Protein AF-A0A7X9KYT3-F1 (afdb_monomer_lite)

pLDDT: mean 94.96, std 4.2, range [60.97, 98.88]

Sequence (435 aa):
MRINNRLNNIERNCIFEIGFTKNAYSSCLVRLGETVVLVTCSIENKVPSFLKDSGSGWLTAEYSMLPGSTNTRKPREFLKKDGRSSEIQRLIGRSLRQAIDLNILGEYTITIDCDVIQADGGTRTASINGAYVALVVAVDRMIKENKIKVNPLKEQISALSVGILNEKIILDLCYEEDSQASADVNIVMNNNLEFIEIQGTGEKSPIKESTLFEMIKIAKIGLLRIQYKQREALKSYGISLLPKPFLIVSSRNQHKVIELAKIFGKSYKLFSLNDINFEDDIIENGKTFEENSTIKADFVRNNLGLPVIADDSGLSVEALNGEPGIYSARYGGDGLSDKEKNLLLLKKLKNNINRNAKFICVITVAFPNRETYSFDGVCNGEILDSEVGDMGFGYDPIFKYEDGRPFGTLNNIEKNEISHRGKATRKLLEFLRSY

Radius of gyration: 26.18 Å; chains: 1; bounding box: 60×47×80 Å

Foldseek 3Di:
DDVVPDDQLAWADWAWDWCPDVPALIWIFIDGDQWTKIKGKHKDQAAPPVCPPVQFAAEFEFEEEQQPQDPHGDPHDDPDDDPVRVVLRVVLRLLVPVFFGRNQVTRMYMYMYIYTPHAFAPSSQRSSLRSLLRVLQSQQSCCVVVVGPDQGTDWAKGKWKWFAAPNDIGTHHTNVRVVRTQKIWMFMATPLLDGSDIDMDRNNDDDDPVNVVVNSLSVSLNGLLSSVNSLVNCVVGNNVSHPAAEAEELDPDPLLVVLLCVLCVVRYHYDYCVNSVPDDDQDQPDPAQQSSQCSSQVVCCVVRVAKYKYKQKAKFAVVVVGPPHSCLVAQPHPPDALVRNLVVVLVVCVPPPRFKMKMKMKMWIDHRPDDIDIFMFMFIFGFANDFCAQDDGRRQRGTAGPVGRRSNPDDSVRCLVRDGSNRRSVVVVVVVVVD

Structure (mmCIF, N/CA/C/O backbone):
data_AF-A0A7X9KYT3-F1
#
_entry.id   AF-A0A7X9KYT3-F1
#
loop_
_atom_site.group_PDB
_atom_site.id
_atom_site.type_symbol
_atom_site.label_atom_id
_atom_site.label_alt_id
_atom_site.label_comp_id
_atom_site.label_asym_id
_atom_site.label_entity_id
_atom_site.label_seq_id
_atom_site.pdbx_PDB_ins_code
_atom_site.Cartn_x
_atom_site.Cartn_y
_atom_site.Cartn_z
_atom_site.occupancy
_atom_site.B_iso_or_equiv
_atom_site.auth_seq_id
_atom_site.auth_comp_id
_atom_site.auth_asym_id
_atom_site.auth_atom_id
_atom_site.pdbx_PDB_model_num
ATOM 1 N N . MET A 1 1 ? 13.177 -18.512 17.132 1.00 60.97 1 MET A N 1
ATOM 2 C CA . MET A 1 1 ? 12.164 -18.764 16.085 1.00 60.97 1 MET A CA 1
ATOM 3 C C . MET A 1 1 ? 10.896 -18.068 16.544 1.00 60.97 1 MET A C 1
ATOM 5 O O . MET A 1 1 ? 10.663 -18.101 17.746 1.00 60.97 1 MET A O 1
ATOM 9 N N . ARG A 1 2 ? 10.156 -17.366 15.676 1.00 83.00 2 ARG A N 1
ATOM 10 C CA . ARG A 1 2 ? 8.887 -16.744 16.095 1.00 83.00 2 ARG A CA 1
ATOM 11 C C . ARG A 1 2 ? 7.832 -17.813 16.351 1.00 83.00 2 ARG A C 1
ATOM 13 O O . ARG A 1 2 ? 7.932 -18.915 15.806 1.00 83.00 2 ARG A O 1
ATOM 20 N N . ILE A 1 3 ? 6.808 -17.454 17.117 1.00 79.19 3 ILE A N 1
ATOM 21 C CA . ILE A 1 3 ? 5.610 -18.281 17.268 1.00 79.19 3 ILE A CA 1
ATOM 22 C C . ILE A 1 3 ? 5.052 -18.579 15.867 1.00 79.19 3 ILE A C 1
ATOM 24 O O . ILE A 1 3 ? 5.011 -17.705 14.994 1.00 79.19 3 ILE A O 1
ATOM 28 N N . ASN A 1 4 ? 4.693 -19.842 15.631 1.00 74.00 4 ASN A N 1
ATOM 29 C CA . ASN A 1 4 ? 4.203 -20.360 14.348 1.00 74.00 4 ASN A CA 1
ATOM 30 C C . ASN A 1 4 ? 5.183 -20.226 13.162 1.00 74.00 4 ASN A C 1
ATOM 32 O O . ASN A 1 4 ? 4.746 -20.205 12.014 1.00 74.00 4 ASN A O 1
ATOM 36 N N . ASN A 1 5 ? 6.498 -20.131 13.406 1.00 80.81 5 ASN A N 1
ATOM 37 C CA . ASN A 1 5 ? 7.539 -20.023 12.366 1.00 80.81 5 ASN A CA 1
ATOM 38 C C . ASN A 1 5 ? 7.358 -18.840 11.393 1.00 80.81 5 ASN A C 1
ATOM 40 O O . ASN A 1 5 ? 7.899 -18.853 10.286 1.00 80.81 5 ASN A O 1
ATOM 44 N N . ARG A 1 6 ? 6.619 -17.800 11.799 1.00 89.56 6 ARG A N 1
ATOM 45 C CA . ARG A 1 6 ? 6.406 -16.596 10.987 1.00 89.56 6 ARG A CA 1
ATOM 46 C C . ARG A 1 6 ? 7.727 -15.854 10.761 1.00 89.56 6 ARG A C 1
ATOM 48 O O . ARG A 1 6 ? 8.567 -15.773 11.656 1.00 89.56 6 ARG A O 1
ATOM 55 N N . LEU A 1 7 ? 7.905 -15.282 9.572 1.00 91.81 7 LEU A N 1
ATOM 56 C CA . LEU A 1 7 ? 9.059 -14.431 9.278 1.00 91.81 7 LEU A CA 1
ATOM 57 C C . LEU A 1 7 ? 8.980 -13.108 10.061 1.00 91.81 7 LEU A C 1
ATOM 59 O O . LEU A 1 7 ? 7.906 -12.627 10.430 1.00 91.81 7 LEU A O 1
ATOM 63 N N . ASN A 1 8 ? 10.135 -12.502 10.326 1.00 92.94 8 ASN A N 1
ATOM 64 C CA . ASN A 1 8 ? 10.226 -11.274 11.121 1.00 92.94 8 ASN A CA 1
ATOM 65 C C . ASN A 1 8 ? 9.564 -10.069 10.439 1.00 92.94 8 ASN A C 1
ATOM 67 O O . ASN A 1 8 ? 8.987 -9.220 11.106 1.00 92.94 8 ASN A O 1
ATOM 71 N N . ASN A 1 9 ? 9.608 -10.016 9.112 1.00 92.12 9 ASN A N 1
ATOM 72 C CA . ASN A 1 9 ? 9.088 -8.936 8.274 1.00 92.12 9 ASN A CA 1
ATOM 73 C C . ASN A 1 9 ? 7.675 -9.222 7.728 1.00 92.12 9 ASN A C 1
ATOM 75 O O . ASN A 1 9 ? 7.285 -8.662 6.702 1.00 92.12 9 ASN A O 1
ATOM 79 N N . ILE A 1 10 ? 6.916 -10.109 8.378 1.00 93.62 10 ILE A N 1
ATOM 80 C CA . ILE A 1 10 ? 5.564 -10.502 7.965 1.00 93.62 10 ILE A CA 1
ATOM 81 C C . ILE A 1 10 ? 4.599 -10.311 9.137 1.00 93.62 10 ILE A C 1
ATOM 83 O O . ILE A 1 10 ? 4.811 -10.840 10.233 1.00 93.62 10 ILE A O 1
ATOM 87 N N . GLU A 1 11 ? 3.529 -9.556 8.902 1.00 95.56 11 GLU A N 1
ATOM 88 C CA . GLU A 1 11 ? 2.408 -9.400 9.824 1.00 95.56 11 GLU A CA 1
ATOM 89 C C . GLU A 1 11 ? 1.551 -10.676 9.916 1.00 95.56 11 GLU A C 1
ATOM 91 O O . GLU A 1 11 ? 1.620 -11.551 9.049 1.00 95.56 11 GLU A O 1
ATOM 96 N N . ARG A 1 12 ? 0.751 -10.835 10.976 1.00 96.31 12 ARG A N 1
ATOM 97 C CA . ARG A 1 12 ? -0.195 -11.958 11.073 1.00 96.31 12 ARG A CA 1
ATOM 98 C C . ARG A 1 12 ? -1.263 -11.833 9.995 1.00 96.31 12 ARG A C 1
ATOM 100 O O . ARG A 1 12 ? -1.461 -10.781 9.386 1.00 96.31 12 ARG A O 1
ATOM 107 N N . ASN A 1 13 ? -1.980 -12.928 9.751 1.00 95.00 13 ASN A N 1
ATOM 108 C CA . ASN A 1 13 ? -3.047 -12.910 8.763 1.00 95.00 13 ASN A CA 1
ATOM 109 C C . ASN A 1 13 ? -4.081 -11.829 9.116 1.00 95.00 13 ASN A C 1
ATOM 111 O O . ASN A 1 13 ? -4.564 -11.789 10.245 1.00 95.00 13 ASN A O 1
ATOM 115 N N . CYS A 1 14 ? -4.397 -10.962 8.156 1.00 97.06 14 CYS A N 1
ATOM 116 C CA . CYS A 1 14 ? -5.276 -9.819 8.364 1.00 97.06 14 CYS A CA 1
ATOM 117 C C . CYS A 1 14 ? -6.517 -9.991 7.493 1.00 97.06 14 CYS A C 1
ATOM 119 O O . CYS A 1 14 ? -6.394 -10.124 6.276 1.00 97.06 14 CYS A O 1
ATOM 121 N N . ILE A 1 15 ? -7.690 -10.030 8.116 1.00 98.25 15 ILE A N 1
ATOM 122 C CA . ILE A 1 15 ? -8.972 -10.264 7.449 1.00 98.25 15 ILE A CA 1
ATOM 123 C C . ILE A 1 15 ? -9.938 -9.165 7.876 1.00 98.25 15 ILE A C 1
ATOM 125 O O . ILE A 1 15 ? -10.007 -8.821 9.056 1.00 98.25 15 ILE A O 1
ATOM 129 N N . PHE A 1 16 ? -10.702 -8.650 6.917 1.00 98.56 16 PHE A N 1
ATOM 130 C CA . PHE A 1 16 ? -11.782 -7.699 7.147 1.00 98.56 16 PHE A CA 1
ATOM 131 C C . PHE A 1 16 ? -13.098 -8.320 6.685 1.00 98.56 16 PHE A C 1
ATOM 133 O O . PHE A 1 16 ? -13.262 -8.618 5.504 1.00 98.56 16 PHE A O 1
ATOM 140 N N . GLU A 1 17 ? -14.032 -8.509 7.609 1.00 98.06 17 GLU A N 1
ATOM 141 C CA . GLU A 1 17 ? -15.388 -8.972 7.320 1.00 98.06 17 GLU A CA 1
ATOM 142 C C . GLU A 1 17 ? -16.359 -7.796 7.480 1.00 98.06 17 GLU A C 1
ATOM 144 O O . GLU A 1 17 ? -16.639 -7.339 8.590 1.00 98.06 17 GLU A O 1
ATOM 149 N N . ILE A 1 18 ? -16.840 -7.265 6.356 1.00 98.25 18 ILE A N 1
ATOM 150 C CA . ILE A 1 18 ? -17.738 -6.104 6.314 1.00 98.25 18 ILE A CA 1
ATOM 151 C C . ILE A 1 18 ? -19.179 -6.548 6.582 1.00 98.25 18 ILE A C 1
ATOM 153 O O . ILE A 1 18 ? -19.631 -7.565 6.065 1.00 98.25 18 ILE A O 1
ATOM 157 N N . GLY A 1 19 ? -19.928 -5.750 7.346 1.00 96.00 19 GLY A N 1
ATOM 158 C CA . GLY A 1 19 ? -21.353 -5.991 7.584 1.00 96.00 19 GLY A CA 1
ATOM 159 C C . GLY A 1 19 ? -21.640 -7.074 8.625 1.00 96.00 19 GLY A C 1
ATOM 160 O O . GLY A 1 19 ? -22.730 -7.643 8.617 1.00 96.00 19 GLY A O 1
ATOM 161 N N . PHE A 1 20 ? -20.687 -7.347 9.525 1.00 97.00 20 PHE A N 1
ATOM 162 C CA . PHE A 1 20 ? -20.828 -8.343 10.591 1.00 97.00 20 PHE A CA 1
ATOM 163 C C . PHE A 1 20 ? -22.077 -8.107 11.458 1.00 97.00 20 PHE A C 1
ATOM 165 O O . PHE A 1 20 ? -22.824 -9.037 11.761 1.00 97.00 20 PHE A O 1
ATOM 172 N N . THR A 1 21 ? -22.348 -6.849 11.828 1.00 95.75 21 THR A N 1
ATOM 173 C CA . THR A 1 21 ? -23.600 -6.465 12.497 1.00 95.75 21 THR A CA 1
ATOM 174 C C . THR A 1 21 ? -24.548 -5.769 11.526 1.00 95.75 21 THR A C 1
ATOM 176 O O . THR A 1 21 ? -24.154 -4.872 10.780 1.00 95.75 21 THR A O 1
ATOM 179 N N . LYS A 1 22 ? -25.828 -6.163 11.569 1.00 93.12 22 LYS A N 1
ATOM 180 C CA . LYS A 1 22 ? -26.885 -5.640 10.681 1.00 93.12 22 LYS A CA 1
ATOM 181 C C . LYS A 1 22 ? -27.465 -4.296 11.128 1.00 93.12 22 LYS A C 1
ATOM 183 O O . LYS A 1 22 ? -28.012 -3.570 10.307 1.00 93.12 22 LYS A O 1
ATOM 188 N N . ASN A 1 23 ? -27.383 -3.997 12.425 1.00 95.25 23 ASN A N 1
ATOM 189 C CA . ASN A 1 23 ? -28.043 -2.833 13.025 1.00 95.25 23 ASN A CA 1
ATOM 190 C C . ASN A 1 23 ? -27.184 -1.564 12.978 1.00 95.25 23 ASN A C 1
ATOM 192 O O . ASN A 1 23 ? -27.731 -0.465 12.977 1.00 95.25 23 ASN A O 1
ATOM 196 N N . ALA A 1 24 ? -25.854 -1.706 12.970 1.00 97.06 24 ALA A N 1
ATOM 197 C CA . ALA A 1 24 ? -24.956 -0.564 12.856 1.00 97.06 24 ALA A CA 1
ATOM 198 C C . ALA A 1 24 ? -25.086 0.090 11.473 1.00 97.06 24 ALA A C 1
ATOM 200 O O . ALA A 1 24 ? -25.472 -0.557 10.495 1.00 97.06 24 ALA A O 1
ATOM 201 N N . TYR A 1 25 ? -24.736 1.375 11.373 1.00 97.94 25 TYR A N 1
ATOM 202 C CA . TYR A 1 25 ? -24.792 2.074 10.090 1.00 97.94 25 TYR A CA 1
ATOM 203 C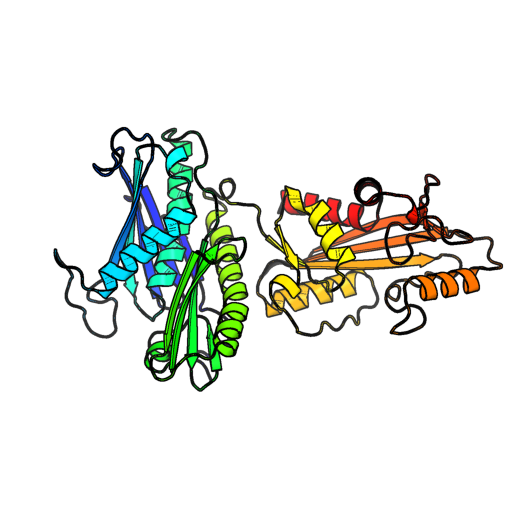 C . TYR A 1 25 ? -23.796 1.472 9.086 1.00 97.94 25 TYR A C 1
ATOM 205 O O . TYR A 1 25 ? -24.133 1.240 7.922 1.00 97.94 25 TYR A O 1
ATOM 213 N N . SER A 1 26 ? -22.603 1.133 9.571 1.00 98.44 26 SER A N 1
ATOM 214 C CA . SER A 1 26 ? -21.688 0.179 8.947 1.00 98.44 26 SER A CA 1
ATOM 215 C C . SER A 1 26 ? -20.944 -0.609 10.029 1.00 98.44 26 SER A C 1
ATOM 217 O O . SER A 1 26 ? -20.919 -0.217 11.200 1.00 98.44 26 SER A O 1
ATOM 219 N N . SER A 1 27 ? -20.347 -1.736 9.649 1.00 98.44 27 SER A N 1
ATOM 220 C CA . SER A 1 27 ? -19.541 -2.544 10.561 1.00 98.44 27 SER A CA 1
ATOM 221 C C . SER A 1 27 ? -18.433 -3.299 9.837 1.00 98.44 27 SER A C 1
ATOM 223 O O . SER A 1 27 ? -18.547 -3.611 8.650 1.00 98.44 27 SER A O 1
ATOM 225 N N . CYS A 1 28 ? -17.358 -3.585 10.565 1.00 98.56 28 CYS A N 1
ATOM 226 C CA . CYS A 1 28 ? -16.246 -4.418 10.132 1.00 98.56 28 CYS A CA 1
ATOM 227 C C . CYS A 1 28 ? -15.763 -5.263 11.314 1.00 98.56 28 CYS A C 1
ATOM 229 O O . CYS A 1 28 ? -15.360 -4.717 12.339 1.00 98.56 28 CYS A O 1
ATOM 231 N N . LEU A 1 29 ? -15.750 -6.586 11.168 1.00 98.75 29 LEU A N 1
ATOM 232 C CA . LEU A 1 29 ? -15.008 -7.466 12.062 1.00 98.75 29 LEU A CA 1
ATOM 233 C C . LEU A 1 29 ? -13.596 -7.628 11.495 1.00 98.75 29 LEU A C 1
ATOM 235 O O . LEU A 1 29 ? -13.404 -8.240 10.444 1.00 98.75 29 LEU A O 1
ATOM 239 N N . VAL A 1 30 ? -12.607 -7.040 12.165 1.00 98.75 30 VAL A N 1
ATOM 240 C CA . VAL A 1 30 ? -11.199 -7.152 11.772 1.00 98.75 30 VAL A CA 1
ATOM 241 C C . VAL A 1 30 ? -10.515 -8.236 12.593 1.00 98.75 30 VAL A C 1
ATOM 243 O O . VAL A 1 30 ? -10.663 -8.299 13.815 1.00 98.75 30 VAL A O 1
ATOM 246 N N . ARG A 1 31 ? -9.749 -9.086 11.908 1.00 98.69 31 ARG A N 1
ATOM 247 C CA . ARG A 1 31 ? -8.879 -10.098 12.511 1.00 98.69 31 ARG A CA 1
ATOM 248 C C . ARG A 1 31 ? -7.441 -9.806 12.120 1.00 98.69 31 ARG A C 1
ATOM 250 O O . ARG A 1 31 ? -7.178 -9.598 10.939 1.00 98.69 31 ARG A O 1
ATOM 257 N N . LEU A 1 32 ? -6.532 -9.794 13.086 1.00 97.38 32 LEU A N 1
ATOM 258 C CA . LEU A 1 32 ? -5.087 -9.705 12.879 1.00 97.38 32 LEU A CA 1
ATOM 259 C C . LEU A 1 32 ? -4.428 -10.824 13.689 1.00 97.38 32 LEU A C 1
ATOM 261 O O . LEU A 1 32 ? -4.168 -10.683 14.883 1.00 97.38 32 LEU A O 1
ATOM 265 N N . GLY A 1 33 ? -4.257 -11.980 13.049 1.00 96.00 33 GLY A N 1
ATOM 266 C CA . GLY A 1 33 ? -4.050 -13.244 13.752 1.00 96.00 33 GLY A CA 1
ATOM 267 C C . GLY A 1 33 ? -5.224 -13.543 14.683 1.00 96.00 33 GLY A C 1
ATOM 268 O O . GLY A 1 33 ? -6.377 -13.499 14.255 1.00 96.00 33 GLY A O 1
ATOM 269 N N . GLU A 1 34 ? -4.919 -13.791 15.955 1.00 96.25 34 GLU A N 1
ATOM 270 C CA . GLU A 1 34 ? -5.907 -14.074 17.001 1.00 96.25 34 GLU A CA 1
ATOM 271 C C . GLU A 1 34 ? -6.524 -12.809 17.620 1.00 96.25 34 GLU A C 1
ATOM 273 O O . GLU A 1 34 ? -7.478 -12.902 18.391 1.00 96.25 34 GLU A O 1
ATOM 278 N N . THR A 1 35 ? -6.026 -11.614 17.286 1.00 98.31 35 THR A N 1
ATOM 279 C CA . THR A 1 35 ? -6.669 -10.365 17.706 1.00 98.31 35 THR A CA 1
ATOM 280 C C . THR A 1 35 ? -7.913 -10.121 16.862 1.00 98.31 35 THR A C 1
ATOM 282 O O . THR A 1 35 ? -7.826 -10.006 15.640 1.00 98.31 35 THR A O 1
ATOM 285 N N . VAL A 1 36 ? -9.067 -9.994 17.517 1.00 98.69 36 VAL A N 1
ATOM 286 C CA . VAL A 1 36 ? -10.375 -9.790 16.889 1.00 98.69 36 VAL A CA 1
ATOM 287 C C . VAL A 1 36 ? -11.038 -8.549 17.473 1.00 98.69 36 VAL A C 1
ATOM 289 O O . VAL A 1 36 ? -11.287 -8.475 18.680 1.00 98.69 36 VAL A O 1
ATOM 292 N N . VAL A 1 37 ? -11.365 -7.592 16.607 1.00 98.81 37 VAL A N 1
ATOM 293 C CA . VAL A 1 37 ? -12.045 -6.349 16.986 1.00 98.81 37 VAL A CA 1
ATOM 294 C C . VAL A 1 37 ? -13.303 -6.191 16.145 1.00 98.81 37 VAL A C 1
ATOM 296 O O . VAL A 1 37 ? -13.246 -6.223 14.914 1.00 98.81 37 VAL A O 1
ATOM 299 N N . LEU A 1 38 ? -14.444 -6.018 16.808 1.00 98.81 38 LEU A N 1
ATOM 300 C CA . LEU A 1 38 ? -15.660 -5.558 16.158 1.00 98.81 38 LEU A CA 1
ATOM 301 C C . LEU A 1 38 ? -15.616 -4.040 16.088 1.00 98.81 38 LEU A C 1
ATOM 303 O O . LEU A 1 38 ? -15.526 -3.370 17.113 1.00 98.81 38 LEU A O 1
ATOM 307 N N . VAL A 1 39 ? -15.699 -3.511 14.875 1.00 98.88 39 VAL A N 1
ATOM 308 C CA . VAL A 1 39 ? -15.805 -2.081 14.642 1.00 98.88 39 VAL A CA 1
ATOM 309 C C . VAL A 1 39 ? -17.185 -1.754 14.098 1.00 98.88 39 VAL A C 1
ATOM 311 O O . VAL A 1 39 ? -17.610 -2.328 13.094 1.00 98.88 39 VAL A O 1
ATOM 314 N N . THR A 1 40 ? -17.883 -0.827 14.743 1.00 98.81 40 THR A N 1
ATOM 315 C CA . THR A 1 40 ? -19.165 -0.297 14.272 1.00 98.81 40 THR A CA 1
ATOM 316 C C . THR A 1 40 ? -19.080 1.199 14.050 1.00 98.81 40 THR A C 1
ATOM 318 O O . THR A 1 40 ? -18.322 1.904 14.709 1.00 98.81 40 THR A O 1
ATOM 321 N N . CYS A 1 41 ? -19.862 1.684 13.095 1.00 98.50 41 CYS A N 1
ATOM 322 C CA . CYS A 1 41 ? -19.983 3.099 12.797 1.00 98.50 41 CYS A CA 1
ATOM 323 C C . CYS A 1 41 ? -21.423 3.557 13.022 1.00 98.50 41 CYS A C 1
ATOM 325 O O . CYS A 1 41 ? -22.371 2.889 12.591 1.00 98.50 41 CYS A O 1
ATOM 327 N N . SER A 1 42 ? -21.559 4.722 13.648 1.00 98.19 42 SER A N 1
ATOM 328 C CA . SER A 1 42 ? -22.815 5.435 13.858 1.00 98.19 42 SER A CA 1
ATOM 329 C C . SER A 1 42 ? -22.713 6.848 13.287 1.00 98.19 42 SER A C 1
ATOM 331 O O . SER A 1 42 ? -21.662 7.481 13.379 1.00 98.19 42 SER A O 1
ATOM 333 N N . ILE A 1 43 ? -23.809 7.340 12.704 1.00 98.06 43 ILE A N 1
ATOM 334 C CA . ILE A 1 43 ? -23.888 8.666 12.080 1.00 98.06 43 ILE A CA 1
ATOM 335 C C . ILE A 1 43 ? -25.012 9.462 12.733 1.00 98.06 43 ILE A C 1
ATOM 337 O O . ILE A 1 43 ? -26.164 9.026 12.728 1.00 98.06 43 ILE A O 1
ATOM 341 N N . GLU A 1 44 ? -24.694 10.651 13.233 1.00 97.62 44 GLU A N 1
ATOM 342 C CA . GLU A 1 44 ? -25.659 11.570 13.834 1.00 97.62 44 GLU A CA 1
ATOM 343 C C . GLU A 1 44 ? -25.658 12.907 13.084 1.00 97.62 44 GLU A C 1
ATOM 345 O O . GLU A 1 44 ? -24.598 13.446 12.777 1.00 97.62 44 GLU A O 1
ATOM 350 N N . ASN A 1 45 ? -26.841 13.471 12.812 1.00 96.12 45 ASN A N 1
ATOM 351 C CA . ASN A 1 45 ? -26.985 14.816 12.233 1.00 96.12 45 ASN A CA 1
ATOM 352 C C . ASN A 1 45 ? -26.916 15.889 13.333 1.00 96.12 45 ASN A C 1
ATOM 354 O O . ASN A 1 45 ? -27.906 16.542 13.663 1.00 96.12 45 ASN A O 1
ATOM 358 N N . LYS A 1 46 ? -25.767 15.945 14.001 1.00 95.88 46 LYS A N 1
ATOM 359 C CA . LYS A 1 46 ? -25.392 16.955 14.990 1.00 95.88 46 LYS A CA 1
ATOM 360 C C . LYS A 1 46 ? -23.875 16.955 15.110 1.00 95.88 46 LYS A C 1
ATOM 362 O O . LYS A 1 46 ? -23.219 15.963 14.790 1.00 95.88 46 LYS A O 1
ATOM 367 N N . VAL A 1 47 ? -23.337 18.026 15.668 1.00 96.75 47 VAL A N 1
ATOM 368 C CA . VAL A 1 47 ? -21.911 18.179 15.967 1.00 96.75 47 VAL A CA 1
ATOM 369 C C . VAL A 1 47 ? -21.710 18.555 17.434 1.00 96.75 47 VAL A C 1
ATOM 371 O O . VAL A 1 47 ? -22.660 18.996 18.092 1.00 96.75 47 VAL A O 1
ATOM 374 N N . PRO A 1 48 ? -20.498 18.375 17.989 1.00 95.06 48 PRO A N 1
ATOM 375 C CA . PRO A 1 48 ? -20.158 18.924 19.294 1.00 95.06 48 PRO A CA 1
ATOM 376 C C . PRO A 1 48 ? -20.459 20.424 19.383 1.00 95.06 48 PRO A C 1
ATOM 378 O O . PRO A 1 48 ? -20.360 21.147 18.394 1.00 95.06 48 PRO A O 1
ATOM 381 N N . SER A 1 49 ? -20.764 20.918 20.584 1.00 95.75 49 SER A N 1
ATOM 382 C CA . SER A 1 49 ? -21.165 22.318 20.797 1.00 95.75 49 SER A CA 1
ATOM 383 C C . SER A 1 49 ? -20.153 23.345 20.279 1.00 95.75 49 SER A C 1
ATOM 385 O O . SER A 1 49 ? -20.559 24.405 19.817 1.00 95.75 49 SER A O 1
ATOM 387 N N . PHE A 1 50 ? -18.856 23.027 20.310 1.00 95.81 50 PHE A N 1
ATOM 388 C CA . PHE A 1 50 ? -17.786 23.895 19.807 1.00 95.81 50 PHE A CA 1
ATOM 389 C C . PHE A 1 50 ? -17.690 23.958 18.269 1.00 95.81 50 PHE A C 1
ATOM 391 O O . PHE A 1 50 ? -16.927 24.769 17.756 1.00 95.81 50 PHE A O 1
ATOM 398 N N . LEU A 1 51 ? -18.435 23.115 17.542 1.00 94.44 51 LEU A N 1
ATOM 399 C CA . LEU A 1 51 ? -18.522 23.096 16.072 1.00 94.44 51 LEU A CA 1
ATOM 400 C C . LEU A 1 51 ? -19.907 23.479 15.550 1.00 94.44 51 LEU A C 1
ATOM 402 O O . LEU A 1 51 ? -20.126 23.466 14.340 1.00 94.44 51 LEU A O 1
ATOM 406 N N . LYS A 1 52 ? -20.850 23.794 16.438 1.00 93.94 52 LYS A N 1
ATOM 407 C CA . LYS A 1 52 ? -22.208 24.150 16.040 1.00 93.94 52 LYS A CA 1
ATOM 408 C C . LYS A 1 52 ? -22.189 25.382 15.124 1.00 93.94 52 LYS A C 1
ATOM 410 O O . LYS A 1 52 ? -21.507 26.354 15.438 1.00 93.94 52 LYS A O 1
ATOM 415 N N . ASP A 1 53 ? -22.936 25.319 14.023 1.00 93.88 53 ASP A N 1
ATOM 416 C CA . ASP A 1 53 ? -23.067 26.375 13.012 1.00 93.88 53 ASP A CA 1
ATOM 417 C C . ASP A 1 53 ? -21.749 26.696 12.265 1.00 93.88 53 ASP A C 1
ATOM 419 O O . ASP A 1 53 ? -21.638 27.716 11.584 1.00 93.88 53 ASP A O 1
ATOM 423 N N . SER A 1 54 ? -20.734 25.827 12.373 1.00 94.94 54 SER A N 1
ATOM 424 C CA . SER A 1 54 ? -19.454 25.981 11.662 1.00 94.94 54 SER A CA 1
ATOM 425 C C . SER A 1 54 ? -19.494 25.443 10.231 1.00 94.94 54 SER A C 1
ATOM 427 O O . SER A 1 54 ? -18.602 25.748 9.438 1.00 94.94 54 SER A O 1
ATOM 429 N N . GLY A 1 55 ? -20.488 24.607 9.905 1.00 94.38 55 GLY A N 1
ATOM 430 C CA . GLY A 1 55 ? -20.536 23.859 8.649 1.00 94.38 55 GLY A CA 1
ATOM 431 C C . GLY A 1 55 ? -19.545 22.688 8.572 1.00 94.38 55 GLY A C 1
ATOM 432 O O . GLY A 1 55 ? -19.491 22.018 7.543 1.00 94.38 55 GLY A O 1
ATOM 433 N N . SER A 1 56 ? -18.775 22.423 9.634 1.00 97.00 56 SER A N 1
ATOM 434 C CA . SER A 1 56 ? -17.791 21.340 9.704 1.00 97.00 56 SER A CA 1
ATOM 435 C C . SER A 1 56 ? -18.297 20.177 10.553 1.00 97.00 56 SER A C 1
ATOM 437 O O . SER A 1 56 ? -18.931 20.369 11.590 1.00 97.00 56 SER A O 1
ATOM 439 N N . GLY A 1 57 ? -17.996 18.960 10.118 1.00 97.88 57 GLY A N 1
ATOM 440 C CA . GLY A 1 57 ? -18.353 17.727 10.801 1.00 97.88 57 GLY A CA 1
ATOM 441 C C . GLY A 1 57 ? -17.378 17.324 11.890 1.00 97.88 57 GLY A C 1
ATOM 442 O O . GLY A 1 57 ? -16.389 17.995 12.191 1.00 97.88 57 GLY A O 1
ATOM 443 N N . TRP A 1 58 ? -17.634 16.157 12.471 1.00 98.38 58 TRP A N 1
ATOM 444 C CA . TRP A 1 58 ? -16.752 15.582 13.474 1.00 98.38 58 TRP A CA 1
ATOM 445 C C . TRP A 1 58 ? -16.597 14.080 13.295 1.00 98.38 58 TRP A C 1
ATOM 447 O O . TRP A 1 58 ? -17.532 13.374 12.929 1.00 98.38 58 TRP A O 1
ATOM 457 N N . LEU A 1 59 ? -15.402 13.579 13.598 1.00 98.56 59 LEU A N 1
ATOM 458 C CA . LEU A 1 59 ? -15.152 12.151 13.726 1.00 98.56 59 LEU A CA 1
ATOM 459 C C . LEU A 1 59 ? -14.550 11.887 15.097 1.00 98.56 59 LEU A C 1
ATOM 461 O O . LEU A 1 59 ? -13.503 12.440 15.452 1.00 98.56 59 LEU A O 1
ATOM 465 N N . THR A 1 60 ? -15.207 11.016 15.851 1.00 98.38 60 THR A N 1
ATOM 466 C CA . THR A 1 60 ? -14.736 10.518 17.138 1.00 98.38 60 THR A CA 1
ATOM 467 C C . THR A 1 60 ? -14.703 8.997 17.141 1.00 98.38 60 THR A C 1
ATOM 469 O O . THR A 1 60 ? -15.287 8.339 16.283 1.00 98.38 60 THR A O 1
ATOM 472 N N . ALA A 1 61 ? -13.994 8.442 18.114 1.00 98.44 61 ALA A N 1
ATOM 473 C CA . ALA A 1 61 ? -13.976 7.015 18.351 1.00 98.44 61 ALA A CA 1
ATOM 474 C C . ALA A 1 61 ? -14.288 6.722 19.814 1.00 98.44 61 ALA A C 1
ATOM 476 O O . ALA A 1 61 ? -14.109 7.590 20.673 1.00 98.44 61 ALA A O 1
ATOM 477 N N . GLU A 1 62 ? -14.691 5.488 20.071 1.00 97.62 62 GLU A N 1
ATOM 478 C CA . GLU A 1 62 ? -14.743 4.830 21.363 1.00 97.62 62 GLU A CA 1
ATOM 479 C C . GLU A 1 62 ? -13.989 3.506 21.269 1.00 97.62 62 GLU A C 1
ATOM 481 O O . GLU A 1 62 ? -14.018 2.822 20.249 1.00 97.62 62 GLU A O 1
ATOM 486 N N . TYR A 1 63 ? -13.270 3.153 22.329 1.00 97.69 63 TYR A N 1
ATOM 487 C CA . TYR A 1 63 ? -12.547 1.891 22.407 1.00 97.69 63 TYR A CA 1
ATOM 488 C C . TYR A 1 63 ? -12.893 1.192 23.712 1.00 97.69 63 TYR A C 1
ATOM 490 O O . TYR A 1 63 ? -12.902 1.827 24.773 1.00 97.69 63 TYR A O 1
ATOM 498 N N . SER A 1 64 ? -13.160 -0.107 23.627 1.00 96.56 64 SER A N 1
ATOM 499 C CA . SER A 1 64 ? -13.425 -0.952 24.781 1.00 96.56 64 SER A CA 1
ATOM 500 C C . SER A 1 64 ? -12.858 -2.357 24.568 1.00 96.56 64 SER A C 1
ATOM 502 O O . SER A 1 64 ? -12.625 -2.807 23.446 1.00 96.56 64 SER A O 1
ATOM 504 N N . MET A 1 65 ? -12.602 -3.061 25.669 1.00 95.56 65 MET A N 1
ATOM 505 C CA . MET A 1 65 ? -12.212 -4.468 25.645 1.00 95.56 65 MET A CA 1
ATOM 506 C C . MET A 1 65 ? -13.223 -5.272 26.448 1.00 95.56 65 MET A C 1
ATOM 508 O O . MET A 1 65 ? -13.498 -4.945 27.607 1.00 95.56 65 MET A O 1
ATOM 512 N N . LEU A 1 66 ? -13.764 -6.344 25.863 1.00 95.69 66 LEU A N 1
ATOM 513 C CA . LEU A 1 66 ? -14.683 -7.210 26.594 1.00 95.69 66 LEU A CA 1
ATOM 514 C C . LEU A 1 66 ? -13.969 -7.851 27.797 1.00 95.69 66 LEU A C 1
ATOM 516 O O . LEU A 1 66 ? -12.794 -8.206 27.687 1.00 95.69 66 LEU A O 1
ATOM 520 N N . PRO A 1 67 ? -14.661 -8.081 28.931 1.00 95.38 67 PRO A N 1
ATOM 521 C CA . PRO A 1 67 ? -14.054 -8.691 30.116 1.00 95.38 67 PRO A CA 1
ATOM 522 C C . PRO A 1 67 ? -13.321 -10.011 29.856 1.00 95.38 67 PRO A C 1
ATOM 524 O O . PRO A 1 67 ? -12.338 -10.294 30.526 1.00 95.38 67 PRO A O 1
ATOM 527 N N . GLY A 1 68 ? -13.803 -10.816 28.905 1.00 95.62 68 GLY A N 1
ATOM 528 C CA . GLY A 1 68 ? -13.203 -12.099 28.524 1.00 95.62 68 GLY A CA 1
ATOM 529 C C . GLY A 1 68 ? -12.278 -12.039 27.307 1.00 95.62 68 GLY A C 1
ATOM 530 O O . GLY A 1 68 ? -11.934 -13.088 26.786 1.00 95.62 68 GLY A O 1
ATOM 531 N N . SER A 1 69 ? -11.915 -10.847 26.824 1.00 95.75 69 SER A N 1
ATOM 532 C CA . SER A 1 69 ? -11.073 -10.702 25.626 1.00 95.75 69 SER A CA 1
ATOM 533 C C . SER A 1 69 ? -9.592 -11.003 25.873 1.00 95.75 69 SER A C 1
ATOM 535 O O . SER A 1 69 ? -8.850 -11.209 24.921 1.00 95.75 69 SER A O 1
ATOM 537 N N . THR A 1 70 ? -9.154 -11.021 27.132 1.00 93.94 70 THR A N 1
ATOM 538 C CA . THR A 1 70 ? -7.763 -11.230 27.558 1.00 93.94 70 THR A CA 1
ATOM 539 C C . THR A 1 70 ? -7.590 -12.555 28.305 1.00 93.94 70 THR A C 1
ATOM 541 O O . THR A 1 70 ? -8.559 -13.104 28.824 1.00 93.94 70 THR A O 1
ATOM 544 N N . ASN A 1 71 ? -6.342 -13.028 28.439 1.00 89.81 71 ASN A N 1
ATOM 545 C CA . ASN A 1 71 ? -5.998 -14.270 29.159 1.00 89.81 71 ASN A CA 1
ATOM 546 C C . ASN A 1 71 ? -6.533 -14.321 30.600 1.00 89.81 71 ASN A C 1
ATOM 548 O O . ASN A 1 71 ? -6.886 -15.383 31.108 1.00 89.81 71 ASN A O 1
ATOM 552 N N . THR A 1 72 ? -6.605 -13.170 31.268 1.00 91.88 72 THR A N 1
ATOM 553 C CA . THR A 1 72 ? -7.272 -13.007 32.562 1.00 91.88 72 THR A CA 1
ATOM 554 C C . THR A 1 72 ? -8.461 -12.073 32.410 1.00 91.88 72 THR A C 1
ATOM 556 O O . THR A 1 72 ? -8.431 -11.140 31.608 1.00 91.88 72 THR A O 1
ATOM 559 N N . ARG A 1 73 ? -9.531 -12.306 33.178 1.00 94.31 73 ARG A N 1
ATOM 560 C CA . ARG A 1 73 ? -10.746 -11.494 33.070 1.00 94.31 73 ARG A CA 1
ATOM 561 C C . ARG A 1 73 ? -10.463 -10.032 33.438 1.00 94.31 73 ARG A C 1
ATOM 563 O O . ARG A 1 73 ? -10.188 -9.737 34.602 1.00 94.31 73 ARG A O 1
ATOM 570 N N . LYS A 1 74 ? -10.646 -9.108 32.493 1.00 91.62 74 LYS A N 1
ATOM 571 C CA . LYS A 1 74 ? -10.597 -7.661 32.748 1.00 91.62 74 LYS A CA 1
ATOM 572 C C . LYS A 1 74 ? -11.892 -7.196 33.439 1.00 91.62 74 LYS A C 1
ATOM 574 O O . LYS A 1 74 ? -12.981 -7.642 33.064 1.00 91.62 74 LYS A O 1
ATOM 579 N N . PRO A 1 75 ? -11.840 -6.314 34.453 1.00 91.38 75 PRO A N 1
ATOM 580 C CA . PRO A 1 75 ? -13.039 -5.661 34.971 1.00 91.38 75 PRO A CA 1
ATOM 581 C C . PRO A 1 75 ? -13.778 -4.913 33.858 1.00 91.38 75 PRO A C 1
ATOM 583 O O . PRO A 1 75 ? -13.154 -4.291 33.002 1.00 91.38 75 PRO A O 1
ATOM 586 N N . ARG A 1 76 ? -15.113 -4.966 33.863 1.00 92.81 76 ARG A N 1
ATOM 587 C CA . ARG A 1 76 ? -15.913 -4.219 32.889 1.00 92.81 76 ARG A CA 1
ATOM 588 C C . ARG A 1 76 ? -15.746 -2.722 33.149 1.00 92.81 76 ARG A C 1
ATOM 590 O O . ARG A 1 76 ? -15.983 -2.266 34.266 1.00 92.81 76 ARG A O 1
ATOM 597 N N . GLU A 1 77 ? -15.358 -1.983 32.118 1.00 86.00 77 GLU A N 1
ATOM 598 C CA . GLU A 1 77 ? -15.307 -0.524 32.162 1.00 86.00 77 GLU A CA 1
ATOM 599 C C . GLU A 1 77 ? -16.743 0.027 32.111 1.00 86.00 77 GLU A C 1
ATOM 601 O O . GLU A 1 77 ? -17.548 -0.393 31.280 1.00 86.00 77 GLU A O 1
ATOM 606 N N . PHE A 1 78 ? -17.078 0.917 33.049 1.00 83.56 78 PHE A N 1
ATOM 607 C CA . PHE A 1 78 ? -18.361 1.629 33.094 1.00 83.56 78 PHE A CA 1
ATOM 608 C C . PHE A 1 78 ? -18.128 3.096 32.696 1.00 83.56 78 PHE A C 1
ATOM 610 O O . PHE A 1 78 ? -17.556 3.372 31.649 1.00 83.56 78 PHE A O 1
ATOM 617 N N . LEU A 1 79 ? -18.512 4.052 33.549 1.00 75.75 79 LEU A N 1
ATOM 618 C CA . LEU A 1 79 ? -18.336 5.487 33.300 1.00 75.75 79 LEU A CA 1
ATOM 619 C C . LEU A 1 79 ? -16.862 5.920 33.267 1.00 75.75 79 LEU A C 1
ATOM 621 O O . LEU A 1 79 ? -16.508 6.856 32.557 1.00 75.75 79 LEU A O 1
ATOM 625 N N . LYS A 1 80 ? -15.994 5.256 34.039 1.00 78.38 80 LYS A N 1
ATOM 626 C CA . LYS A 1 80 ? -14.561 5.558 34.083 1.00 78.38 80 LYS A CA 1
ATOM 627 C C . LYS A 1 80 ? -13.799 4.546 33.232 1.00 78.38 80 LYS A C 1
ATOM 629 O O . LYS A 1 80 ? -13.622 3.404 33.657 1.00 78.38 80 LYS A O 1
ATOM 634 N N . LYS A 1 81 ? -13.350 4.985 32.054 1.00 83.56 81 LYS A N 1
ATOM 635 C CA . LYS A 1 81 ? -12.391 4.243 31.224 1.00 83.56 81 LYS A CA 1
ATOM 636 C C . LYS A 1 81 ? -11.018 4.262 31.893 1.00 83.56 81 LYS A C 1
ATOM 638 O O . LYS A 1 81 ? -10.684 5.209 32.615 1.00 83.56 81 LYS A O 1
ATOM 643 N N . ASP A 1 82 ? -10.226 3.220 31.670 1.00 87.00 82 ASP A N 1
ATOM 644 C CA . ASP A 1 82 ? -8.834 3.245 32.111 1.00 87.00 82 ASP A CA 1
ATOM 645 C C . ASP A 1 82 ? -7.999 4.217 31.244 1.00 87.00 82 ASP A C 1
ATOM 647 O O . ASP A 1 82 ? -8.460 4.755 30.224 1.00 87.00 82 ASP A O 1
ATOM 651 N N . GLY A 1 83 ? -6.772 4.507 31.686 1.00 90.75 83 GLY A N 1
ATOM 652 C CA . GLY A 1 83 ? -5.887 5.433 30.972 1.00 90.75 83 GLY A CA 1
ATOM 653 C C . GLY A 1 83 ? -5.565 4.958 29.552 1.00 90.75 83 GLY A C 1
ATOM 654 O O . GLY A 1 83 ? -5.563 5.764 28.624 1.00 90.75 83 GLY A O 1
ATOM 655 N N . ARG A 1 84 ? -5.382 3.643 29.371 1.00 90.00 84 ARG A N 1
ATOM 656 C CA . ARG A 1 84 ? -5.011 3.024 28.092 1.00 90.00 84 ARG A CA 1
ATOM 657 C C . ARG A 1 84 ? -6.162 3.062 27.085 1.00 90.00 84 ARG A C 1
ATOM 659 O O . ARG A 1 84 ? -5.954 3.458 25.945 1.00 90.00 84 ARG A O 1
ATOM 666 N N . SER A 1 85 ? -7.377 2.710 27.490 1.00 92.94 85 SER A N 1
ATOM 667 C CA . SER A 1 85 ? -8.591 2.801 26.677 1.00 92.94 85 SER A CA 1
ATOM 668 C C . SER A 1 85 ? -8.841 4.248 26.247 1.00 92.94 85 SER A C 1
ATOM 670 O O . SER A 1 85 ? -9.139 4.504 25.081 1.00 92.94 85 SER A O 1
ATOM 672 N N . SER A 1 86 ? -8.629 5.213 27.150 1.00 93.88 86 SER A N 1
ATOM 673 C CA . SER A 1 86 ? -8.755 6.646 26.842 1.00 93.88 86 SER A CA 1
ATOM 674 C C . SER A 1 86 ? -7.699 7.138 25.842 1.00 93.88 86 SER A C 1
ATOM 676 O O . SER A 1 86 ? -8.003 7.942 24.960 1.00 93.88 86 SER A O 1
ATOM 678 N N . GLU A 1 87 ? -6.457 6.669 25.963 1.00 95.50 87 GLU A N 1
ATOM 679 C CA . GLU A 1 87 ? -5.367 6.956 25.025 1.00 95.50 87 GLU A CA 1
ATOM 680 C C . GLU A 1 87 ? -5.666 6.389 23.630 1.00 95.50 87 GLU A C 1
ATOM 682 O O . GLU A 1 87 ? -5.644 7.135 22.648 1.00 95.50 87 GLU A O 1
ATOM 687 N N . ILE A 1 88 ? -6.014 5.098 23.549 1.00 96.69 88 ILE A N 1
ATOM 688 C CA . ILE A 1 88 ? -6.305 4.397 22.290 1.00 96.69 88 ILE A CA 1
ATOM 689 C C . ILE A 1 88 ? -7.506 5.029 21.583 1.00 96.69 88 ILE A C 1
ATOM 691 O O . ILE A 1 88 ? -7.467 5.247 20.374 1.00 96.69 88 ILE A O 1
ATOM 695 N N . GLN A 1 89 ? -8.544 5.403 22.332 1.00 96.75 89 GLN A N 1
ATOM 696 C CA . GLN A 1 89 ? -9.690 6.123 21.789 1.00 96.75 89 GLN A CA 1
ATOM 697 C C . GLN A 1 89 ? -9.264 7.404 21.051 1.00 96.75 89 GLN A C 1
ATOM 699 O O . GLN A 1 89 ? -9.704 7.675 19.930 1.00 96.75 89 GLN A O 1
ATOM 704 N N . ARG A 1 90 ? -8.381 8.201 21.668 1.00 96.94 90 ARG A N 1
ATOM 705 C CA . ARG A 1 90 ? -7.885 9.442 21.061 1.00 96.94 90 ARG A CA 1
ATOM 706 C C . ARG A 1 90 ? -7.006 9.161 19.844 1.00 96.94 90 ARG A C 1
ATOM 708 O O . ARG A 1 90 ? -7.142 9.880 18.857 1.00 96.94 90 ARG A O 1
ATOM 715 N N . LEU A 1 91 ? -6.155 8.136 19.907 1.00 98.00 91 LEU A N 1
ATOM 716 C CA . LEU A 1 91 ? -5.313 7.676 18.797 1.00 98.00 91 LEU A CA 1
ATOM 717 C C . LEU A 1 91 ? -6.159 7.298 17.570 1.00 98.00 91 LEU A C 1
ATOM 719 O O . LEU A 1 91 ? -5.904 7.805 16.477 1.00 98.00 91 LEU A O 1
ATOM 723 N N . ILE A 1 92 ? -7.202 6.478 17.746 1.00 98.62 92 ILE A N 1
ATOM 724 C CA . ILE A 1 92 ? -8.097 6.064 16.652 1.00 98.62 92 ILE A CA 1
ATOM 725 C C . ILE A 1 92 ? -8.770 7.293 16.027 1.00 98.62 92 ILE A C 1
ATOM 727 O O . ILE A 1 92 ? -8.703 7.490 14.814 1.00 98.62 92 ILE A O 1
ATOM 731 N N . GLY A 1 93 ? -9.356 8.167 16.854 1.00 98.12 93 GLY A N 1
ATOM 732 C CA . GLY A 1 93 ? -10.020 9.377 16.371 1.00 98.12 93 GLY A CA 1
ATOM 733 C C . GLY A 1 93 ? -9.074 10.342 15.643 1.00 98.12 93 GLY A C 1
ATOM 734 O O . GLY A 1 93 ? -9.431 10.864 14.590 1.00 98.12 93 GLY A O 1
ATOM 735 N N . ARG A 1 94 ? -7.860 10.579 16.169 1.00 98.00 94 ARG A N 1
ATOM 736 C CA . ARG A 1 94 ? -6.844 11.417 15.500 1.00 98.00 94 ARG A CA 1
ATOM 737 C C . ARG A 1 94 ? -6.433 10.836 14.154 1.00 98.00 94 ARG A C 1
ATOM 739 O O . ARG A 1 94 ? -6.388 11.581 13.180 1.00 98.00 94 ARG A O 1
ATOM 746 N N . SER A 1 95 ? -6.190 9.528 14.114 1.00 98.25 95 SER A N 1
ATOM 747 C CA . SER A 1 95 ? -5.764 8.827 12.904 1.00 98.25 95 SER A CA 1
ATOM 748 C C . SER A 1 95 ? -6.814 8.942 11.800 1.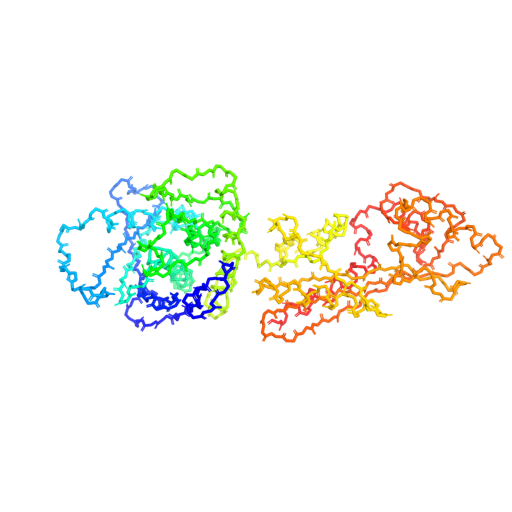00 98.25 95 SER A C 1
ATOM 750 O O . SER A 1 95 ? -6.515 9.378 10.692 1.00 98.25 95 SER A O 1
ATOM 752 N N . LEU A 1 96 ? -8.075 8.634 12.112 1.00 98.62 96 LEU A N 1
ATOM 753 C CA . LEU A 1 96 ? -9.165 8.653 11.132 1.00 98.62 96 LEU A CA 1
ATOM 754 C C . LEU A 1 96 ? -9.529 10.063 10.659 1.00 98.62 96 LEU A C 1
ATOM 756 O O . LEU A 1 96 ? -9.923 10.224 9.509 1.00 98.62 96 LEU A O 1
ATOM 760 N N . ARG A 1 97 ? -9.351 11.098 11.492 1.00 98.31 97 ARG A N 1
ATOM 761 C CA . ARG A 1 97 ? -9.540 12.494 11.058 1.00 98.31 97 ARG A CA 1
ATOM 762 C C . ARG A 1 97 ? -8.540 12.941 9.985 1.00 98.31 97 ARG A C 1
ATOM 764 O O . ARG A 1 97 ? -8.842 13.885 9.266 1.00 98.31 97 ARG A O 1
ATOM 771 N N . GLN A 1 98 ? -7.395 12.271 9.827 1.00 98.00 98 GLN A N 1
ATOM 772 C CA . GLN A 1 98 ? -6.509 12.522 8.680 1.00 98.00 98 GLN A CA 1
ATOM 773 C C . GLN A 1 98 ? -7.084 11.949 7.375 1.00 98.00 98 GLN A C 1
ATOM 775 O O . GLN A 1 98 ? -6.930 12.547 6.314 1.00 98.00 98 GLN A O 1
ATOM 780 N N . ALA A 1 99 ? -7.837 10.849 7.458 1.00 98.00 99 ALA A N 1
ATOM 781 C CA . ALA A 1 99 ? -8.408 10.167 6.300 1.00 98.00 99 ALA A CA 1
ATOM 782 C C . ALA A 1 99 ? -9.633 10.871 5.685 1.00 98.00 99 ALA A C 1
ATOM 784 O O . ALA A 1 99 ? -10.008 10.550 4.556 1.00 98.00 99 ALA A O 1
ATOM 785 N N . ILE A 1 100 ? -10.264 11.811 6.397 1.00 98.31 100 ILE A N 1
ATOM 786 C CA . ILE A 1 100 ? -11.529 12.450 6.003 1.00 98.31 100 ILE A CA 1
ATOM 787 C C . ILE A 1 100 ? -11.453 13.981 6.081 1.00 98.31 100 ILE A C 1
ATOM 789 O O . ILE A 1 100 ? -10.781 14.554 6.938 1.00 98.31 100 ILE A O 1
ATOM 793 N N . ASP A 1 101 ? -12.106 14.663 5.148 1.00 98.25 101 ASP A N 1
ATOM 794 C CA . ASP A 1 101 ? -12.338 16.101 5.164 1.00 98.25 101 ASP A CA 1
ATOM 795 C C . ASP A 1 101 ? -13.630 16.406 5.929 1.00 98.25 101 ASP A C 1
ATOM 797 O O . ASP A 1 101 ? -14.735 16.091 5.483 1.00 98.25 101 ASP A O 1
ATOM 801 N N . LEU A 1 102 ? -13.481 17.020 7.102 1.00 98.19 102 LEU A N 1
ATOM 802 C CA . LEU A 1 102 ? -14.607 17.341 7.974 1.00 98.19 102 LEU A CA 1
ATOM 803 C C . LEU A 1 102 ? -15.485 18.468 7.414 1.00 98.19 102 LEU A C 1
ATOM 805 O O . LEU A 1 102 ? -16.671 18.502 7.715 1.00 98.19 102 LEU A O 1
ATOM 809 N N . ASN A 1 103 ? -14.961 19.347 6.560 1.00 97.38 103 ASN A N 1
ATOM 810 C CA . ASN A 1 103 ? -15.775 20.395 5.943 1.00 97.38 103 ASN A CA 1
ATOM 811 C C . ASN A 1 103 ? -16.675 19.807 4.852 1.00 97.38 103 ASN A C 1
ATOM 813 O O . ASN A 1 103 ? -17.845 20.164 4.756 1.00 97.38 103 ASN A O 1
ATOM 817 N N . ILE A 1 104 ? -16.155 18.862 4.061 1.00 97.50 104 ILE A N 1
ATOM 818 C CA . ILE A 1 104 ? -16.956 18.152 3.047 1.00 97.50 104 ILE A CA 1
ATOM 819 C C . ILE A 1 104 ? -17.998 17.243 3.706 1.00 97.50 104 ILE A C 1
ATOM 821 O O . ILE A 1 104 ? -19.099 17.091 3.176 1.00 97.50 104 ILE A O 1
ATOM 825 N N . LEU A 1 105 ? -17.670 16.655 4.862 1.00 97.75 105 LEU A N 1
ATOM 826 C CA . LEU A 1 105 ? -18.609 15.845 5.636 1.00 97.75 105 LEU A CA 1
ATOM 827 C C . LEU A 1 105 ? -19.876 16.636 6.015 1.00 97.75 105 LEU A C 1
ATOM 829 O O . LEU A 1 105 ? -20.952 16.043 6.063 1.00 97.75 105 LEU A O 1
ATOM 833 N N . GLY A 1 106 ? -19.767 17.950 6.241 1.00 96.00 106 GLY A N 1
ATOM 834 C CA . GLY A 1 106 ? -20.855 18.779 6.765 1.00 96.00 106 GLY A CA 1
ATOM 835 C C . GLY A 1 106 ? -21.151 18.466 8.232 1.00 96.00 106 GLY A C 1
ATOM 836 O O . GLY A 1 106 ? -20.422 17.701 8.853 1.00 96.00 106 GLY A O 1
ATOM 837 N N . GLU A 1 107 ? -22.225 19.021 8.799 1.00 97.00 107 GLU A N 1
ATOM 838 C CA . GLU A 1 107 ? -22.538 18.937 10.241 1.00 97.00 107 GLU A CA 1
ATOM 839 C C . GLU A 1 107 ? -23.064 17.562 10.715 1.00 97.00 107 GLU A C 1
ATOM 841 O O . GLU A 1 107 ? -24.047 17.448 11.450 1.00 97.00 107 GLU A O 1
ATOM 846 N N . TYR A 1 108 ? -22.368 16.497 10.327 1.00 98.19 108 TYR A N 1
ATOM 847 C CA . TYR A 1 108 ? -22.539 15.149 10.841 1.00 98.19 108 TYR A CA 1
ATOM 848 C C . TYR A 1 108 ? -21.416 14.792 11.814 1.00 98.19 108 TYR A C 1
ATOM 850 O O . TYR A 1 108 ? -20.247 15.125 11.604 1.00 98.19 108 TYR A O 1
ATOM 858 N N . THR A 1 109 ? -21.767 14.030 12.847 1.00 98.56 109 THR A N 1
ATOM 859 C CA . THR A 1 109 ? -20.796 13.324 13.682 1.00 98.56 109 THR A CA 1
ATOM 860 C C . THR A 1 109 ? -20.759 11.858 13.286 1.00 98.56 109 THR A C 1
ATOM 862 O O . THR A 1 109 ? -21.783 11.173 13.302 1.00 98.56 109 THR A O 1
ATOM 865 N N . ILE A 1 110 ? -19.560 11.381 12.961 1.00 98.69 110 ILE A N 1
ATOM 866 C CA . ILE A 1 110 ? -19.248 9.964 12.810 1.00 98.69 110 ILE A CA 1
ATOM 867 C C . ILE A 1 110 ? -18.637 9.469 14.119 1.00 98.69 110 ILE A C 1
ATOM 869 O O . ILE A 1 110 ? -17.577 9.946 14.534 1.00 98.69 110 ILE A O 1
ATOM 873 N N . THR A 1 111 ? -19.278 8.485 14.741 1.00 98.69 111 THR A N 1
ATOM 874 C CA . THR A 1 111 ? -18.738 7.778 15.906 1.00 98.69 111 THR A CA 1
ATOM 875 C C . THR A 1 111 ? -18.320 6.379 15.486 1.00 98.69 111 THR A C 1
ATOM 877 O O . THR A 1 111 ? -19.101 5.650 14.873 1.00 98.69 111 THR A O 1
ATOM 880 N N . ILE A 1 112 ? -17.071 6.029 15.781 1.00 98.81 112 ILE A N 1
ATOM 881 C CA . ILE A 1 112 ? -16.502 4.707 15.532 1.00 98.81 112 ILE A CA 1
ATOM 882 C C . ILE A 1 112 ? -16.314 3.985 16.860 1.00 98.81 112 ILE A C 1
ATOM 884 O O . ILE A 1 112 ? -15.462 4.375 17.653 1.00 98.81 112 ILE A O 1
ATOM 888 N N . ASP A 1 113 ? -17.038 2.900 17.073 1.00 98.62 113 ASP A N 1
ATOM 889 C CA . ASP A 1 113 ? -16.905 2.072 18.267 1.00 98.62 113 ASP A CA 1
ATOM 890 C C . ASP A 1 113 ? -16.036 0.858 17.939 1.00 98.62 113 ASP A C 1
ATOM 892 O O . ASP A 1 113 ? -16.311 0.131 16.987 1.00 98.62 113 ASP A O 1
ATOM 896 N N . CYS A 1 114 ? -14.955 0.664 18.690 1.00 98.62 114 CYS A N 1
ATOM 897 C CA . CYS A 1 114 ? -14.033 -0.458 18.546 1.00 98.62 114 CYS A CA 1
ATOM 898 C C . CYS A 1 114 ? -14.085 -1.334 19.801 1.00 98.62 114 CYS A C 1
ATOM 900 O O . CYS A 1 114 ? -13.477 -0.998 20.821 1.00 98.62 114 CYS A O 1
ATOM 902 N N . ASP A 1 115 ? -14.758 -2.475 19.700 1.00 98.25 115 ASP A N 1
ATOM 903 C CA . ASP A 1 115 ? -14.904 -3.447 20.777 1.00 98.25 115 ASP A CA 1
ATOM 904 C C . ASP A 1 115 ? -13.997 -4.653 20.540 1.00 98.25 115 ASP A C 1
ATOM 906 O O . ASP A 1 115 ? -14.197 -5.456 19.623 1.00 98.25 115 ASP A O 1
ATOM 910 N N . VAL A 1 116 ? -12.977 -4.802 21.383 1.00 98.44 116 VAL A N 1
ATOM 911 C CA . VAL A 1 116 ? -12.075 -5.954 21.315 1.00 98.44 116 VAL A CA 1
ATOM 912 C C . VAL A 1 116 ? -12.778 -7.183 21.876 1.00 98.44 116 VAL A C 1
ATOM 914 O O . VAL A 1 116 ? -13.096 -7.250 23.068 1.00 98.44 116 VAL A O 1
ATOM 917 N N . ILE A 1 117 ? -12.985 -8.167 21.003 1.00 98.12 117 ILE A N 1
ATOM 918 C CA . ILE A 1 117 ? -13.605 -9.453 21.329 1.00 98.12 117 ILE A CA 1
ATOM 919 C C . ILE A 1 117 ? -12.543 -10.439 21.813 1.00 98.12 117 ILE A C 1
ATOM 921 O O . ILE A 1 117 ? -12.767 -11.132 22.802 1.00 98.12 117 ILE A O 1
ATOM 925 N N . GLN A 1 118 ? -11.381 -10.458 21.158 1.00 98.19 118 GLN A N 1
ATOM 926 C CA . GLN A 1 118 ? -10.235 -11.291 21.518 1.00 98.19 118 GLN A CA 1
ATOM 927 C C . GLN A 1 118 ? -8.949 -10.481 21.347 1.00 98.19 118 GLN A C 1
ATOM 929 O O . GLN A 1 118 ? -8.766 -9.811 20.331 1.00 98.19 118 GLN A O 1
ATOM 934 N N . ALA A 1 119 ? -8.076 -10.502 22.349 1.00 97.25 119 ALA A N 1
ATOM 935 C CA . ALA A 1 119 ? -6.855 -9.714 22.396 1.00 97.25 119 ALA A CA 1
ATOM 936 C C . ALA A 1 119 ? -5.629 -10.627 22.439 1.00 97.25 119 ALA A C 1
ATOM 938 O O . ALA A 1 119 ? -5.369 -11.283 23.443 1.00 97.25 119 ALA A O 1
ATOM 939 N N . ASP A 1 120 ? -4.836 -10.581 21.375 1.00 96.38 120 ASP A N 1
ATOM 940 C CA . ASP A 1 120 ? -3.543 -11.250 21.263 1.00 96.38 120 ASP A CA 1
ATOM 941 C C . ASP A 1 120 ? -2.474 -10.235 20.814 1.00 96.38 120 ASP A C 1
ATOM 943 O O . ASP A 1 120 ? -1.670 -10.492 19.938 1.00 96.38 120 ASP A O 1
ATOM 947 N N . GLY A 1 121 ? -2.482 -9.008 21.339 1.00 94.62 121 GLY A N 1
ATOM 948 C CA . GLY A 1 121 ? -1.537 -7.955 20.925 1.00 94.62 121 GLY A CA 1
ATOM 949 C C . GLY A 1 121 ? -1.921 -7.236 19.621 1.00 94.62 121 GLY A C 1
ATOM 950 O O . GLY A 1 121 ? -2.642 -7.761 18.770 1.00 94.62 121 GLY A O 1
ATOM 951 N N . GLY A 1 122 ? -1.486 -5.982 19.474 1.00 95.62 122 GLY A N 1
ATOM 952 C CA . GLY A 1 122 ? -1.831 -5.149 18.311 1.00 95.62 122 GLY A CA 1
ATOM 953 C C . GLY A 1 122 ? -3.304 -4.708 18.243 1.00 95.62 122 GLY A C 1
ATOM 954 O O . GLY A 1 122 ? -3.789 -4.337 17.179 1.00 95.62 122 GLY A O 1
ATOM 955 N N . THR A 1 123 ? -4.049 -4.718 19.356 1.00 97.75 123 THR A N 1
ATOM 956 C CA . THR A 1 123 ? -5.481 -4.349 19.347 1.00 97.75 123 THR A CA 1
ATOM 957 C C . THR A 1 123 ? -5.716 -2.924 18.851 1.00 97.75 123 THR A C 1
ATOM 959 O O . THR A 1 123 ? -6.637 -2.692 18.079 1.00 97.75 123 THR A O 1
ATOM 962 N N . ARG A 1 124 ? -4.853 -1.969 19.228 1.00 97.56 124 ARG A N 1
ATOM 963 C CA . ARG A 1 124 ? -4.976 -0.563 18.809 1.00 97.56 124 ARG A CA 1
ATOM 964 C C . ARG A 1 124 ? -4.817 -0.384 17.295 1.00 97.56 124 ARG A C 1
ATOM 966 O O . ARG A 1 124 ? -5.567 0.374 16.687 1.00 97.56 124 ARG A O 1
ATOM 973 N N . THR A 1 125 ? -3.869 -1.092 16.682 1.00 98.31 125 THR A N 1
ATOM 974 C CA . THR A 1 125 ? -3.596 -1.007 15.242 1.00 98.31 125 THR A CA 1
ATOM 975 C C . THR A 1 125 ? -4.659 -1.762 14.451 1.00 98.31 125 THR A C 1
ATOM 977 O O . THR A 1 125 ? -5.169 -1.230 13.466 1.00 98.31 125 THR A O 1
ATOM 980 N N . ALA A 1 126 ? -5.096 -2.931 14.939 1.00 98.62 126 ALA A N 1
ATOM 981 C CA . ALA A 1 126 ? -6.253 -3.643 14.403 1.00 98.62 126 ALA A CA 1
ATOM 982 C C . ALA A 1 126 ? -7.511 -2.755 14.394 1.00 98.62 126 ALA A C 1
ATOM 984 O O . ALA A 1 126 ? -8.150 -2.636 13.349 1.00 98.62 126 ALA A O 1
ATOM 985 N N . SER A 1 127 ? -7.808 -2.053 15.496 1.00 98.81 127 SER A N 1
ATOM 986 C CA . SER A 1 127 ? -8.931 -1.110 15.576 1.00 98.81 127 SER A CA 1
ATOM 987 C C . SER A 1 127 ? -8.855 -0.011 14.518 1.00 98.81 127 SER A C 1
ATOM 989 O O . SER A 1 127 ? -9.843 0.221 13.834 1.00 98.81 127 SER A O 1
ATOM 991 N N . ILE A 1 128 ? -7.695 0.633 14.322 1.00 98.88 128 ILE A N 1
ATOM 992 C CA . ILE A 1 128 ? -7.526 1.669 13.281 1.00 98.88 128 ILE A CA 1
ATOM 993 C C . ILE A 1 128 ? -7.789 1.087 11.886 1.00 98.88 128 ILE A C 1
ATOM 995 O O . ILE A 1 128 ? -8.499 1.694 11.084 1.00 98.88 128 ILE A O 1
ATOM 999 N N . ASN A 1 129 ? -7.256 -0.104 11.605 1.00 98.88 129 ASN A N 1
ATOM 1000 C CA . ASN A 1 129 ? -7.414 -0.753 10.307 1.00 98.88 129 ASN A CA 1
ATOM 1001 C C . ASN A 1 129 ? -8.877 -1.112 10.010 1.00 98.88 129 ASN A C 1
ATOM 1003 O O . ASN A 1 129 ? -9.358 -0.828 8.913 1.00 98.88 129 ASN A O 1
ATOM 1007 N N . GLY A 1 130 ? -9.583 -1.715 10.974 1.00 98.75 130 GLY A N 1
ATOM 1008 C CA . GLY A 1 130 ? -11.004 -2.051 10.841 1.00 98.75 130 GLY A CA 1
ATOM 1009 C C . GLY A 1 130 ? -11.901 -0.813 10.805 1.00 98.75 130 GLY A C 1
ATOM 1010 O O . GLY A 1 130 ? -12.857 -0.760 10.033 1.00 98.75 130 GLY A O 1
ATOM 1011 N N . ALA A 1 131 ? -11.553 0.219 11.573 1.00 98.88 131 ALA A N 1
ATOM 1012 C CA . ALA A 1 131 ? -12.249 1.497 11.577 1.00 98.88 131 ALA A CA 1
ATOM 1013 C C . ALA A 1 131 ? -12.167 2.230 10.249 1.00 98.88 131 ALA A C 1
ATOM 1015 O O . ALA A 1 131 ? -13.171 2.785 9.812 1.00 98.88 131 ALA A O 1
ATOM 1016 N N . TYR A 1 132 ? -11.012 2.205 9.583 1.00 98.88 132 TYR A N 1
ATOM 1017 C CA . TYR A 1 132 ? -10.898 2.779 8.250 1.00 98.88 132 TYR A CA 1
ATOM 1018 C C . TYR A 1 132 ? -11.847 2.082 7.263 1.00 98.88 132 TYR A C 1
ATOM 1020 O O . TYR A 1 132 ? -12.589 2.749 6.546 1.00 98.88 132 TYR A O 1
ATOM 1028 N N . VAL A 1 133 ? -11.896 0.745 7.279 1.00 98.81 133 VAL A N 1
ATOM 1029 C CA . VAL A 1 133 ? -12.816 -0.029 6.429 1.00 98.81 133 VAL A CA 1
ATOM 1030 C C . VAL A 1 133 ? -14.276 0.315 6.741 1.00 98.81 133 VAL A C 1
ATOM 1032 O O . VAL A 1 133 ? -15.035 0.635 5.827 1.00 98.81 133 VAL A O 1
ATOM 1035 N N . ALA A 1 134 ? -14.671 0.323 8.017 1.00 98.69 134 ALA A N 1
ATOM 1036 C CA . ALA A 1 134 ? -16.030 0.689 8.421 1.00 98.69 134 ALA A CA 1
ATOM 1037 C C . ALA A 1 134 ? -16.391 2.132 8.016 1.00 98.69 134 ALA A C 1
ATOM 1039 O O . ALA A 1 134 ? -17.506 2.374 7.548 1.00 98.69 134 ALA A O 1
ATOM 1040 N N . LEU A 1 135 ? -15.450 3.074 8.133 1.00 98.81 135 LEU A N 1
ATOM 1041 C CA . LEU A 1 135 ? -15.619 4.465 7.715 1.00 98.81 135 LEU A CA 1
ATOM 1042 C C . LEU A 1 135 ? -15.880 4.575 6.208 1.00 98.81 135 LEU A C 1
ATOM 1044 O O . LEU A 1 135 ? -16.809 5.272 5.810 1.00 98.81 135 LEU A O 1
ATOM 1048 N N . VAL A 1 136 ? -15.115 3.864 5.372 1.00 98.75 136 VAL A N 1
ATOM 1049 C CA . VAL A 1 136 ? -15.324 3.866 3.912 1.00 98.75 136 VAL A CA 1
ATOM 1050 C C . VAL A 1 136 ? -16.724 3.363 3.563 1.00 98.75 136 VAL A C 1
ATOM 1052 O O . VAL A 1 136 ? -17.437 4.001 2.788 1.00 98.75 136 VAL A O 1
ATOM 1055 N N . VAL A 1 137 ? -17.153 2.262 4.186 1.00 98.56 137 VAL A N 1
ATOM 1056 C CA . VAL A 1 137 ? -18.495 1.691 3.984 1.00 98.56 137 VAL A CA 1
ATOM 1057 C C . VAL A 1 137 ? -19.586 2.666 4.443 1.00 98.56 137 VAL A C 1
ATOM 1059 O O . VAL A 1 137 ? -20.610 2.804 3.774 1.00 98.56 137 VAL A O 1
ATOM 1062 N N . ALA A 1 138 ? -19.378 3.365 5.564 1.00 98.44 138 ALA A N 1
ATOM 1063 C CA . ALA A 1 138 ? -20.320 4.366 6.056 1.00 98.44 138 ALA A CA 1
ATOM 1064 C C . ALA A 1 138 ? -20.448 5.541 5.081 1.00 98.44 138 ALA A C 1
ATOM 1066 O O . ALA A 1 138 ? -21.562 5.922 4.736 1.00 98.44 138 ALA A O 1
ATOM 1067 N N . VAL A 1 139 ? -19.332 6.082 4.589 1.00 98.50 139 VAL A N 1
ATOM 1068 C CA . VAL A 1 139 ? -19.339 7.190 3.625 1.00 98.50 139 VAL A CA 1
ATOM 1069 C C . VAL A 1 139 ? -20.021 6.784 2.315 1.00 98.50 139 VAL A C 1
ATOM 1071 O O . VAL A 1 139 ? -20.873 7.523 1.822 1.00 98.50 139 VAL A O 1
ATOM 1074 N N . ASP A 1 140 ? -19.716 5.599 1.778 1.00 97.94 140 ASP A N 1
ATOM 1075 C CA . ASP A 1 140 ? -20.384 5.056 0.585 1.00 97.94 140 ASP A CA 1
ATOM 1076 C C . ASP A 1 140 ? -21.902 4.969 0.777 1.00 97.94 140 ASP A C 1
ATOM 1078 O O . ASP A 1 140 ? -22.682 5.400 -0.076 1.00 97.94 140 ASP A O 1
ATOM 1082 N N . ARG A 1 141 ? -22.336 4.492 1.947 1.00 97.62 141 ARG A N 1
ATOM 1083 C CA . ARG A 1 141 ? -23.751 4.447 2.311 1.00 97.62 141 ARG A CA 1
ATOM 1084 C C . ARG A 1 141 ? -24.366 5.844 2.448 1.00 97.62 141 ARG A C 1
ATOM 1086 O O . ARG A 1 141 ? -25.460 6.054 1.933 1.00 97.62 141 ARG A O 1
ATOM 1093 N N . MET A 1 142 ? -23.679 6.804 3.070 1.00 98.00 142 MET A N 1
ATOM 1094 C CA . MET A 1 142 ? -24.166 8.186 3.203 1.00 98.00 142 MET A CA 1
ATOM 1095 C C . MET A 1 142 ? -24.380 8.851 1.841 1.00 98.00 142 MET A C 1
ATOM 1097 O O . MET A 1 142 ? -25.370 9.563 1.667 1.00 98.00 142 MET A O 1
ATOM 1101 N N . ILE A 1 143 ? -23.489 8.600 0.878 1.00 97.25 143 ILE A N 1
ATOM 1102 C CA . ILE A 1 143 ? -23.623 9.096 -0.498 1.00 97.25 143 ILE A CA 1
ATOM 1103 C C . ILE A 1 143 ? -24.826 8.442 -1.185 1.00 97.25 143 ILE A C 1
ATOM 1105 O O . ILE A 1 143 ? -25.667 9.142 -1.745 1.00 97.25 143 ILE A O 1
ATOM 1109 N N . LYS A 1 144 ? -24.966 7.112 -1.096 1.00 96.75 144 LYS A N 1
ATOM 1110 C CA . LYS A 1 144 ? -26.111 6.374 -1.667 1.00 96.75 144 LYS A CA 1
ATOM 1111 C C . LYS A 1 144 ? -27.454 6.801 -1.067 1.00 96.75 144 LYS A C 1
ATOM 1113 O O . LYS A 1 144 ? -28.459 6.841 -1.770 1.00 96.75 144 LYS A O 1
ATOM 1118 N N . GLU A 1 145 ? -27.469 7.149 0.218 1.00 97.31 145 GLU A N 1
ATOM 1119 C CA . GLU A 1 145 ? -28.634 7.689 0.929 1.00 97.31 145 GLU A CA 1
ATOM 1120 C C . GLU A 1 145 ? -28.835 9.203 0.705 1.00 97.31 145 GLU A C 1
ATOM 1122 O O . GLU A 1 145 ? -29.746 9.786 1.288 1.00 97.31 145 GLU A O 1
ATOM 1127 N N . ASN A 1 146 ? -28.014 9.856 -0.129 1.00 97.12 146 ASN A N 1
ATOM 1128 C CA . ASN A 1 146 ? -28.035 11.299 -0.399 1.00 97.12 146 ASN A CA 1
ATOM 1129 C C . ASN A 1 146 ? -27.875 12.199 0.846 1.00 97.12 146 ASN A C 1
ATOM 1131 O O . ASN A 1 146 ? -28.271 13.365 0.821 1.00 97.12 146 ASN A O 1
ATOM 1135 N N . LYS A 1 147 ? -27.272 11.697 1.933 1.00 97.12 147 LYS A N 1
ATOM 1136 C CA . LYS A 1 147 ? -26.957 12.502 3.131 1.00 97.12 147 LYS A CA 1
ATOM 1137 C C . LYS A 1 147 ? -25.830 13.497 2.875 1.00 97.12 147 LYS A C 1
ATOM 1139 O O . LYS A 1 147 ? -25.839 14.593 3.429 1.00 97.12 147 LYS A O 1
ATOM 1144 N N . ILE A 1 148 ? -24.882 13.100 2.028 1.00 96.56 148 ILE A N 1
ATOM 1145 C CA . ILE A 1 148 ? -23.783 13.920 1.514 1.00 96.56 148 ILE A CA 1
ATOM 1146 C C . ILE A 1 148 ? -23.666 13.691 0.007 1.00 96.56 148 ILE A C 1
ATOM 1148 O O . ILE A 1 148 ? -23.994 12.616 -0.490 1.00 96.56 148 ILE A O 1
ATOM 1152 N N . LYS A 1 149 ? -23.214 14.708 -0.731 1.00 94.00 149 LYS A N 1
ATOM 1153 C CA . LYS A 1 149 ? -23.132 14.659 -2.205 1.00 94.00 149 LYS A CA 1
ATOM 1154 C C . LYS A 1 149 ? -21.729 14.381 -2.732 1.00 94.00 149 LYS A C 1
ATOM 1156 O O . LYS A 1 149 ? -21.576 13.884 -3.841 1.00 94.00 149 LYS A O 1
ATOM 1161 N N . VAL A 1 150 ? -20.714 14.756 -1.961 1.00 96.25 150 VAL A N 1
ATOM 1162 C CA . VAL A 1 150 ? -19.305 14.711 -2.358 1.00 96.25 150 VAL A CA 1
ATOM 1163 C C . VAL A 1 150 ? -18.582 13.748 -1.432 1.00 96.25 150 VAL A C 1
ATOM 1165 O O . VAL A 1 150 ? -18.888 13.701 -0.244 1.00 96.25 150 VAL A O 1
ATOM 1168 N N . ASN A 1 151 ? -17.636 12.983 -1.978 1.00 97.69 151 ASN A N 1
ATOM 1169 C CA . ASN A 1 151 ? -16.779 12.099 -1.198 1.00 97.69 151 ASN A CA 1
ATOM 1170 C C . ASN A 1 151 ? -15.875 12.920 -0.255 1.00 97.69 151 ASN A C 1
ATOM 1172 O O . ASN A 1 151 ? -15.026 13.659 -0.756 1.00 97.69 151 ASN A O 1
ATOM 1176 N N . PRO A 1 152 ? -16.014 12.791 1.077 1.00 98.06 152 PRO A N 1
ATOM 1177 C CA . PRO A 1 152 ? -15.151 13.466 2.034 1.00 98.06 152 PRO A CA 1
ATOM 1178 C C . PRO A 1 152 ? -13.837 12.710 2.287 1.00 98.06 152 PRO A C 1
ATOM 1180 O O . PRO A 1 152 ? -12.969 13.235 2.974 1.00 98.06 152 PRO A O 1
ATOM 1183 N N . LEU A 1 153 ? -13.660 11.475 1.805 1.00 98.25 153 LEU A N 1
ATOM 1184 C CA . LEU A 1 153 ? -12.435 10.707 2.047 1.00 98.25 153 LEU A CA 1
ATOM 1185 C C . LEU A 1 153 ? -11.272 11.267 1.223 1.00 98.25 153 LEU A C 1
ATOM 1187 O O . LEU A 1 153 ? -11.387 11.451 0.013 1.00 98.25 153 LEU A O 1
ATOM 1191 N N . LYS A 1 154 ? -10.140 11.502 1.889 1.00 96.62 154 LYS A N 1
ATOM 1192 C CA . LYS A 1 154 ? -8.920 12.065 1.290 1.00 96.62 154 LYS A CA 1
ATOM 1193 C C . LYS A 1 154 ? -7.841 11.015 1.090 1.00 96.62 154 LYS A C 1
ATOM 1195 O O . LYS A 1 154 ? -7.205 10.963 0.042 1.00 96.62 154 LYS A O 1
ATOM 1200 N N . GLU A 1 155 ? -7.630 10.190 2.109 1.00 96.75 155 GLU A N 1
ATOM 1201 C CA . GLU A 1 155 ? -6.479 9.299 2.190 1.00 96.75 155 GLU A CA 1
ATOM 1202 C C . GLU A 1 155 ? -6.892 7.910 2.658 1.00 96.75 155 GLU A C 1
ATOM 1204 O O . GLU A 1 155 ? -7.877 7.728 3.379 1.00 96.75 155 GLU A O 1
ATOM 1209 N N . GLN A 1 156 ? -6.114 6.916 2.243 1.00 98.38 156 GLN A N 1
ATOM 1210 C CA . GLN A 1 156 ? -6.177 5.581 2.810 1.00 98.38 156 GLN A CA 1
ATOM 1211 C C . GLN A 1 156 ? -5.144 5.450 3.913 1.00 98.38 156 GLN A C 1
ATOM 1213 O O . GLN A 1 156 ? -3.983 5.774 3.694 1.00 98.38 156 GLN A O 1
ATOM 1218 N N . ILE A 1 157 ? -5.566 4.969 5.083 1.00 98.62 157 ILE A N 1
ATOM 1219 C CA . ILE A 1 157 ? -4.699 4.845 6.255 1.00 98.62 157 ILE A CA 1
ATOM 1220 C C . ILE A 1 157 ? -4.622 3.399 6.734 1.00 98.62 157 ILE A C 1
ATOM 1222 O O . ILE A 1 157 ? -5.570 2.618 6.620 1.00 98.62 157 ILE A O 1
ATOM 1226 N N . SER A 1 158 ? -3.481 3.059 7.316 1.00 98.75 158 SER A N 1
ATOM 1227 C CA . SER A 1 158 ? -3.225 1.759 7.927 1.00 98.75 158 SER A CA 1
ATOM 1228 C C . SER A 1 158 ? -2.317 1.920 9.136 1.00 98.75 158 SER A C 1
ATOM 1230 O O . SER A 1 158 ? -1.532 2.867 9.202 1.00 98.75 158 SER A O 1
ATOM 1232 N N . ALA A 1 159 ? -2.394 0.972 10.062 1.00 98.62 159 ALA A N 1
ATOM 1233 C CA . ALA A 1 159 ? -1.594 0.943 11.272 1.00 98.62 159 ALA A CA 1
ATOM 1234 C C . ALA A 1 159 ? -0.985 -0.442 11.517 1.00 98.62 159 ALA A C 1
ATOM 1236 O O . ALA A 1 159 ? -1.623 -1.463 11.252 1.00 98.62 159 ALA A O 1
ATOM 1237 N N . LEU A 1 160 ? 0.231 -0.484 12.056 1.00 97.75 160 LEU A N 1
ATOM 1238 C CA . LEU A 1 160 ? 0.936 -1.723 12.383 1.00 97.75 160 LEU A CA 1
ATOM 1239 C C . LEU A 1 160 ? 1.879 -1.510 13.571 1.00 97.75 160 LEU A C 1
ATOM 1241 O O . LEU A 1 160 ? 2.421 -0.418 13.738 1.00 97.75 160 LEU A O 1
ATOM 1245 N N . SER A 1 161 ? 2.049 -2.538 14.404 1.00 96.88 161 SER A N 1
ATOM 1246 C CA . SER A 1 161 ? 3.050 -2.542 15.474 1.00 96.88 161 SER A CA 1
ATOM 1247 C C . SER A 1 161 ? 4.348 -3.185 14.995 1.00 96.88 161 SER A C 1
ATOM 1249 O O . SER A 1 161 ? 4.344 -4.097 14.163 1.00 96.88 161 SER A O 1
ATOM 1251 N N . VAL A 1 162 ? 5.468 -2.703 15.518 1.00 97.00 162 VAL A N 1
ATOM 1252 C CA . VAL A 1 162 ? 6.815 -3.214 15.274 1.00 97.00 162 VAL A CA 1
ATOM 1253 C C . VAL A 1 162 ? 7.567 -3.197 16.589 1.00 97.00 162 VAL A C 1
ATOM 1255 O O . VAL A 1 162 ? 7.462 -2.245 17.349 1.00 97.00 162 VAL A O 1
ATOM 1258 N N . GLY A 1 163 ? 8.371 -4.216 16.843 1.00 95.25 163 GLY A N 1
ATOM 1259 C CA . GLY A 1 163 ? 9.058 -4.358 18.115 1.00 95.25 163 GLY A CA 1
ATOM 1260 C C . GLY A 1 163 ? 10.397 -5.045 17.968 1.00 95.25 163 GLY A C 1
ATOM 1261 O O . GLY A 1 163 ? 10.763 -5.518 16.888 1.00 95.25 163 GLY A O 1
ATOM 1262 N N . ILE A 1 164 ? 11.138 -5.075 19.068 1.00 94.75 164 ILE A N 1
ATOM 1263 C CA . ILE A 1 164 ? 12.437 -5.741 19.148 1.00 94.75 164 ILE A CA 1
ATOM 1264 C C . ILE A 1 164 ? 12.302 -6.928 20.092 1.00 94.75 164 ILE A C 1
ATOM 1266 O O . ILE A 1 164 ? 12.047 -6.753 21.281 1.00 94.75 164 ILE A O 1
ATOM 1270 N N . LEU A 1 165 ? 12.509 -8.135 19.573 1.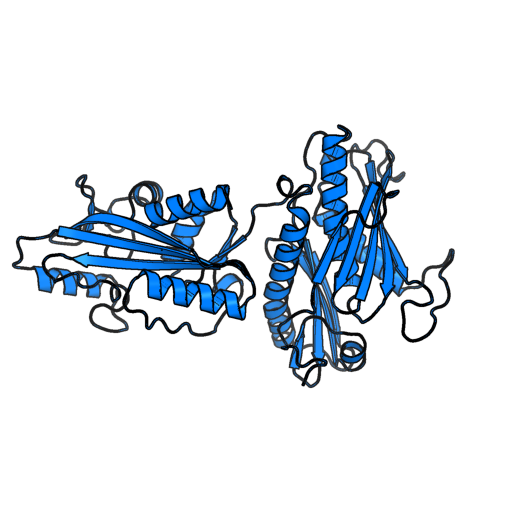00 91.38 165 LEU A N 1
ATOM 1271 C CA . LEU A 1 165 ? 12.477 -9.376 20.339 1.00 91.38 165 LEU A CA 1
ATOM 1272 C C . LEU A 1 165 ? 13.771 -10.146 20.087 1.00 91.38 165 LEU A C 1
ATOM 1274 O O . LEU A 1 165 ? 14.085 -10.474 18.942 1.00 91.38 165 LEU A O 1
ATOM 1278 N N . ASN A 1 166 ? 14.515 -10.455 21.152 1.00 89.06 166 ASN A N 1
ATOM 1279 C CA . ASN A 1 166 ? 15.812 -11.140 21.069 1.00 89.06 166 ASN A CA 1
ATOM 1280 C C . ASN A 1 166 ? 16.756 -10.476 20.046 1.00 89.06 166 ASN A C 1
ATOM 1282 O O . ASN A 1 166 ? 17.265 -11.143 19.146 1.00 89.06 166 ASN A O 1
ATOM 1286 N N . GLU A 1 167 ? 16.898 -9.147 20.147 1.00 89.50 167 GLU A N 1
ATOM 1287 C CA . GLU A 1 167 ? 17.705 -8.286 19.258 1.00 89.50 167 GLU A CA 1
ATOM 1288 C C . GLU A 1 167 ? 17.263 -8.254 17.785 1.00 89.50 167 GLU A C 1
ATOM 1290 O O . GLU A 1 167 ? 17.914 -7.633 16.946 1.00 89.50 167 GLU A O 1
ATOM 1295 N N . LYS A 1 168 ? 16.132 -8.881 17.449 1.00 93.31 168 LYS A N 1
ATOM 1296 C CA . LYS A 1 168 ? 15.579 -8.893 16.095 1.00 93.31 168 LYS A CA 1
ATOM 1297 C C . LYS A 1 168 ? 14.394 -7.953 16.004 1.00 93.31 168 LYS A C 1
ATOM 1299 O O . LYS A 1 168 ? 13.523 -7.962 16.871 1.00 93.31 168 LYS A O 1
ATOM 1304 N N . ILE A 1 169 ? 14.347 -7.182 14.924 1.00 95.19 169 ILE A N 1
ATOM 1305 C CA . ILE A 1 169 ? 13.195 -6.346 14.599 1.00 95.19 169 ILE A CA 1
ATOM 1306 C C . ILE A 1 169 ? 12.103 -7.227 14.001 1.00 95.19 169 ILE A C 1
ATOM 1308 O O . ILE A 1 169 ? 12.374 -8.046 13.121 1.00 95.19 169 ILE A O 1
ATOM 1312 N N . ILE A 1 170 ? 10.880 -7.069 14.495 1.00 95.06 170 ILE A N 1
ATOM 1313 C CA . ILE A 1 170 ? 9.759 -7.942 14.186 1.00 95.06 170 ILE A CA 1
ATOM 1314 C C . ILE A 1 170 ? 8.477 -7.130 13.964 1.00 95.06 170 ILE A C 1
ATOM 1316 O O . ILE A 1 170 ? 8.133 -6.274 14.775 1.00 95.06 170 ILE A O 1
ATOM 1320 N N . LEU A 1 171 ? 7.743 -7.440 12.891 1.00 96.00 171 LEU A N 1
ATOM 1321 C CA . LEU A 1 171 ? 6.406 -6.912 12.615 1.00 96.00 171 LEU A CA 1
ATOM 1322 C C . LEU A 1 171 ? 5.317 -7.655 13.389 1.00 96.00 171 LEU A C 1
ATOM 1324 O O . LEU A 1 171 ? 5.310 -8.893 13.448 1.00 96.00 171 LEU A O 1
ATOM 1328 N N . ASP A 1 172 ? 4.335 -6.882 13.847 1.00 95.94 172 ASP A N 1
ATOM 1329 C CA . ASP A 1 172 ? 3.062 -7.327 14.406 1.00 95.94 172 ASP A CA 1
ATOM 1330 C C . ASP A 1 172 ? 3.243 -8.369 15.513 1.00 95.94 172 ASP A C 1
ATOM 1332 O O . ASP A 1 172 ? 3.129 -9.585 15.285 1.00 95.94 172 ASP A O 1
ATOM 1336 N N . LEU A 1 173 ? 3.607 -7.865 16.693 1.00 92.81 173 LEU A N 1
ATOM 1337 C CA . LEU A 1 173 ? 3.807 -8.660 17.897 1.00 92.81 173 LEU A CA 1
ATOM 1338 C C . LEU A 1 173 ? 2.467 -9.194 18.395 1.00 92.81 173 LEU A C 1
ATOM 1340 O O . LEU A 1 173 ? 1.508 -8.437 18.580 1.00 92.81 173 LEU A O 1
ATOM 1344 N N . CYS A 1 174 ? 2.422 -10.503 18.634 1.00 93.69 174 CYS A N 1
ATOM 1345 C CA . CYS A 1 174 ? 1.362 -11.082 19.453 1.00 93.69 174 CYS A CA 1
ATOM 1346 C C . CYS A 1 174 ? 1.587 -10.783 20.945 1.00 93.69 174 CYS A C 1
ATOM 1348 O O . CYS A 1 174 ? 2.642 -10.268 21.315 1.00 93.69 174 CYS A O 1
ATOM 1350 N N . TYR A 1 175 ? 0.624 -11.106 21.815 1.00 92.69 175 TYR A N 1
ATOM 1351 C CA . TYR A 1 175 ? 0.723 -10.776 23.244 1.00 92.69 175 TYR A CA 1
ATOM 1352 C C . TYR A 1 175 ? 1.978 -11.371 23.901 1.00 92.69 175 TYR A C 1
ATOM 1354 O O . TYR A 1 175 ? 2.664 -10.699 24.670 1.00 92.69 175 TYR A O 1
ATOM 1362 N N . GLU A 1 176 ? 2.304 -12.622 23.572 1.00 91.88 176 GLU A N 1
ATOM 1363 C CA . GLU A 1 176 ? 3.483 -13.297 24.115 1.00 91.88 176 GLU A CA 1
ATOM 1364 C C . GLU A 1 176 ? 4.786 -12.625 23.657 1.00 91.88 176 GLU A C 1
ATOM 1366 O O . GLU A 1 176 ? 5.670 -12.374 24.477 1.00 91.88 176 GLU A O 1
ATOM 1371 N N . GLU A 1 177 ? 4.885 -12.266 22.374 1.00 92.12 177 GLU A N 1
ATOM 1372 C CA . GLU A 1 177 ? 6.039 -11.549 21.819 1.00 92.12 177 GLU A CA 1
ATOM 1373 C C . GLU A 1 177 ? 6.184 -10.148 22.438 1.00 92.12 177 GLU A C 1
ATOM 1375 O O . GLU A 1 177 ? 7.284 -9.770 22.838 1.00 92.12 177 GLU A O 1
ATOM 1380 N N . ASP A 1 178 ? 5.080 -9.405 22.558 1.00 89.44 178 ASP A N 1
ATOM 1381 C CA . ASP A 1 178 ? 5.020 -8.050 23.127 1.00 89.44 178 ASP A CA 1
ATOM 1382 C C . ASP A 1 178 ? 5.489 -8.033 24.587 1.00 89.44 178 ASP A C 1
ATOM 1384 O O . ASP A 1 178 ? 6.337 -7.231 24.969 1.00 89.44 178 ASP A O 1
ATOM 1388 N N . SER A 1 179 ? 5.044 -9.012 25.382 1.00 90.06 179 SER A N 1
ATOM 1389 C CA . SER A 1 179 ? 5.429 -9.144 26.794 1.00 90.06 179 SER A CA 1
ATOM 1390 C C . SER A 1 179 ? 6.936 -9.349 27.018 1.00 90.06 179 SER A C 1
ATOM 1392 O O . SER A 1 179 ? 7.460 -9.076 28.101 1.00 90.06 179 SER A O 1
ATOM 1394 N N . GLN A 1 180 ? 7.648 -9.833 25.998 1.00 90.62 180 GLN A N 1
ATOM 1395 C CA . GLN A 1 180 ? 9.080 -10.118 26.055 1.00 90.62 180 GLN A CA 1
ATOM 1396 C C . GLN A 1 180 ? 9.919 -9.063 25.327 1.00 90.62 180 GLN A C 1
ATOM 1398 O O . GLN A 1 180 ? 11.136 -9.003 25.555 1.00 90.62 180 GLN A O 1
ATOM 1403 N N . ALA A 1 181 ? 9.292 -8.226 24.497 1.00 91.12 181 ALA A N 1
ATOM 1404 C CA . ALA A 1 181 ? 9.963 -7.248 23.662 1.00 91.12 181 ALA A CA 1
ATOM 1405 C C . ALA A 1 181 ? 10.757 -6.224 24.491 1.00 91.12 181 ALA A C 1
ATOM 1407 O O . ALA A 1 181 ? 10.410 -5.877 25.620 1.00 91.12 181 ALA A O 1
ATOM 1408 N N . SER A 1 182 ? 11.873 -5.750 23.940 1.00 92.19 182 SER A N 1
ATOM 1409 C CA . SER A 1 182 ? 12.648 -4.653 24.531 1.00 92.19 182 SER A CA 1
ATOM 1410 C C . SER A 1 182 ? 12.153 -3.278 24.084 1.00 92.19 182 SER A C 1
ATOM 1412 O O . SER A 1 182 ? 12.516 -2.279 24.704 1.00 92.19 182 SER A O 1
ATOM 1414 N N . ALA A 1 183 ? 11.350 -3.234 23.017 1.00 91.50 183 ALA A N 1
ATOM 1415 C CA . ALA A 1 183 ? 10.696 -2.045 22.493 1.00 91.50 183 ALA A CA 1
ATOM 1416 C C . ALA A 1 183 ? 9.424 -2.422 21.718 1.00 91.50 183 ALA A C 1
ATOM 1418 O O . ALA A 1 183 ? 9.437 -3.428 21.003 1.00 91.50 183 ALA A O 1
ATOM 1419 N N . ASP A 1 184 ? 8.397 -1.576 21.805 1.00 92.31 184 ASP A N 1
ATOM 1420 C CA . ASP A 1 184 ? 7.183 -1.602 20.975 1.00 92.31 184 ASP A CA 1
ATOM 1421 C C . ASP A 1 184 ? 6.982 -0.226 20.330 1.00 92.31 184 ASP A C 1
ATOM 1423 O O . ASP A 1 184 ? 7.124 0.816 20.976 1.00 92.31 184 ASP A O 1
ATOM 1427 N N . VAL A 1 185 ? 6.682 -0.216 19.035 1.00 95.88 185 VAL A N 1
ATOM 1428 C CA . VAL A 1 185 ? 6.432 0.975 18.231 1.00 95.88 185 VAL A CA 1
ATOM 1429 C C . VAL A 1 185 ? 5.204 0.747 17.367 1.00 95.88 185 VAL A C 1
ATOM 1431 O O . VAL A 1 185 ? 5.179 -0.095 16.474 1.00 95.88 185 VAL A O 1
ATOM 1434 N N . ASN A 1 186 ? 4.187 1.567 17.588 1.00 96.94 186 ASN A N 1
ATOM 1435 C CA . ASN A 1 186 ? 2.971 1.603 16.795 1.00 96.94 186 ASN A CA 1
ATOM 1436 C C . ASN A 1 186 ? 3.101 2.707 15.743 1.00 96.94 186 ASN A C 1
ATOM 1438 O O . ASN A 1 186 ? 3.404 3.852 16.079 1.00 96.94 186 ASN A O 1
ATOM 1442 N N . ILE A 1 187 ? 2.875 2.366 14.476 1.00 98.44 187 ILE A N 1
ATOM 1443 C CA . ILE A 1 187 ? 3.045 3.276 13.340 1.00 98.44 187 ILE A CA 1
ATOM 1444 C C . ILE A 1 187 ? 1.733 3.354 12.568 1.00 98.44 187 ILE A C 1
ATOM 1446 O O . ILE A 1 187 ? 1.160 2.324 12.212 1.00 98.44 187 ILE A O 1
ATOM 1450 N N . VAL A 1 188 ? 1.285 4.576 12.282 1.00 98.69 188 VAL A N 1
ATOM 1451 C CA . VAL A 1 188 ? 0.144 4.883 11.414 1.00 98.69 188 VAL A CA 1
ATOM 1452 C C . VAL A 1 188 ? 0.639 5.717 10.237 1.00 98.69 188 VAL A C 1
ATOM 1454 O O . VAL A 1 188 ? 1.264 6.762 10.432 1.00 98.69 188 VAL A O 1
ATOM 1457 N N . MET A 1 189 ? 0.345 5.270 9.018 1.00 98.62 189 MET A N 1
ATOM 1458 C CA . MET A 1 189 ? 0.682 5.990 7.786 1.00 98.62 189 MET A CA 1
ATOM 1459 C C . MET A 1 189 ? -0.504 6.057 6.835 1.00 98.62 189 MET A C 1
ATOM 1461 O O . MET A 1 189 ? -1.383 5.187 6.852 1.00 98.62 189 MET A O 1
ATOM 1465 N N . ASN A 1 190 ? -0.477 7.061 5.964 1.00 98.31 190 ASN A N 1
ATOM 1466 C CA . ASN A 1 190 ? -1.367 7.140 4.817 1.00 98.31 190 ASN A CA 1
ATOM 1467 C C . ASN A 1 190 ? -0.832 6.350 3.600 1.00 98.31 190 ASN A C 1
ATOM 1469 O O . ASN A 1 190 ? 0.237 5.733 3.624 1.00 98.31 190 ASN A O 1
ATOM 1473 N N . ASN A 1 191 ? -1.565 6.387 2.488 1.00 96.31 191 ASN A N 1
ATOM 1474 C CA . ASN A 1 191 ? -1.213 5.747 1.216 1.00 96.31 191 ASN A CA 1
ATOM 1475 C C . ASN A 1 191 ? -0.049 6.424 0.476 1.00 96.31 191 ASN A C 1
ATOM 1477 O O . ASN A 1 191 ? 0.325 5.997 -0.620 1.00 96.31 191 ASN A O 1
ATOM 1481 N N . ASN A 1 192 ? 0.508 7.496 1.035 1.00 95.31 192 ASN A N 1
ATOM 1482 C CA . ASN A 1 192 ? 1.734 8.119 0.565 1.00 95.31 192 ASN A CA 1
ATOM 1483 C C . ASN A 1 192 ? 2.961 7.718 1.384 1.00 95.31 192 ASN A C 1
ATOM 1485 O O . ASN A 1 192 ? 4.052 8.164 1.044 1.00 95.31 192 ASN A O 1
ATOM 1489 N N . LEU A 1 193 ? 2.797 6.839 2.382 1.00 96.19 193 LEU A N 1
ATOM 1490 C CA . LEU A 1 193 ? 3.822 6.499 3.374 1.00 96.19 193 LEU A CA 1
ATOM 1491 C C . LEU A 1 193 ? 4.248 7.707 4.224 1.00 96.19 193 LEU A C 1
ATOM 1493 O O . LEU A 1 193 ? 5.354 7.725 4.766 1.00 96.19 193 LEU A O 1
ATOM 1497 N N . GLU A 1 194 ? 3.370 8.706 4.346 1.00 97.19 194 GLU A N 1
ATOM 1498 C CA . GLU A 1 194 ? 3.541 9.841 5.247 1.00 97.19 194 GLU A CA 1
ATOM 1499 C C . GLU A 1 194 ? 3.029 9.447 6.633 1.00 97.19 194 GLU A C 1
ATOM 1501 O O . GLU A 1 194 ? 2.013 8.756 6.776 1.00 97.19 194 GLU A O 1
ATOM 1506 N N . PHE A 1 195 ? 3.760 9.856 7.668 1.00 98.00 195 PHE A N 1
ATOM 1507 C CA . PHE A 1 195 ? 3.417 9.530 9.045 1.00 98.00 195 PHE A CA 1
ATOM 1508 C C . PHE A 1 195 ? 2.208 10.335 9.509 1.00 98.00 195 PHE A C 1
ATOM 1510 O O . PHE A 1 195 ? 2.214 11.562 9.464 1.00 98.00 195 PHE A O 1
ATOM 1517 N N . ILE A 1 196 ? 1.210 9.628 10.030 1.00 98.00 196 ILE A N 1
ATOM 1518 C CA . ILE A 1 196 ? 0.096 10.226 10.767 1.00 98.00 196 ILE A CA 1
ATOM 1519 C C . ILE A 1 196 ? 0.413 10.219 12.260 1.00 98.00 196 ILE A C 1
ATOM 1521 O O . ILE A 1 196 ? 0.228 11.222 12.944 1.00 98.00 196 ILE A O 1
ATOM 1525 N N . GLU A 1 197 ? 0.899 9.086 12.769 1.00 96.94 197 GLU A N 1
ATOM 1526 C CA . GLU A 1 197 ? 1.260 8.939 14.175 1.00 96.94 197 GLU A CA 1
ATOM 1527 C C . GLU A 1 197 ? 2.346 7.865 14.339 1.00 96.94 197 GLU A C 1
ATOM 1529 O O . GLU A 1 197 ? 2.313 6.823 13.681 1.00 96.94 197 GLU A O 1
ATOM 1534 N N . ILE A 1 198 ? 3.315 8.122 15.219 1.00 96.75 198 ILE A N 1
ATOM 1535 C CA . ILE A 1 198 ? 4.309 7.144 15.672 1.00 96.75 198 ILE A CA 1
ATOM 1536 C C . ILE A 1 198 ? 4.308 7.188 17.194 1.00 96.75 198 ILE A C 1
ATOM 1538 O O . ILE A 1 198 ? 4.549 8.240 17.785 1.00 96.75 198 ILE A O 1
ATOM 1542 N N . GLN A 1 199 ? 4.065 6.048 17.827 1.00 95.00 199 GLN A N 1
ATOM 1543 C CA . GLN A 1 199 ? 4.120 5.911 19.274 1.00 95.00 199 GLN A CA 1
ATOM 1544 C C . GLN A 1 199 ? 5.047 4.755 19.627 1.00 95.00 199 GLN A C 1
ATOM 1546 O O . GLN A 1 199 ? 4.677 3.595 19.465 1.00 95.00 199 GLN A O 1
ATOM 1551 N N . GLY A 1 200 ? 6.249 5.086 20.098 1.00 92.25 200 GLY A N 1
ATOM 1552 C CA . GLY A 1 200 ? 7.271 4.120 20.490 1.00 92.25 200 GLY A CA 1
ATOM 1553 C C . GLY A 1 200 ? 7.599 4.182 21.973 1.00 92.25 200 GLY A C 1
ATOM 1554 O O . GLY A 1 200 ? 7.611 5.258 22.567 1.00 92.25 200 GLY A O 1
ATOM 1555 N N . THR A 1 201 ? 7.881 3.034 22.579 1.00 92.06 201 THR A N 1
ATOM 1556 C CA . THR A 1 201 ? 8.383 2.927 23.952 1.00 92.06 201 THR A CA 1
ATOM 1557 C C . THR A 1 201 ? 9.503 1.893 24.000 1.00 92.06 201 THR A C 1
ATOM 1559 O O . THR A 1 201 ? 9.350 0.763 23.542 1.00 92.06 201 THR A O 1
ATOM 1562 N N . GLY A 1 202 ? 10.659 2.298 24.529 1.00 92.06 202 GLY A N 1
ATOM 1563 C CA . GLY A 1 202 ? 11.752 1.385 24.855 1.00 92.06 202 GLY A CA 1
ATOM 1564 C C . GLY A 1 202 ? 11.516 0.784 26.236 1.00 92.06 202 GLY A C 1
ATOM 1565 O O . GLY A 1 202 ? 11.942 1.368 27.226 1.00 92.06 202 GLY A O 1
ATOM 1566 N N . GLU A 1 203 ? 10.818 -0.349 26.296 1.00 84.19 203 GLU A N 1
ATOM 1567 C CA . GLU A 1 203 ? 10.393 -1.006 27.544 1.00 84.19 203 GLU A CA 1
ATOM 1568 C C . GLU A 1 203 ? 11.574 -1.392 28.450 1.00 84.19 203 GLU A C 1
ATOM 1570 O O . GLU A 1 203 ? 11.522 -1.221 29.667 1.00 84.19 203 GLU A O 1
ATOM 1575 N N . LYS A 1 204 ? 12.665 -1.902 27.863 1.00 85.00 204 LYS A N 1
ATOM 1576 C CA . LYS A 1 204 ? 13.855 -2.363 28.611 1.00 85.00 204 LYS A CA 1
ATOM 1577 C C . LYS A 1 204 ? 15.101 -1.532 28.336 1.00 85.00 204 LYS A C 1
ATOM 1579 O O . LYS A 1 204 ? 16.001 -1.465 29.169 1.00 85.00 204 LYS A O 1
ATOM 1584 N N . SER A 1 205 ? 15.178 -0.934 27.153 1.00 83.00 205 SER A N 1
ATOM 1585 C CA . SER A 1 205 ? 16.340 -0.174 26.702 1.00 83.00 205 SER A CA 1
ATOM 1586 C C . SER A 1 205 ? 15.923 0.923 25.724 1.00 83.00 205 SER A C 1
ATOM 1588 O O . SER A 1 205 ? 14.975 0.717 24.963 1.00 83.00 205 SER A O 1
ATOM 1590 N N . PRO A 1 206 ? 16.658 2.048 25.665 1.00 91.50 206 PRO A N 1
ATOM 1591 C CA . PRO A 1 206 ? 16.443 3.068 24.645 1.00 91.50 206 PRO A CA 1
ATOM 1592 C C . PRO A 1 206 ? 16.534 2.499 23.222 1.00 91.50 206 PRO A C 1
ATOM 1594 O O . PRO A 1 206 ? 17.352 1.620 22.942 1.00 91.50 206 PRO A O 1
ATOM 1597 N N . ILE A 1 207 ? 15.723 3.037 22.310 1.00 94.00 207 ILE A N 1
ATOM 1598 C CA . ILE A 1 207 ? 15.752 2.678 20.888 1.00 94.00 207 ILE A CA 1
ATOM 1599 C C . ILE A 1 207 ? 16.793 3.562 20.195 1.00 94.00 207 ILE A C 1
ATOM 1601 O O . ILE A 1 207 ? 16.718 4.788 20.271 1.00 94.00 207 ILE A O 1
ATOM 1605 N N . LYS A 1 208 ? 17.770 2.951 19.517 1.00 94.38 208 LYS A N 1
ATOM 1606 C CA . LYS A 1 208 ? 18.733 3.692 18.689 1.00 94.38 208 LYS A CA 1
ATOM 1607 C C . LYS A 1 208 ? 18.034 4.255 17.454 1.00 94.38 208 LYS A C 1
ATOM 1609 O O . LYS A 1 208 ? 17.170 3.597 16.882 1.00 94.38 208 LYS A O 1
ATOM 1614 N N . GLU A 1 209 ? 18.480 5.418 16.994 1.00 95.44 209 GLU A N 1
ATOM 1615 C CA . GLU A 1 209 ? 17.965 6.061 15.779 1.00 95.44 209 GLU A CA 1
ATOM 1616 C C . GLU A 1 209 ? 18.011 5.124 14.559 1.00 95.44 209 GLU A C 1
ATOM 1618 O O . GLU A 1 209 ? 16.997 4.920 13.896 1.00 95.44 209 GLU A O 1
ATOM 1623 N N . SER A 1 210 ? 19.150 4.466 14.317 1.00 95.62 210 SER A N 1
ATOM 1624 C CA . SER A 1 210 ? 19.293 3.505 13.215 1.00 95.62 210 SER A CA 1
ATOM 1625 C C . SER A 1 210 ? 18.315 2.333 13.320 1.00 95.62 210 SER A C 1
ATOM 1627 O O . SER A 1 210 ? 17.738 1.915 12.322 1.00 95.62 210 SER A O 1
ATOM 1629 N N . THR A 1 211 ? 18.065 1.831 14.532 1.00 95.19 211 THR A N 1
ATOM 1630 C CA . THR A 1 211 ? 17.091 0.759 14.765 1.00 95.19 211 THR A CA 1
ATOM 1631 C C . THR A 1 211 ? 15.666 1.224 14.482 1.00 95.19 211 THR A C 1
ATOM 1633 O O . THR A 1 211 ? 14.906 0.485 13.862 1.00 95.19 211 THR A O 1
ATOM 1636 N N . LEU A 1 212 ? 15.303 2.448 14.878 1.00 95.38 212 LEU A N 1
ATOM 1637 C CA . LEU A 1 212 ? 13.991 3.015 14.568 1.00 95.38 212 LEU A CA 1
ATOM 1638 C C . LEU A 1 212 ? 13.781 3.159 13.051 1.00 95.38 212 LEU A C 1
ATOM 1640 O O . LEU A 1 212 ? 12.699 2.850 12.554 1.00 95.38 212 LEU A O 1
ATOM 1644 N N . PHE A 1 213 ? 14.809 3.567 12.301 1.00 94.44 213 PHE A N 1
ATOM 1645 C CA . PHE A 1 213 ? 14.729 3.627 10.839 1.00 94.44 213 PHE A CA 1
ATOM 1646 C C . PHE A 1 213 ? 14.513 2.252 10.199 1.00 94.44 213 PHE A C 1
ATOM 1648 O O . PHE A 1 213 ? 13.663 2.124 9.317 1.00 94.44 213 PHE A O 1
ATOM 1655 N N . GLU A 1 214 ? 15.192 1.212 10.684 1.00 94.69 214 GLU A N 1
ATOM 1656 C CA . GLU A 1 214 ? 14.959 -0.160 10.219 1.00 94.69 214 GLU A CA 1
ATOM 1657 C C . GLU A 1 214 ? 13.548 -0.663 10.570 1.00 94.69 214 GLU A C 1
ATOM 1659 O O . GLU A 1 214 ? 12.888 -1.299 9.745 1.00 94.69 214 GLU A O 1
ATOM 1664 N N . MET A 1 215 ? 13.024 -0.311 11.753 1.00 95.94 215 MET A N 1
ATOM 1665 C CA . MET A 1 215 ? 11.628 -0.590 12.127 1.00 95.94 215 MET A CA 1
ATOM 1666 C C . MET A 1 215 ? 10.648 0.060 11.145 1.00 95.94 215 MET A C 1
ATOM 1668 O O . MET A 1 215 ? 9.730 -0.598 10.658 1.00 95.94 215 MET A O 1
ATOM 1672 N N . ILE A 1 216 ? 10.865 1.333 10.809 1.00 95.88 216 ILE A N 1
ATOM 1673 C CA . ILE A 1 216 ? 10.057 2.075 9.834 1.00 95.88 216 ILE A CA 1
ATOM 1674 C C . ILE A 1 216 ? 10.143 1.431 8.444 1.00 95.88 216 ILE A C 1
ATOM 1676 O O . ILE A 1 216 ? 9.119 1.299 7.770 1.00 95.88 216 ILE A O 1
ATOM 1680 N N . LYS A 1 217 ? 11.342 1.022 8.010 1.00 94.25 217 LYS A N 1
ATOM 1681 C CA . LYS A 1 217 ? 11.582 0.386 6.707 1.00 94.25 217 LYS A CA 1
ATOM 1682 C C . LYS A 1 217 ? 10.714 -0.858 6.538 1.00 94.25 217 LYS A C 1
ATOM 1684 O O . LYS A 1 217 ? 9.960 -0.945 5.568 1.00 94.25 217 LYS A O 1
ATOM 1689 N N . ILE A 1 218 ? 10.734 -1.770 7.510 1.00 95.06 218 ILE A N 1
ATOM 1690 C CA . ILE A 1 218 ? 9.898 -2.974 7.438 1.00 95.06 218 ILE A CA 1
ATOM 1691 C C . ILE A 1 218 ? 8.406 -2.667 7.652 1.00 95.06 218 ILE A C 1
ATOM 1693 O O . ILE A 1 218 ? 7.555 -3.311 7.033 1.00 95.06 218 ILE A O 1
ATOM 1697 N N . ALA A 1 219 ? 8.070 -1.659 8.471 1.00 96.56 219 ALA A N 1
ATOM 1698 C CA . ALA A 1 219 ? 6.687 -1.251 8.718 1.00 96.56 219 ALA A CA 1
ATOM 1699 C C . ALA A 1 219 ? 5.996 -0.774 7.441 1.00 96.56 219 ALA A C 1
ATOM 1701 O O . ALA A 1 219 ? 4.856 -1.157 7.199 1.00 96.56 219 ALA A O 1
ATOM 1702 N N . LYS A 1 220 ? 6.683 0.014 6.602 1.00 96.88 220 LYS A N 1
ATOM 1703 C CA . LYS A 1 220 ? 6.140 0.523 5.330 1.00 96.88 220 LYS A CA 1
ATOM 1704 C C . LYS A 1 220 ? 5.585 -0.601 4.454 1.00 96.88 220 LYS A C 1
ATOM 1706 O O . LYS A 1 220 ? 4.475 -0.485 3.941 1.00 96.88 220 LYS A O 1
ATOM 1711 N N . ILE A 1 221 ? 6.315 -1.710 4.332 1.00 96.81 221 ILE A N 1
ATOM 1712 C CA . ILE A 1 221 ? 5.884 -2.868 3.537 1.00 96.81 221 ILE A CA 1
ATOM 1713 C C . ILE A 1 221 ? 4.648 -3.526 4.168 1.00 96.81 221 ILE A C 1
ATOM 1715 O O . ILE A 1 221 ? 3.665 -3.778 3.472 1.00 96.81 221 ILE A O 1
ATOM 1719 N N . GLY A 1 222 ? 4.661 -3.761 5.485 1.00 97.62 222 GLY A N 1
ATOM 1720 C CA . GLY A 1 222 ? 3.510 -4.329 6.199 1.00 97.62 222 GLY A CA 1
ATOM 1721 C C . GLY A 1 222 ? 2.255 -3.450 6.113 1.00 97.62 222 GLY A C 1
ATOM 1722 O O . GLY A 1 222 ? 1.151 -3.947 5.900 1.00 97.62 222 GLY A O 1
ATOM 1723 N N . LEU A 1 223 ? 2.422 -2.130 6.192 1.00 98.31 223 LEU A N 1
ATOM 1724 C CA . LEU A 1 223 ? 1.345 -1.151 6.041 1.00 98.31 223 LEU A CA 1
ATOM 1725 C C . LEU A 1 223 ? 0.750 -1.189 4.628 1.00 98.31 223 LEU A C 1
ATOM 1727 O O . LEU A 1 223 ? -0.469 -1.267 4.491 1.00 98.31 223 LEU A O 1
ATOM 1731 N N . LEU A 1 224 ? 1.580 -1.249 3.580 1.00 98.38 224 LEU A N 1
ATOM 1732 C CA . LEU A 1 224 ? 1.098 -1.433 2.205 1.00 98.38 224 LEU A CA 1
ATOM 1733 C C . LEU A 1 224 ? 0.322 -2.748 2.037 1.00 98.38 224 LEU A C 1
ATOM 1735 O O . LEU A 1 224 ? -0.703 -2.764 1.354 1.00 98.38 224 LEU A O 1
ATOM 1739 N N . ARG A 1 225 ? 0.742 -3.845 2.684 1.00 98.31 225 ARG A N 1
ATOM 1740 C CA . ARG A 1 225 ? -0.008 -5.118 2.641 1.00 98.31 225 ARG A CA 1
ATOM 1741 C C . ARG A 1 225 ? -1.375 -4.989 3.294 1.00 98.31 225 ARG A C 1
ATOM 1743 O O . ARG A 1 225 ? -2.358 -5.499 2.760 1.00 98.31 225 ARG A O 1
ATOM 1750 N N . ILE A 1 226 ? -1.460 -4.283 4.419 1.00 98.62 226 ILE A N 1
ATOM 1751 C CA . ILE A 1 226 ? -2.736 -3.995 5.080 1.00 98.62 226 ILE A CA 1
ATOM 1752 C C . ILE A 1 226 ? -3.618 -3.131 4.176 1.00 98.62 226 ILE A C 1
ATOM 1754 O O . ILE A 1 226 ? -4.783 -3.468 3.980 1.00 98.62 226 ILE A O 1
ATOM 1758 N N . GLN A 1 227 ? -3.072 -2.083 3.553 1.00 98.50 227 GLN A N 1
ATOM 1759 C CA . GLN A 1 227 ? -3.809 -1.246 2.598 1.00 98.50 227 GLN A CA 1
ATOM 1760 C C . GLN A 1 227 ? -4.312 -2.043 1.389 1.00 98.50 227 GLN A C 1
ATOM 1762 O O . GLN A 1 227 ? -5.437 -1.835 0.925 1.00 98.50 227 GLN A O 1
ATOM 1767 N N . TYR A 1 228 ? -3.512 -2.988 0.893 1.00 98.06 228 TYR A N 1
ATOM 1768 C CA . TYR A 1 228 ? -3.932 -3.906 -0.159 1.00 98.06 228 TYR A CA 1
ATOM 1769 C C . TYR A 1 228 ? -5.098 -4.797 0.302 1.00 98.06 228 TYR A C 1
ATOM 1771 O O . TYR A 1 228 ? -6.118 -4.871 -0.379 1.00 98.06 228 TYR A O 1
ATOM 1779 N N . LYS A 1 229 ? -5.016 -5.392 1.499 1.00 98.12 229 LYS A N 1
ATOM 1780 C CA . LYS A 1 229 ? -6.092 -6.225 2.073 1.00 98.12 229 LYS A CA 1
ATOM 1781 C C . LYS A 1 229 ? -7.378 -5.436 2.350 1.00 98.12 229 LYS A C 1
ATOM 1783 O O . LYS A 1 229 ? -8.465 -5.949 2.101 1.00 98.12 229 LYS A O 1
ATOM 1788 N N . GLN A 1 230 ? -7.271 -4.183 2.801 1.00 98.62 230 GLN A N 1
ATOM 1789 C CA . GLN A 1 230 ? -8.420 -3.278 2.935 1.00 98.62 230 GLN A CA 1
ATOM 1790 C C . GLN A 1 230 ? -9.119 -3.079 1.583 1.00 98.62 230 GLN A C 1
ATOM 1792 O O . GLN A 1 230 ? -10.339 -3.181 1.501 1.00 98.62 230 GLN A O 1
ATOM 1797 N N . ARG A 1 231 ? -8.353 -2.834 0.508 1.00 97.50 231 ARG A N 1
ATOM 1798 C CA . ARG A 1 231 ? -8.902 -2.685 -0.850 1.00 97.50 231 ARG A CA 1
ATOM 1799 C C . ARG A 1 231 ? -9.587 -3.950 -1.336 1.00 97.50 231 ARG A C 1
ATOM 1801 O O . ARG A 1 231 ? -10.677 -3.852 -1.884 1.00 97.50 231 ARG A O 1
ATOM 1808 N N . GLU A 1 232 ? -8.983 -5.118 -1.120 1.00 96.00 232 GLU A N 1
ATOM 1809 C CA . GLU A 1 232 ? -9.607 -6.392 -1.490 1.00 96.00 232 GLU A CA 1
ATOM 1810 C C . GLU A 1 232 ? -10.967 -6.570 -0.794 1.00 96.00 232 GLU A C 1
ATOM 1812 O O . GLU A 1 232 ? -11.939 -6.926 -1.457 1.00 96.00 232 GLU A O 1
ATOM 1817 N N . ALA A 1 233 ? -11.070 -6.241 0.499 1.00 97.06 233 ALA A N 1
ATOM 1818 C CA . ALA A 1 233 ? -12.335 -6.300 1.234 1.00 97.06 233 ALA A CA 1
ATOM 1819 C C . ALA A 1 233 ? -13.369 -5.264 0.748 1.00 97.06 233 ALA A C 1
ATOM 1821 O O . ALA A 1 233 ? -14.566 -5.541 0.709 1.00 97.06 233 ALA A O 1
ATOM 1822 N N . LEU A 1 234 ? -12.914 -4.076 0.342 1.00 97.50 234 LEU A N 1
ATOM 1823 C CA . LEU A 1 234 ? -13.763 -2.963 -0.092 1.00 97.50 234 LEU A CA 1
ATOM 1824 C C . LEU A 1 234 ? -14.207 -3.045 -1.562 1.00 97.50 234 LEU A C 1
ATOM 1826 O O . LEU A 1 234 ? -14.938 -2.169 -2.012 1.00 97.50 234 LEU A O 1
ATOM 1830 N N . LYS A 1 235 ? -13.834 -4.078 -2.331 1.00 93.56 235 LYS A N 1
ATOM 1831 C CA . LYS A 1 235 ? -14.195 -4.195 -3.763 1.00 93.56 235 LYS A CA 1
ATOM 1832 C C . LYS A 1 235 ? -15.683 -4.007 -4.050 1.00 93.56 235 LYS A C 1
ATOM 1834 O O . LYS A 1 235 ? -16.041 -3.343 -5.018 1.00 93.56 235 LYS A O 1
ATOM 1839 N N . SER A 1 236 ? -16.539 -4.552 -3.191 1.00 89.94 236 SER A N 1
ATOM 1840 C CA . SER A 1 236 ? -17.998 -4.431 -3.306 1.00 89.94 236 SER A CA 1
ATOM 1841 C C . SER A 1 236 ? -18.581 -3.236 -2.537 1.00 89.94 236 SER A C 1
ATOM 1843 O O . SER A 1 236 ? -19.793 -3.029 -2.562 1.00 89.94 236 SER A O 1
ATOM 1845 N N . TYR A 1 237 ? -17.741 -2.444 -1.861 1.00 90.19 237 TYR A N 1
ATOM 1846 C CA . TYR A 1 237 ? -18.144 -1.396 -0.922 1.00 90.19 237 TYR A CA 1
ATOM 1847 C C . TYR A 1 237 ? -17.246 -0.157 -1.026 1.00 90.19 237 TYR A C 1
ATOM 1849 O O . TYR A 1 237 ? -16.170 -0.103 -0.436 1.00 90.19 237 TYR A O 1
ATOM 1857 N N . GLY A 1 238 ? -17.689 0.874 -1.746 1.00 89.00 238 GLY A N 1
ATOM 1858 C CA . GLY A 1 238 ? -17.006 2.171 -1.741 1.00 89.00 238 GLY A CA 1
ATOM 1859 C C . GLY A 1 238 ? -15.568 2.182 -2.279 1.00 89.00 238 GLY A C 1
ATOM 1860 O O . GLY A 1 238 ? -14.862 3.158 -2.045 1.00 89.00 238 GLY A O 1
ATOM 1861 N N . ILE A 1 239 ? -15.108 1.155 -3.015 1.00 94.00 239 ILE A N 1
ATOM 1862 C CA . ILE A 1 239 ? -13.745 1.117 -3.590 1.00 94.00 239 ILE A CA 1
ATOM 1863 C C . ILE A 1 239 ? -13.432 2.354 -4.444 1.00 94.00 239 ILE A C 1
ATOM 1865 O O . ILE A 1 239 ? -12.308 2.851 -4.433 1.00 94.00 239 ILE A O 1
ATOM 1869 N N . SER A 1 240 ? -14.438 2.889 -5.143 1.00 94.25 240 SER A N 1
ATOM 1870 C CA . SER A 1 240 ? -14.331 4.088 -5.980 1.00 94.25 240 SER A CA 1
ATOM 1871 C C . SER A 1 240 ? -14.094 5.375 -5.189 1.00 94.25 240 SER A C 1
ATOM 1873 O O . SER A 1 240 ? -13.763 6.395 -5.785 1.00 94.25 240 SER A O 1
ATOM 1875 N N . LEU A 1 241 ? -14.287 5.349 -3.867 1.00 96.75 241 LEU A N 1
ATOM 1876 C CA . LEU A 1 241 ? -14.045 6.485 -2.978 1.00 96.75 241 LEU A CA 1
ATOM 1877 C C . LEU A 1 241 ? -12.590 6.563 -2.506 1.00 96.75 241 LEU A C 1
ATOM 1879 O O . LEU A 1 241 ? -12.179 7.581 -1.951 1.00 96.75 241 LEU A O 1
ATOM 1883 N N . LEU A 1 242 ? -11.824 5.486 -2.680 1.00 96.81 242 LEU A N 1
ATOM 1884 C CA . LEU A 1 242 ? -10.436 5.425 -2.247 1.00 96.81 242 LEU A CA 1
ATOM 1885 C C . LEU A 1 242 ? -9.527 6.219 -3.200 1.00 96.81 242 LEU A C 1
ATOM 1887 O O . LEU A 1 242 ? -9.830 6.351 -4.388 1.00 96.81 242 LEU A O 1
ATOM 1891 N N . PRO A 1 243 ? -8.346 6.658 -2.726 1.00 95.88 243 PRO A N 1
ATOM 1892 C CA . PRO A 1 243 ? -7.286 7.152 -3.598 1.00 95.88 243 PRO A CA 1
ATOM 1893 C C . PRO A 1 243 ? -6.892 6.131 -4.674 1.00 95.88 243 PRO A C 1
ATOM 1895 O O . PRO A 1 243 ? -7.271 4.954 -4.621 1.00 95.88 243 PRO A O 1
ATOM 1898 N N . LYS A 1 244 ? -6.051 6.553 -5.623 1.00 94.88 244 LYS A N 1
ATOM 1899 C CA . LYS A 1 244 ? -5.515 5.662 -6.665 1.00 94.88 244 LYS A CA 1
ATOM 1900 C C . LYS A 1 244 ? -4.901 4.398 -6.037 1.00 94.88 244 LYS A C 1
ATOM 1902 O O . LYS A 1 244 ? -4.156 4.525 -5.061 1.00 94.88 244 LYS A O 1
ATOM 1907 N N . PRO A 1 245 ? -5.189 3.194 -6.564 1.00 95.81 245 PRO A N 1
ATOM 1908 C CA . PRO A 1 245 ? -4.472 1.987 -6.165 1.00 95.81 245 PRO A CA 1
ATOM 1909 C C . PRO A 1 245 ? -2.973 2.131 -6.443 1.00 95.81 245 PRO A C 1
ATOM 1911 O O . PRO A 1 245 ? -2.565 2.943 -7.276 1.00 95.81 245 PRO A O 1
ATOM 1914 N N . PHE A 1 246 ? -2.152 1.342 -5.753 1.00 97.00 246 PHE A N 1
ATOM 1915 C CA . PHE A 1 246 ? -0.705 1.361 -5.938 1.00 97.00 246 PHE A CA 1
ATOM 1916 C C . PHE A 1 246 ? -0.180 0.092 -6.620 1.00 97.00 246 PHE A C 1
ATOM 1918 O O . PHE A 1 246 ? -0.807 -0.964 -6.544 1.00 97.00 246 PHE A O 1
ATOM 1925 N N . LEU A 1 247 ? 0.984 0.204 -7.259 1.00 97.69 247 LEU A N 1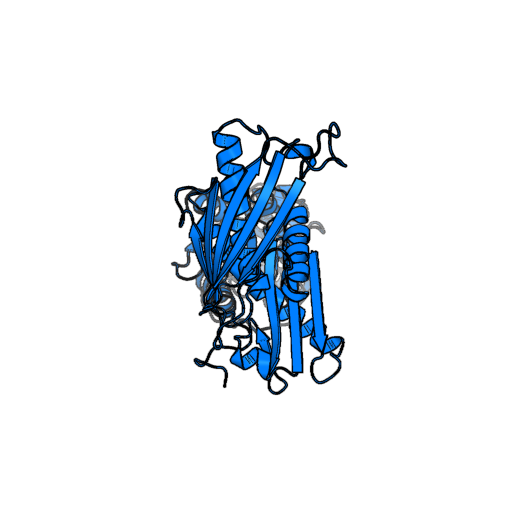
ATOM 1926 C CA . LEU A 1 247 ? 1.782 -0.905 -7.788 1.00 97.69 247 LEU A CA 1
ATOM 1927 C C . LEU A 1 247 ? 3.251 -0.691 -7.404 1.00 97.69 247 LEU A C 1
ATOM 1929 O O . LEU A 1 247 ? 3.734 0.444 -7.402 1.00 97.69 247 LEU A O 1
ATOM 1933 N N . ILE A 1 248 ? 3.968 -1.773 -7.110 1.00 98.06 248 ILE A N 1
ATOM 1934 C CA . ILE A 1 248 ? 5.424 -1.739 -6.941 1.00 98.06 248 ILE A CA 1
ATOM 1935 C C . ILE A 1 248 ? 6.088 -1.905 -8.311 1.00 98.06 248 ILE A C 1
ATOM 1937 O O . ILE A 1 248 ? 5.723 -2.798 -9.067 1.00 98.06 248 ILE A O 1
ATOM 1941 N N . VAL A 1 249 ? 7.073 -1.074 -8.635 1.00 97.69 249 VAL A N 1
ATOM 1942 C CA . VAL A 1 249 ? 7.857 -1.168 -9.870 1.00 97.69 249 VAL A CA 1
ATOM 1943 C C . VAL A 1 249 ? 9.158 -1.899 -9.577 1.00 97.69 249 VAL A C 1
ATOM 1945 O O . VAL A 1 249 ? 10.045 -1.362 -8.914 1.00 97.69 249 VAL A O 1
ATOM 1948 N N . SER A 1 250 ? 9.296 -3.108 -10.114 1.00 96.75 250 SER A N 1
ATOM 1949 C CA . SER A 1 250 ? 10.498 -3.934 -9.994 1.00 96.75 250 SER A CA 1
ATOM 1950 C C . SER A 1 250 ? 11.583 -3.497 -10.986 1.00 96.75 250 SER A C 1
ATOM 1952 O O . SER A 1 250 ? 11.931 -4.219 -11.921 1.00 96.75 250 SER A O 1
ATOM 1954 N N . SER A 1 251 ? 12.106 -2.283 -10.804 1.00 92.06 251 SER A N 1
ATOM 1955 C CA . SER A 1 251 ? 13.200 -1.730 -11.605 1.00 92.06 251 SER A CA 1
ATOM 1956 C C . SER A 1 251 ? 14.043 -0.758 -10.785 1.00 92.06 251 SER A C 1
ATOM 1958 O O . SER A 1 251 ? 13.509 0.099 -10.082 1.00 92.06 251 SER A O 1
ATOM 1960 N N . ARG A 1 252 ? 15.371 -0.864 -10.916 1.00 89.25 252 ARG A N 1
ATOM 1961 C CA . ARG A 1 252 ? 16.339 0.096 -10.349 1.00 89.25 252 ARG A CA 1
ATOM 1962 C C . ARG A 1 252 ? 16.691 1.229 -11.317 1.00 89.25 252 ARG A C 1
ATOM 1964 O O . ARG A 1 252 ? 17.363 2.183 -10.938 1.00 89.25 252 ARG A O 1
ATOM 1971 N N . ASN A 1 253 ? 16.240 1.149 -12.568 1.00 88.62 253 ASN A N 1
ATOM 1972 C CA . ASN A 1 253 ? 16.497 2.190 -13.554 1.00 88.62 253 ASN A CA 1
ATOM 1973 C C . ASN A 1 253 ? 15.511 3.353 -13.356 1.00 88.62 253 ASN A C 1
ATOM 1975 O O . ASN A 1 253 ? 14.328 3.244 -13.684 1.00 88.62 253 ASN A O 1
ATOM 1979 N N . GLN A 1 254 ? 16.020 4.481 -12.858 1.00 89.25 254 GLN A N 1
ATOM 1980 C CA . GLN A 1 254 ? 15.218 5.672 -12.566 1.00 89.25 254 GLN A CA 1
ATOM 1981 C C . GLN A 1 254 ? 14.517 6.245 -13.804 1.00 89.25 254 GLN A C 1
ATOM 1983 O O . GLN A 1 254 ? 13.363 6.659 -13.711 1.00 89.25 254 GLN A O 1
ATOM 1988 N N . HIS A 1 255 ? 15.144 6.198 -14.984 1.00 88.25 255 HIS A N 1
ATOM 1989 C CA . HIS A 1 255 ? 14.503 6.657 -16.220 1.00 88.25 255 HIS A CA 1
ATOM 1990 C C . HIS A 1 255 ? 13.255 5.831 -16.545 1.00 88.25 255 HIS A C 1
ATOM 1992 O O . HIS A 1 255 ? 12.214 6.396 -16.881 1.00 88.25 255 HIS A O 1
ATOM 1998 N N . LYS A 1 256 ? 13.322 4.505 -16.362 1.00 89.50 256 LYS A N 1
ATOM 1999 C CA . LYS A 1 256 ? 12.165 3.616 -16.544 1.00 89.50 256 LYS A CA 1
ATOM 2000 C C . LYS A 1 256 ? 11.052 3.913 -15.543 1.00 89.50 256 LYS A C 1
ATOM 2002 O O . LYS A 1 256 ? 9.895 4.018 -15.939 1.00 89.50 256 LYS A O 1
ATOM 2007 N N . VAL A 1 257 ? 11.397 4.072 -14.263 1.00 91.62 257 VAL A N 1
ATOM 2008 C CA . VAL A 1 257 ? 10.429 4.385 -13.199 1.00 91.62 257 VAL A CA 1
ATOM 2009 C C . VAL A 1 257 ? 9.709 5.702 -13.496 1.00 91.62 257 VAL A C 1
ATOM 2011 O O . VAL A 1 257 ? 8.483 5.750 -13.430 1.00 91.62 257 VAL A O 1
ATOM 2014 N N . ILE A 1 258 ? 10.444 6.746 -13.892 1.00 89.31 258 ILE A N 1
ATOM 2015 C CA . ILE A 1 258 ? 9.875 8.053 -14.250 1.00 89.31 258 ILE A CA 1
ATOM 2016 C C . ILE A 1 258 ? 8.948 7.936 -15.466 1.00 89.31 258 ILE A C 1
ATOM 2018 O O . ILE A 1 258 ? 7.863 8.522 -15.471 1.00 89.31 258 ILE A O 1
ATOM 2022 N N . GLU A 1 259 ? 9.349 7.188 -16.498 1.00 90.25 259 GLU A N 1
ATOM 2023 C CA . GLU A 1 259 ? 8.532 6.988 -17.698 1.00 90.25 259 GLU A CA 1
ATOM 2024 C C . GLU A 1 259 ? 7.219 6.262 -17.366 1.00 90.25 259 GLU A C 1
ATOM 2026 O O . GLU A 1 259 ? 6.141 6.748 -17.717 1.00 90.25 259 GLU A O 1
ATOM 2031 N N . LEU A 1 260 ? 7.291 5.163 -16.606 1.00 93.44 260 LEU A N 1
ATOM 2032 C CA . LEU A 1 260 ? 6.115 4.422 -16.142 1.00 93.44 260 LEU A CA 1
ATOM 2033 C C . LEU A 1 260 ? 5.224 5.286 -15.246 1.00 93.44 260 LEU A C 1
ATOM 2035 O O . LEU A 1 260 ? 4.012 5.312 -15.445 1.00 93.44 260 LEU A O 1
ATOM 2039 N N . ALA A 1 261 ? 5.794 6.047 -14.309 1.00 91.94 261 ALA A N 1
ATOM 2040 C CA . ALA A 1 261 ? 5.030 6.920 -13.419 1.00 91.94 261 ALA A CA 1
ATOM 2041 C C . ALA A 1 261 ? 4.231 7.978 -14.191 1.00 91.94 261 ALA A C 1
ATOM 2043 O O . ALA A 1 261 ? 3.089 8.265 -13.834 1.00 91.94 261 ALA A O 1
ATOM 2044 N N . LYS A 1 262 ? 4.775 8.511 -15.292 1.00 90.88 262 LYS A N 1
ATOM 2045 C CA . LYS A 1 262 ? 4.047 9.441 -16.170 1.00 90.88 262 LYS A CA 1
ATOM 2046 C C . LYS A 1 262 ? 2.871 8.770 -16.881 1.00 90.88 262 LYS A C 1
ATOM 2048 O O . LYS A 1 262 ? 1.810 9.382 -16.985 1.00 90.88 262 LYS A O 1
ATOM 2053 N N . ILE A 1 263 ? 3.037 7.529 -17.344 1.00 91.62 263 ILE A N 1
ATOM 2054 C CA . ILE A 1 263 ? 1.981 6.794 -18.059 1.00 91.62 263 ILE A CA 1
ATOM 2055 C C . ILE A 1 263 ? 0.883 6.325 -17.085 1.00 91.62 263 ILE A C 1
ATOM 2057 O O . ILE A 1 263 ? -0.304 6.515 -17.346 1.00 91.62 263 ILE A O 1
ATOM 2061 N N . PHE A 1 264 ? 1.266 5.762 -15.936 1.00 93.19 264 PHE A N 1
ATOM 2062 C CA . PHE A 1 264 ? 0.343 5.255 -14.914 1.00 93.19 264 PHE A CA 1
ATOM 2063 C C . PHE A 1 264 ? -0.292 6.346 -14.055 1.00 93.19 264 PHE A C 1
ATOM 2065 O O . PHE A 1 264 ? -1.355 6.107 -13.486 1.00 93.19 264 PHE A O 1
ATOM 2072 N N . GLY A 1 265 ? 0.327 7.525 -13.944 1.00 86.69 265 GLY A N 1
ATOM 2073 C CA . GLY A 1 265 ? 0.076 8.486 -12.866 1.00 86.69 265 GLY A CA 1
ATOM 2074 C C . GLY A 1 265 ? -1.363 8.982 -12.731 1.00 86.69 265 GLY A C 1
ATOM 2075 O O . GLY A 1 265 ? -1.742 9.474 -11.668 1.00 86.69 265 GLY A O 1
ATOM 2076 N N . LYS A 1 266 ? -2.204 8.839 -13.762 1.00 89.50 266 LYS A N 1
ATOM 2077 C CA . LYS A 1 266 ? -3.645 9.135 -13.672 1.00 89.50 266 LYS A CA 1
ATOM 2078 C C . LYS A 1 266 ? -4.453 8.025 -12.991 1.00 89.50 266 LYS A C 1
ATOM 2080 O O . LYS A 1 266 ? -5.436 8.345 -12.333 1.00 89.50 266 LYS A O 1
ATOM 2085 N N . SER A 1 267 ? -4.022 6.773 -13.099 1.00 93.38 267 SER A N 1
ATOM 2086 C CA . SER A 1 267 ? -4.773 5.587 -12.668 1.00 93.38 267 SER A CA 1
ATOM 2087 C C . SER A 1 267 ? -4.170 4.903 -11.441 1.00 93.38 267 SER A C 1
ATOM 2089 O O . SER A 1 267 ? -4.913 4.435 -10.587 1.00 93.38 267 SER A O 1
ATOM 2091 N N . TYR A 1 268 ? -2.839 4.871 -11.332 1.00 96.00 268 TYR A N 1
ATOM 2092 C CA . TYR A 1 268 ? -2.121 4.192 -10.254 1.00 96.00 268 TYR A CA 1
ATOM 2093 C C . TYR A 1 268 ? -1.051 5.091 -9.647 1.00 96.00 268 TYR A C 1
ATOM 2095 O O . TYR A 1 268 ? -0.441 5.919 -10.326 1.00 96.00 268 TYR A O 1
ATOM 2103 N N . LYS A 1 269 ? -0.795 4.882 -8.358 1.00 95.69 269 LYS A N 1
ATOM 2104 C CA . LYS A 1 269 ? 0.427 5.326 -7.697 1.00 95.69 269 LYS A CA 1
ATOM 2105 C C . LYS A 1 269 ? 1.502 4.256 -7.877 1.00 95.69 269 LYS A C 1
ATOM 2107 O O . LYS A 1 269 ? 1.237 3.077 -7.676 1.00 95.69 269 LYS A O 1
ATOM 2112 N N . LEU A 1 270 ? 2.710 4.653 -8.249 1.00 96.19 270 LEU A N 1
ATOM 2113 C CA . LEU A 1 270 ? 3.832 3.725 -8.358 1.00 96.19 270 LEU A CA 1
ATOM 2114 C C . LEU A 1 270 ? 4.789 3.932 -7.186 1.00 96.19 270 LEU A C 1
ATOM 2116 O O . LEU A 1 270 ? 5.079 5.074 -6.835 1.00 96.19 270 LEU A O 1
ATOM 2120 N N . PHE A 1 271 ? 5.273 2.833 -6.616 1.00 96.12 271 PHE A N 1
ATOM 2121 C CA . PHE A 1 271 ? 6.400 2.823 -5.686 1.00 96.12 271 PHE A CA 1
ATOM 2122 C C . PHE A 1 271 ? 7.560 2.074 -6.335 1.00 96.12 271 PHE A C 1
ATOM 2124 O O . PHE A 1 271 ? 7.405 0.930 -6.754 1.00 96.12 271 PHE A O 1
ATOM 2131 N N . SER A 1 272 ? 8.720 2.705 -6.441 1.00 95.19 272 SER A N 1
ATOM 2132 C CA . SER A 1 272 ? 9.957 2.045 -6.852 1.00 95.19 272 SER A CA 1
ATOM 2133 C C . SER A 1 272 ? 10.502 1.147 -5.740 1.00 95.19 272 SER A C 1
ATOM 2135 O O . SER A 1 272 ? 10.126 1.289 -4.576 1.00 95.19 272 SER A O 1
ATOM 2137 N N . LEU A 1 273 ? 11.446 0.263 -6.078 1.00 95.12 273 LEU A N 1
ATOM 2138 C CA . LEU A 1 273 ? 12.183 -0.520 -5.077 1.00 95.12 273 LEU A CA 1
ATOM 2139 C C . LEU A 1 273 ? 12.882 0.377 -4.043 1.00 95.12 273 LEU A C 1
ATOM 2141 O O . LEU A 1 273 ? 12.949 0.013 -2.874 1.00 95.12 273 LEU A O 1
ATOM 2145 N N . ASN A 1 274 ? 13.327 1.573 -4.441 1.00 92.12 274 ASN A N 1
ATOM 2146 C CA . ASN A 1 274 ? 13.955 2.530 -3.530 1.00 92.12 274 ASN A CA 1
ATOM 2147 C C . ASN A 1 274 ? 12.942 3.145 -2.554 1.00 92.12 274 ASN A C 1
ATOM 2149 O O . ASN A 1 274 ? 13.249 3.277 -1.375 1.00 92.12 274 ASN A O 1
ATOM 2153 N N . ASP A 1 275 ? 11.721 3.459 -3.003 1.00 91.19 275 ASP A N 1
ATOM 2154 C CA . ASP A 1 275 ? 10.689 4.066 -2.141 1.00 91.19 275 ASP A CA 1
ATOM 2155 C C . ASP A 1 275 ? 10.305 3.159 -0.957 1.00 91.19 275 ASP A C 1
ATOM 2157 O O . ASP A 1 275 ? 9.912 3.637 0.114 1.00 91.19 275 ASP A O 1
ATOM 2161 N N . ILE A 1 276 ? 10.443 1.844 -1.150 1.00 92.38 276 ILE A N 1
ATOM 2162 C CA . ILE A 1 276 ? 10.181 0.805 -0.146 1.00 92.38 276 ILE A CA 1
ATOM 2163 C C . ILE A 1 276 ? 11.461 0.182 0.438 1.00 92.38 276 ILE A C 1
ATOM 2165 O O . ILE A 1 276 ? 11.363 -0.752 1.231 1.00 92.38 276 ILE A O 1
ATOM 2169 N N . ASN A 1 277 ? 12.643 0.692 0.072 1.00 90.94 277 ASN A N 1
ATOM 2170 C CA . ASN A 1 277 ? 13.965 0.182 0.461 1.00 90.94 277 ASN A CA 1
ATOM 2171 C C . ASN A 1 277 ? 14.144 -1.338 0.244 1.00 90.94 277 ASN A C 1
ATOM 2173 O O . ASN A 1 277 ? 14.633 -2.055 1.116 1.00 90.94 277 ASN A O 1
ATOM 2177 N N . PHE A 1 278 ? 13.711 -1.852 -0.903 1.00 91.94 278 PHE A N 1
ATOM 2178 C CA . PHE A 1 278 ? 13.902 -3.250 -1.273 1.00 91.94 278 PHE A CA 1
ATOM 2179 C C . PHE A 1 278 ? 15.280 -3.455 -1.923 1.00 91.94 278 PHE A C 1
ATOM 2181 O O . PHE A 1 278 ? 15.537 -2.982 -3.033 1.00 91.94 278 PHE A O 1
ATOM 2188 N N . GLU A 1 279 ? 16.168 -4.156 -1.218 1.00 91.12 279 GLU A N 1
ATOM 2189 C CA . GLU A 1 279 ? 17.596 -4.269 -1.557 1.00 91.12 279 GLU A CA 1
ATOM 2190 C C . GLU A 1 279 ? 17.988 -5.628 -2.149 1.00 91.12 279 GLU A C 1
ATOM 2192 O O . GLU A 1 279 ? 19.054 -5.722 -2.750 1.00 91.12 279 GLU A O 1
ATOM 2197 N N . ASP A 1 280 ? 17.128 -6.646 -2.060 1.00 92.00 280 ASP A N 1
ATOM 2198 C CA . ASP A 1 280 ? 17.449 -7.992 -2.545 1.00 92.00 280 ASP A CA 1
ATOM 2199 C C . ASP A 1 280 ? 17.781 -7.991 -4.043 1.00 92.00 280 ASP A C 1
ATOM 2201 O O . ASP A 1 280 ? 17.144 -7.305 -4.852 1.00 92.00 280 ASP A O 1
ATOM 2205 N N . ASP A 1 281 ? 18.791 -8.769 -4.423 1.00 90.94 281 ASP A N 1
ATOM 2206 C CA . ASP A 1 281 ? 19.215 -8.870 -5.813 1.00 90.94 281 ASP A CA 1
ATOM 2207 C C . ASP A 1 281 ? 18.283 -9.748 -6.638 1.00 90.94 281 ASP A C 1
ATOM 2209 O O . ASP A 1 281 ? 17.894 -10.848 -6.246 1.00 90.94 281 ASP A O 1
ATOM 2213 N N . ILE A 1 282 ? 17.958 -9.248 -7.829 1.00 92.62 282 ILE A N 1
ATOM 2214 C CA . ILE A 1 282 ? 17.085 -9.924 -8.777 1.00 92.62 282 ILE A CA 1
ATOM 2215 C C . ILE A 1 282 ? 17.957 -10.540 -9.865 1.00 92.62 282 ILE A C 1
ATOM 2217 O O . ILE A 1 282 ? 18.588 -9.833 -10.650 1.00 92.62 282 ILE A O 1
ATOM 2221 N N . ILE A 1 283 ? 18.000 -11.869 -9.911 1.00 90.50 283 ILE A N 1
ATOM 2222 C CA . ILE A 1 283 ? 18.792 -12.605 -10.898 1.00 90.50 283 ILE A CA 1
ATOM 2223 C C . ILE A 1 283 ? 17.977 -12.747 -12.189 1.00 90.50 283 ILE A C 1
ATOM 2225 O O . ILE A 1 283 ? 17.074 -13.573 -12.273 1.00 90.50 283 ILE A O 1
ATOM 2229 N N . GLU A 1 284 ? 18.310 -11.952 -13.206 1.00 87.19 284 GLU A N 1
ATOM 2230 C CA . GLU A 1 284 ? 17.651 -11.951 -14.523 1.00 87.19 284 GLU A CA 1
ATOM 2231 C C . GLU A 1 284 ? 18.344 -12.932 -15.490 1.00 87.19 284 GLU A C 1
ATOM 2233 O O . GLU A 1 284 ? 19.154 -12.539 -16.332 1.00 87.19 284 GLU A O 1
ATOM 2238 N N . ASN A 1 285 ? 18.063 -14.230 -15.342 1.00 92.12 285 ASN A N 1
ATOM 2239 C CA . ASN A 1 285 ? 18.641 -15.305 -16.164 1.00 92.12 285 ASN A CA 1
ATOM 2240 C C . ASN A 1 285 ? 17.696 -15.835 -17.262 1.00 92.12 285 ASN A C 1
ATOM 2242 O O . ASN A 1 285 ? 17.940 -16.912 -17.815 1.00 92.12 285 ASN A O 1
ATOM 2246 N N . GLY A 1 286 ? 16.633 -15.093 -17.577 1.00 92.06 286 GLY A N 1
ATOM 2247 C CA . GLY A 1 286 ? 15.708 -15.416 -18.655 1.00 92.06 286 GLY A CA 1
ATOM 2248 C C . GLY A 1 286 ? 16.347 -15.272 -20.038 1.00 92.06 286 GLY A C 1
ATOM 2249 O O . GLY A 1 286 ? 17.305 -14.524 -20.257 1.00 92.06 286 GLY A O 1
ATOM 2250 N N . LYS A 1 287 ? 15.799 -16.012 -20.999 1.00 94.62 287 LYS A N 1
ATOM 2251 C CA . LYS A 1 287 ? 16.224 -16.060 -22.405 1.00 94.62 287 LYS A CA 1
ATOM 2252 C C . LYS A 1 287 ? 15.388 -15.155 -23.306 1.00 94.62 287 LYS A C 1
ATOM 2254 O O . LYS A 1 287 ? 15.749 -14.944 -24.463 1.00 94.62 287 LYS A O 1
ATOM 2259 N N . THR A 1 288 ? 14.288 -14.612 -22.795 1.00 96.44 288 THR A N 1
ATOM 2260 C CA . THR A 1 288 ? 13.404 -13.679 -23.502 1.00 96.44 288 THR A CA 1
ATOM 2261 C C . THR A 1 288 ? 13.099 -12.463 -22.627 1.00 96.44 288 THR A C 1
ATOM 2263 O O . THR A 1 288 ? 13.274 -12.502 -21.408 1.00 96.44 288 THR A O 1
ATOM 2266 N N . PHE A 1 289 ? 12.622 -11.375 -23.244 1.00 96.62 289 PHE A N 1
ATOM 2267 C CA . PHE A 1 289 ? 12.162 -10.197 -22.500 1.00 96.62 289 PHE A CA 1
ATOM 2268 C C . PHE A 1 289 ? 11.032 -10.550 -21.522 1.00 96.62 289 PHE A C 1
ATOM 2270 O O . PHE A 1 289 ? 11.025 -10.071 -20.394 1.00 96.62 289 PHE A O 1
ATOM 2277 N N . GLU A 1 290 ? 10.111 -11.423 -21.937 1.00 97.69 290 GLU A N 1
ATOM 2278 C CA . GLU A 1 290 ? 8.999 -11.883 -21.104 1.00 97.69 290 GLU A CA 1
ATOM 2279 C C . GLU A 1 290 ? 9.463 -12.721 -19.911 1.00 97.69 290 GLU A C 1
ATOM 2281 O O . GLU A 1 290 ? 8.981 -12.522 -18.796 1.00 97.69 290 GLU A O 1
ATOM 2286 N N . GLU A 1 291 ? 10.425 -13.626 -20.110 1.00 97.56 291 GLU A N 1
ATOM 2287 C CA . GLU A 1 291 ? 10.997 -14.407 -19.011 1.00 97.56 291 GLU A CA 1
ATOM 2288 C C . GLU A 1 291 ? 11.664 -13.485 -17.982 1.00 97.56 291 GLU A C 1
ATOM 2290 O O . GLU A 1 291 ? 11.400 -13.610 -16.788 1.00 97.56 291 GLU A O 1
ATOM 2295 N N . ASN A 1 292 ? 12.460 -12.504 -18.422 1.00 96.62 292 ASN A N 1
ATOM 2296 C CA . ASN A 1 292 ? 13.112 -11.555 -17.515 1.00 96.62 292 ASN A CA 1
ATOM 2297 C C . ASN A 1 292 ? 12.111 -10.668 -16.766 1.00 96.62 292 ASN A C 1
ATOM 2299 O O . ASN A 1 292 ? 12.249 -10.471 -15.555 1.00 96.62 292 ASN A O 1
ATOM 2303 N N . SER A 1 293 ? 11.107 -10.112 -17.454 1.00 97.25 293 SER A N 1
ATOM 2304 C CA . SER A 1 293 ? 10.079 -9.291 -16.803 1.00 97.25 293 SER A CA 1
ATOM 2305 C C . SER A 1 293 ? 9.255 -10.112 -15.808 1.00 97.25 293 SER A C 1
ATOM 2307 O O . SER A 1 293 ? 8.970 -9.630 -14.712 1.00 97.25 293 SER A O 1
ATOM 2309 N N . THR A 1 294 ? 8.959 -11.372 -16.127 1.00 98.00 294 THR A N 1
ATOM 2310 C CA . THR A 1 294 ? 8.248 -12.293 -15.231 1.00 98.00 294 THR A CA 1
ATOM 2311 C C . THR A 1 294 ? 9.074 -12.644 -14.000 1.00 98.00 294 THR A C 1
ATOM 2313 O O . THR A 1 294 ? 8.577 -12.490 -12.886 1.00 98.00 294 THR A O 1
ATOM 2316 N N . ILE A 1 295 ? 10.353 -13.008 -14.168 1.00 97.38 295 ILE A N 1
ATOM 2317 C CA . ILE A 1 295 ? 11.274 -13.286 -13.053 1.00 97.38 295 ILE A CA 1
ATOM 2318 C C . ILE A 1 295 ? 11.325 -12.098 -12.088 1.00 97.38 295 ILE A C 1
ATOM 2320 O O . ILE A 1 295 ? 11.174 -12.278 -10.879 1.00 97.38 295 ILE A O 1
ATOM 2324 N N . LYS A 1 296 ? 11.475 -10.876 -12.616 1.00 96.38 296 LYS A N 1
ATOM 2325 C CA . LYS A 1 296 ? 11.461 -9.642 -11.819 1.00 96.38 296 LYS A CA 1
ATOM 2326 C C . LYS A 1 296 ? 10.162 -9.474 -11.033 1.00 96.38 296 LYS A C 1
ATOM 2328 O O . LYS A 1 296 ? 10.197 -9.294 -9.814 1.00 96.38 296 LYS A O 1
ATOM 2333 N N . ALA A 1 297 ? 9.023 -9.530 -11.723 1.00 97.88 297 ALA A N 1
ATOM 2334 C CA . ALA A 1 297 ? 7.721 -9.301 -11.108 1.00 97.88 297 ALA A CA 1
ATOM 2335 C C . ALA A 1 297 ? 7.414 -10.341 -10.020 1.00 97.88 297 ALA A C 1
ATOM 2337 O O . ALA A 1 297 ? 7.038 -9.975 -8.905 1.00 97.88 297 ALA A O 1
ATOM 2338 N N . ASP A 1 298 ? 7.629 -11.623 -10.318 1.00 97.75 298 ASP A N 1
ATOM 2339 C CA . ASP A 1 298 ? 7.351 -12.720 -9.397 1.00 97.75 298 ASP A CA 1
ATOM 2340 C C . ASP A 1 298 ? 8.299 -12.720 -8.198 1.00 97.75 298 ASP A C 1
ATOM 2342 O O . ASP A 1 298 ? 7.841 -12.923 -7.075 1.00 97.75 298 ASP A O 1
ATOM 2346 N N . PHE A 1 299 ? 9.594 -12.447 -8.392 1.00 97.25 299 PHE A N 1
ATOM 2347 C CA . PHE A 1 299 ? 10.554 -12.376 -7.289 1.00 97.25 299 PHE A CA 1
ATOM 2348 C C . PHE A 1 299 ? 10.147 -11.314 -6.263 1.00 97.25 299 PHE A C 1
ATOM 2350 O O . PHE A 1 299 ? 10.042 -11.599 -5.067 1.00 97.25 299 PHE A O 1
ATOM 2357 N N . VAL A 1 300 ? 9.855 -10.097 -6.726 1.00 97.56 300 VAL A N 1
ATOM 2358 C CA . VAL A 1 300 ? 9.446 -9.002 -5.840 1.00 97.56 300 VAL A CA 1
ATOM 2359 C C . VAL A 1 300 ? 8.067 -9.280 -5.237 1.00 97.56 300 VAL A C 1
ATOM 2361 O O . VAL A 1 300 ? 7.880 -9.075 -4.037 1.00 97.56 300 VAL A O 1
ATOM 2364 N N . ARG A 1 301 ? 7.110 -9.826 -6.005 1.00 97.56 301 ARG A N 1
ATOM 2365 C CA . ARG A 1 301 ? 5.785 -10.204 -5.484 1.00 97.56 301 ARG A CA 1
ATOM 2366 C C . ARG A 1 301 ? 5.914 -11.244 -4.377 1.00 97.56 301 ARG A C 1
ATOM 2368 O O . ARG A 1 301 ? 5.250 -11.110 -3.357 1.00 97.56 301 ARG A O 1
ATOM 2375 N N . ASN A 1 302 ? 6.737 -12.271 -4.557 1.00 95.44 302 ASN A N 1
ATOM 2376 C CA . ASN A 1 302 ? 6.856 -13.372 -3.602 1.00 95.44 302 ASN A CA 1
ATOM 2377 C C . ASN A 1 302 ? 7.509 -12.920 -2.286 1.00 95.44 302 ASN A C 1
ATOM 2379 O O . ASN A 1 302 ? 7.097 -13.370 -1.221 1.00 95.44 302 ASN A O 1
ATOM 2383 N N . ASN A 1 303 ? 8.465 -11.987 -2.342 1.00 94.88 303 ASN A N 1
ATOM 2384 C CA . ASN A 1 303 ? 9.079 -11.405 -1.144 1.00 94.88 303 ASN A CA 1
ATOM 2385 C C . ASN A 1 303 ? 8.161 -10.391 -0.441 1.00 94.88 303 ASN A C 1
ATOM 2387 O O . ASN A 1 303 ? 8.124 -10.305 0.790 1.00 94.88 303 ASN A O 1
ATOM 2391 N N . LEU A 1 304 ? 7.403 -9.606 -1.211 1.00 95.25 304 LEU A N 1
ATOM 2392 C CA . LEU A 1 304 ? 6.611 -8.507 -0.668 1.00 95.25 304 LEU A CA 1
ATOM 2393 C C . LEU A 1 304 ? 5.147 -8.846 -0.422 1.00 95.25 304 LEU A C 1
ATOM 2395 O O . LEU A 1 304 ? 4.531 -8.157 0.373 1.00 95.25 304 LEU A O 1
ATOM 2399 N N . GLY A 1 305 ? 4.555 -9.846 -1.067 1.00 95.88 305 GLY A N 1
ATOM 2400 C CA . GLY A 1 305 ? 3.111 -10.095 -1.007 1.00 95.88 305 GLY A CA 1
ATOM 2401 C C . GLY A 1 305 ? 2.268 -8.906 -1.489 1.00 95.88 305 GLY A C 1
ATOM 2402 O O . GLY A 1 305 ? 1.176 -8.682 -0.968 1.00 95.88 305 GLY A O 1
ATOM 2403 N N . LEU A 1 306 ? 2.779 -8.120 -2.443 1.00 97.62 306 LEU A N 1
ATOM 2404 C CA . LEU A 1 306 ? 2.145 -6.909 -2.977 1.00 97.62 306 LEU A CA 1
ATOM 2405 C C . LEU A 1 306 ? 1.964 -6.989 -4.500 1.00 97.62 306 LEU A C 1
ATOM 2407 O O . LEU A 1 306 ? 2.655 -7.776 -5.144 1.00 97.62 306 LEU A O 1
ATOM 2411 N N . PRO A 1 307 ? 1.062 -6.184 -5.093 1.00 98.00 307 PRO A N 1
ATOM 2412 C CA . PRO A 1 307 ? 0.975 -6.015 -6.542 1.00 98.00 307 PRO A CA 1
ATOM 2413 C C . PRO A 1 307 ? 2.258 -5.417 -7.130 1.00 98.00 307 PRO A C 1
ATOM 2415 O O . PRO A 1 307 ? 2.696 -4.344 -6.707 1.00 98.00 307 PRO A O 1
ATOM 2418 N N . VAL A 1 308 ? 2.833 -6.084 -8.128 1.00 98.44 308 VAL A N 1
ATOM 2419 C CA . VAL A 1 308 ? 4.096 -5.693 -8.769 1.00 98.44 308 VAL A CA 1
ATOM 2420 C C . VAL A 1 308 ? 3.909 -5.560 -10.274 1.00 98.44 308 VAL A C 1
ATOM 2422 O O . VAL A 1 308 ? 3.204 -6.354 -10.891 1.00 98.44 308 VAL A O 1
ATOM 2425 N N . ILE A 1 309 ? 4.592 -4.585 -10.867 1.00 98.25 309 ILE A N 1
ATOM 2426 C CA . ILE A 1 309 ? 4.890 -4.543 -12.295 1.00 98.25 309 ILE A CA 1
ATOM 2427 C C . ILE A 1 309 ? 6.398 -4.581 -12.525 1.00 98.25 309 ILE A C 1
ATOM 2429 O O . ILE A 1 309 ? 7.176 -4.024 -11.749 1.00 98.25 309 ILE A O 1
ATOM 2433 N N . ALA A 1 310 ? 6.817 -5.199 -13.619 1.00 97.44 310 ALA A N 1
ATOM 2434 C CA . ALA A 1 310 ? 8.203 -5.202 -14.062 1.00 97.44 310 ALA A CA 1
ATOM 2435 C C . ALA A 1 310 ? 8.256 -5.054 -15.578 1.00 97.44 310 ALA A C 1
ATOM 2437 O O . ALA A 1 310 ? 7.477 -5.694 -16.278 1.00 97.44 310 ALA A O 1
ATOM 2438 N N . ASP A 1 311 ? 9.179 -4.245 -16.093 1.00 94.62 311 ASP A N 1
ATOM 2439 C CA . ASP A 1 311 ? 9.451 -4.183 -17.525 1.00 94.62 311 ASP A CA 1
ATOM 2440 C C . ASP A 1 311 ? 10.817 -4.793 -17.852 1.00 94.62 311 ASP A C 1
ATOM 2442 O O . ASP A 1 311 ? 11.810 -4.606 -17.137 1.00 94.62 311 ASP A O 1
ATOM 2446 N N . ASP A 1 312 ? 10.890 -5.488 -18.980 1.00 95.75 312 ASP A N 1
ATOM 2447 C CA . ASP A 1 312 ? 12.145 -5.755 -19.664 1.00 95.75 312 ASP A CA 1
ATOM 2448 C C . ASP A 1 312 ? 12.094 -5.175 -21.070 1.00 95.75 312 ASP A C 1
ATOM 2450 O O . ASP A 1 312 ? 11.075 -5.251 -21.755 1.00 95.75 312 ASP A O 1
ATOM 2454 N N . SER A 1 313 ? 13.169 -4.505 -21.474 1.00 94.81 313 SER A N 1
ATOM 2455 C CA . SER A 1 313 ? 13.166 -3.710 -22.700 1.00 94.81 313 SER A CA 1
ATOM 2456 C C . SER A 1 313 ? 14.535 -3.678 -23.350 1.00 94.81 313 SER A C 1
ATOM 2458 O O . SER A 1 313 ? 15.538 -3.510 -22.653 1.00 94.81 313 SER A O 1
ATOM 2460 N N . GLY A 1 314 ? 14.572 -3.727 -24.677 1.00 95.81 314 GLY A N 1
ATOM 2461 C CA . GLY A 1 314 ? 15.818 -3.670 -25.425 1.00 95.81 314 GLY A CA 1
ATOM 2462 C C . GLY A 1 314 ? 15.648 -3.254 -26.877 1.00 95.81 314 GLY A C 1
ATOM 2463 O O . GLY A 1 314 ? 14.544 -3.246 -27.421 1.00 95.81 314 GLY A O 1
ATOM 2464 N N . LEU A 1 315 ? 16.773 -2.896 -27.487 1.00 98.12 315 LEU A N 1
ATOM 2465 C CA . LEU A 1 315 ? 16.908 -2.636 -28.913 1.00 98.12 315 LEU A CA 1
ATOM 2466 C C . LEU A 1 315 ? 17.270 -3.942 -29.627 1.00 98.12 315 LEU A C 1
ATOM 2468 O O . LEU A 1 315 ? 18.116 -4.692 -29.154 1.00 98.12 315 LEU A O 1
ATOM 2472 N N . SER A 1 316 ? 16.664 -4.204 -30.776 1.00 98.19 316 SER A N 1
ATOM 2473 C CA . SER A 1 316 ? 16.982 -5.340 -31.634 1.00 98.19 316 SER A CA 1
ATOM 2474 C C . SER A 1 316 ? 17.272 -4.832 -33.039 1.00 98.19 316 SER A C 1
ATOM 2476 O O . SER A 1 316 ? 16.398 -4.222 -33.655 1.00 98.19 316 SER A O 1
ATOM 2478 N N . VAL A 1 317 ? 18.496 -5.043 -33.524 1.00 98.38 317 VAL A N 1
ATOM 2479 C CA . VAL A 1 317 ? 18.946 -4.574 -34.839 1.00 98.38 317 VAL A CA 1
ATOM 2480 C C . VAL A 1 317 ? 19.025 -5.744 -35.808 1.00 98.38 317 VAL A C 1
ATOM 2482 O O . VAL A 1 317 ? 19.715 -6.731 -35.554 1.00 98.38 317 VAL A O 1
ATOM 2485 N N . GLU A 1 318 ? 18.334 -5.629 -36.939 1.00 98.00 318 GLU A N 1
ATOM 2486 C CA . GLU A 1 318 ? 18.175 -6.717 -37.906 1.00 98.00 318 GLU A CA 1
ATOM 2487 C C . GLU A 1 318 ? 19.522 -7.161 -38.495 1.00 98.00 318 GLU A C 1
ATOM 2489 O O . GLU A 1 318 ? 19.856 -8.344 -38.462 1.00 98.00 318 GLU A O 1
ATOM 2494 N N . ALA A 1 319 ? 20.350 -6.203 -38.925 1.00 97.56 319 ALA A N 1
ATOM 2495 C CA . ALA A 1 319 ? 21.673 -6.465 -39.498 1.00 97.56 319 ALA A CA 1
ATOM 2496 C C . ALA A 1 319 ? 22.664 -7.131 -38.524 1.00 97.56 319 ALA A C 1
ATOM 2498 O O . ALA A 1 319 ? 23.692 -7.652 -38.952 1.00 97.56 319 ALA A O 1
ATOM 2499 N N . LEU A 1 320 ? 22.371 -7.111 -37.221 1.00 97.12 320 LEU A N 1
ATOM 2500 C CA . LEU A 1 320 ? 23.186 -7.735 -36.178 1.00 97.12 320 LEU A CA 1
ATOM 2501 C C . LEU A 1 320 ? 22.504 -8.976 -35.586 1.00 97.12 320 LEU A C 1
ATOM 2503 O O . LEU A 1 320 ? 22.745 -9.316 -34.430 1.00 97.12 320 LEU A O 1
ATOM 2507 N N . ASN A 1 321 ? 21.623 -9.635 -36.350 1.00 96.31 321 ASN A N 1
ATOM 2508 C CA . ASN A 1 321 ? 20.868 -10.816 -35.916 1.00 96.31 321 ASN A CA 1
ATOM 2509 C C . ASN A 1 321 ? 20.102 -10.590 -34.599 1.00 96.31 321 ASN A C 1
ATOM 2511 O O . ASN A 1 321 ? 19.977 -11.484 -33.764 1.00 96.31 321 ASN A O 1
ATOM 2515 N N . GLY A 1 322 ? 19.599 -9.370 -34.407 1.00 96.06 322 GLY A N 1
ATOM 2516 C CA . GLY A 1 322 ? 18.810 -8.979 -33.250 1.00 96.06 322 GLY A CA 1
ATOM 2517 C C . GLY A 1 322 ? 19.606 -8.467 -32.048 1.00 96.06 322 GLY A C 1
ATOM 2518 O O . GLY A 1 322 ? 18.970 -8.099 -31.058 1.00 96.06 322 GLY A O 1
ATOM 2519 N N . GLU A 1 323 ? 20.940 -8.378 -32.117 1.00 96.69 323 GLU A N 1
ATOM 2520 C CA . GLU A 1 323 ? 21.733 -7.673 -31.101 1.00 96.69 323 GLU A CA 1
ATOM 2521 C C . GLU A 1 323 ? 21.336 -6.183 -31.012 1.00 96.69 323 GLU A C 1
ATOM 2523 O O . GLU A 1 323 ? 20.979 -5.581 -32.028 1.00 96.69 323 GLU A O 1
ATOM 2528 N N . PRO A 1 324 ? 21.419 -5.552 -29.825 1.00 96.25 324 PRO A N 1
ATOM 2529 C CA . PRO A 1 324 ? 21.839 -6.117 -28.535 1.00 96.25 324 PRO A CA 1
ATOM 2530 C C . PRO A 1 324 ? 20.778 -6.987 -27.828 1.00 96.25 324 PRO A C 1
ATOM 2532 O O . PRO A 1 324 ? 21.116 -7.761 -26.932 1.00 96.25 324 PRO A O 1
ATOM 2535 N N . GLY A 1 325 ? 19.505 -6.889 -28.210 1.00 95.62 325 GLY A N 1
ATOM 2536 C CA . GLY A 1 325 ? 18.407 -7.701 -27.681 1.00 95.62 325 GLY A CA 1
ATOM 2537 C C . GLY A 1 325 ? 18.248 -7.574 -26.162 1.00 95.62 325 GLY A C 1
ATOM 2538 O O . GLY A 1 325 ? 18.335 -6.477 -25.604 1.00 95.62 325 GLY A O 1
ATOM 2539 N N . ILE A 1 326 ? 18.057 -8.703 -25.476 1.00 94.44 326 ILE A N 1
ATOM 2540 C CA . ILE A 1 326 ? 17.948 -8.784 -24.004 1.00 94.44 326 ILE A CA 1
ATOM 2541 C C . ILE A 1 326 ? 19.213 -8.304 -23.265 1.00 94.44 326 ILE A C 1
ATOM 2543 O O . ILE A 1 326 ? 19.179 -8.041 -22.067 1.00 94.44 326 ILE A O 1
ATOM 2547 N N . TYR A 1 327 ? 20.338 -8.147 -23.970 1.00 94.56 327 TYR A N 1
ATOM 2548 C CA . TYR A 1 327 ? 21.599 -7.650 -23.414 1.00 94.56 327 TYR A CA 1
ATOM 2549 C C . TYR A 1 327 ? 21.754 -6.131 -23.552 1.00 94.56 327 TYR A C 1
ATOM 2551 O O . TYR A 1 327 ? 22.805 -5.597 -23.217 1.00 94.56 327 TYR A O 1
ATOM 2559 N N . SER A 1 328 ? 20.716 -5.415 -24.000 1.00 94.88 328 SER A N 1
ATOM 2560 C CA . SER A 1 328 ? 20.732 -3.964 -24.251 1.00 94.88 328 SER A CA 1
ATOM 2561 C C . SER A 1 328 ? 21.356 -3.124 -23.134 1.00 94.88 328 SER A C 1
ATOM 2563 O O . SER A 1 328 ? 22.110 -2.195 -23.426 1.00 94.88 328 SER A O 1
ATOM 2565 N N . ALA A 1 329 ? 21.071 -3.439 -21.867 1.00 90.81 329 ALA A N 1
ATOM 2566 C CA . ALA A 1 329 ? 21.602 -2.694 -20.724 1.00 90.81 329 ALA A CA 1
ATOM 2567 C C . ALA A 1 329 ? 23.118 -2.884 -20.515 1.00 90.81 329 ALA A C 1
ATOM 2569 O O . ALA A 1 329 ? 23.780 -1.948 -20.075 1.00 90.81 329 ALA A O 1
ATOM 2570 N N . ARG A 1 330 ? 23.650 -4.058 -20.881 1.00 91.75 330 ARG A N 1
ATOM 2571 C CA . ARG A 1 330 ? 25.038 -4.518 -20.671 1.00 91.75 330 ARG A CA 1
ATOM 2572 C C . ARG A 1 330 ? 25.767 -4.816 -21.988 1.00 91.75 330 ARG A C 1
ATOM 2574 O O . ARG A 1 330 ? 26.629 -5.691 -22.069 1.00 91.75 330 ARG A O 1
ATOM 2581 N N . TYR A 1 331 ? 25.355 -4.153 -23.068 1.00 95.50 331 TYR A N 1
ATOM 2582 C CA . TYR A 1 331 ? 25.894 -4.431 -24.393 1.00 95.50 331 TYR A CA 1
ATOM 2583 C C . TYR A 1 331 ? 27.371 -4.050 -24.456 1.00 95.50 331 TYR A C 1
ATOM 2585 O O . TYR A 1 331 ? 27.721 -2.921 -24.144 1.00 95.50 331 TYR A O 1
ATOM 2593 N N . GLY A 1 332 ? 28.235 -4.979 -24.863 1.00 91.44 332 GLY A N 1
ATOM 2594 C CA . GLY A 1 332 ? 29.684 -4.756 -24.855 1.00 91.44 332 GLY A CA 1
ATOM 2595 C C . GLY A 1 332 ? 30.363 -4.949 -23.495 1.00 91.44 332 GLY A C 1
ATOM 2596 O O . GLY A 1 332 ? 31.571 -4.752 -23.417 1.00 91.44 332 GLY A O 1
ATOM 2597 N N . GLY A 1 333 ? 29.626 -5.378 -22.464 1.00 90.44 333 GLY A N 1
ATOM 2598 C CA . GLY A 1 333 ? 30.141 -5.642 -21.119 1.00 90.44 333 GLY A CA 1
ATOM 2599 C C . GLY A 1 333 ? 29.499 -4.760 -20.049 1.00 90.44 333 GLY A C 1
ATOM 2600 O O . GLY A 1 333 ? 28.781 -3.802 -20.347 1.00 90.44 333 GLY A O 1
ATOM 2601 N N . ASP A 1 334 ? 29.759 -5.101 -18.789 1.00 87.00 334 ASP A N 1
ATOM 2602 C CA . ASP A 1 334 ? 29.291 -4.319 -17.647 1.00 87.00 334 ASP A CA 1
ATOM 2603 C C . ASP A 1 334 ? 30.077 -3.005 -17.518 1.00 87.00 334 ASP A C 1
ATOM 2605 O O . ASP A 1 334 ? 31.278 -2.946 -17.781 1.00 87.00 334 ASP A O 1
ATOM 2609 N N . GLY A 1 335 ? 29.390 -1.939 -17.101 1.00 86.44 335 GLY A N 1
ATOM 2610 C CA . GLY A 1 335 ? 29.999 -0.636 -16.813 1.00 86.44 335 GLY A CA 1
ATOM 2611 C C . GLY A 1 335 ? 30.099 0.338 -17.991 1.00 86.44 335 GLY A C 1
ATOM 2612 O O . GLY A 1 335 ? 30.459 1.490 -17.764 1.00 86.44 335 GLY A O 1
ATOM 2613 N N . LEU A 1 336 ? 29.740 -0.066 -19.217 1.00 93.56 336 LEU A N 1
ATOM 2614 C CA . LEU A 1 336 ? 29.713 0.856 -20.358 1.00 93.56 336 LEU A CA 1
ATOM 2615 C C . LEU A 1 336 ? 28.564 1.868 -20.253 1.00 93.56 336 LEU A C 1
ATOM 2617 O O . LEU A 1 336 ? 27.400 1.513 -20.033 1.00 93.56 336 LEU A O 1
ATOM 2621 N N . SER A 1 337 ? 28.892 3.138 -20.486 1.00 93.75 337 SER A N 1
ATOM 2622 C CA . SER A 1 337 ? 27.922 4.224 -20.618 1.00 93.75 337 SER A CA 1
ATOM 2623 C C . SER A 1 337 ? 27.033 4.046 -21.852 1.00 93.75 337 SER A C 1
ATOM 2625 O O . SER A 1 337 ? 27.375 3.341 -22.805 1.00 93.75 337 SER A O 1
ATOM 2627 N N . ASP A 1 338 ? 25.879 4.718 -21.870 1.00 93.69 338 ASP A N 1
ATOM 2628 C CA . ASP A 1 338 ? 24.975 4.708 -23.030 1.00 93.69 338 ASP A CA 1
ATOM 2629 C C . ASP A 1 338 ? 25.682 5.165 -24.313 1.00 93.69 338 ASP A C 1
ATOM 2631 O O . ASP A 1 338 ? 25.546 4.525 -25.354 1.00 93.69 338 ASP A O 1
ATOM 2635 N N . LYS A 1 339 ? 26.547 6.179 -24.213 1.00 94.56 339 LYS A N 1
ATOM 2636 C CA . LYS A 1 339 ? 27.347 6.675 -25.336 1.00 94.56 339 LYS A CA 1
ATOM 2637 C C . LYS A 1 339 ? 28.347 5.640 -25.855 1.00 94.56 339 LYS A C 1
ATOM 2639 O O . LYS A 1 339 ? 28.488 5.468 -27.063 1.00 94.56 339 LYS A O 1
ATOM 2644 N N . GLU A 1 340 ? 29.037 4.924 -24.970 1.00 96.44 340 GLU A N 1
ATOM 2645 C CA . GLU A 1 340 ? 29.972 3.863 -25.374 1.00 96.44 340 GLU A CA 1
ATOM 2646 C C . GLU A 1 340 ? 29.246 2.698 -26.055 1.00 96.44 340 GLU A C 1
ATOM 2648 O O . GLU A 1 340 ? 29.721 2.186 -27.072 1.00 96.44 340 GLU A O 1
ATOM 2653 N N . LYS A 1 341 ? 28.059 2.327 -25.556 1.00 97.19 341 LYS A N 1
ATOM 2654 C CA . LYS A 1 341 ? 27.193 1.315 -26.183 1.00 97.19 341 LYS A CA 1
ATOM 2655 C C . LYS A 1 341 ? 26.714 1.757 -27.565 1.00 97.19 341 LYS A C 1
ATOM 2657 O O . LYS A 1 341 ? 26.775 0.965 -28.507 1.00 97.19 341 LYS A O 1
ATOM 2662 N N . ASN A 1 342 ? 26.303 3.017 -27.707 1.00 97.06 342 ASN A N 1
ATOM 2663 C CA . ASN A 1 342 ? 25.907 3.596 -28.990 1.00 97.06 342 ASN A CA 1
ATOM 2664 C C . ASN A 1 342 ? 27.073 3.574 -29.987 1.00 97.06 342 ASN A C 1
ATOM 2666 O O . ASN A 1 342 ? 26.917 3.079 -31.102 1.00 97.06 342 ASN A O 1
ATOM 2670 N N . LEU A 1 343 ? 28.268 4.015 -29.580 1.00 96.75 343 LEU A N 1
ATOM 2671 C CA . LEU A 1 343 ? 29.470 3.978 -30.422 1.00 96.75 343 LEU A CA 1
ATOM 2672 C C . LEU A 1 343 ? 29.841 2.553 -30.851 1.00 96.75 343 LEU A C 1
ATOM 2674 O O . LEU A 1 343 ? 30.201 2.334 -32.010 1.00 96.75 343 LEU A O 1
ATOM 2678 N N . LEU A 1 344 ? 29.737 1.576 -29.946 1.00 97.25 344 LEU A N 1
ATOM 2679 C CA . LEU A 1 344 ? 29.973 0.169 -30.262 1.00 97.25 344 LEU A CA 1
ATOM 2680 C C . LEU A 1 344 ? 28.978 -0.350 -31.310 1.00 97.25 344 LEU A C 1
ATOM 2682 O O . LEU A 1 344 ? 29.393 -0.996 -32.279 1.00 97.25 344 LEU A O 1
ATOM 2686 N N . LEU A 1 345 ? 27.687 -0.052 -31.138 1.00 97.62 345 LEU A N 1
ATOM 2687 C CA . LEU A 1 345 ? 26.635 -0.439 -32.077 1.00 97.62 345 LEU A CA 1
ATOM 2688 C C . LEU A 1 345 ? 26.868 0.191 -33.460 1.00 97.62 345 LEU A C 1
ATOM 2690 O O . LEU A 1 345 ? 26.906 -0.518 -34.466 1.00 97.62 345 LEU A O 1
ATOM 2694 N N . LEU A 1 346 ? 27.109 1.505 -33.511 1.00 97.38 346 LEU A N 1
ATOM 2695 C CA . LEU A 1 346 ? 27.389 2.238 -34.749 1.00 97.38 346 LEU A CA 1
ATOM 2696 C C . LEU A 1 346 ? 28.643 1.706 -35.455 1.00 97.38 346 LEU A C 1
ATOM 2698 O O . LEU A 1 346 ? 28.651 1.539 -36.674 1.00 97.38 346 LEU A O 1
ATOM 2702 N N . LYS A 1 347 ? 29.693 1.356 -34.699 1.00 97.06 347 LYS A N 1
ATOM 2703 C CA . LYS A 1 347 ? 30.912 0.745 -35.248 1.00 97.06 347 LYS A CA 1
ATOM 2704 C C . LYS A 1 347 ? 30.626 -0.603 -35.912 1.00 97.06 347 LYS A C 1
ATOM 2706 O O . LYS A 1 347 ? 31.128 -0.841 -37.010 1.00 97.06 347 LYS A O 1
ATOM 2711 N N . LYS A 1 348 ? 29.817 -1.465 -35.286 1.00 96.88 348 LYS A N 1
ATOM 2712 C CA . LYS A 1 348 ? 29.379 -2.747 -35.876 1.00 96.88 348 LYS A CA 1
ATOM 2713 C C . LYS A 1 348 ? 28.524 -2.544 -37.132 1.00 96.88 348 LYS A C 1
ATOM 2715 O O . LYS A 1 348 ? 28.545 -3.373 -38.038 1.00 96.88 348 LYS A O 1
ATOM 2720 N N . LEU A 1 349 ? 27.815 -1.422 -37.218 1.00 96.62 349 LEU A N 1
ATOM 2721 C CA . LEU A 1 349 ? 26.950 -1.079 -38.340 1.00 96.62 349 LEU A CA 1
ATOM 2722 C C . LEU A 1 349 ? 27.637 -0.266 -39.450 1.00 96.62 349 LEU A C 1
ATOM 2724 O O . LEU A 1 349 ? 27.019 -0.058 -40.487 1.00 96.62 349 LEU A O 1
ATOM 2728 N N . LYS A 1 350 ? 28.895 0.169 -39.307 1.00 92.12 350 LYS A N 1
ATOM 2729 C CA . LYS A 1 350 ? 29.543 1.161 -40.197 1.00 92.12 350 LYS A CA 1
ATOM 2730 C C . LYS A 1 350 ? 29.356 0.933 -41.709 1.00 92.12 350 LYS A C 1
ATOM 2732 O O . LYS A 1 350 ? 29.165 1.902 -42.431 1.00 92.12 350 LYS A O 1
ATOM 2737 N N . ASN A 1 351 ? 29.376 -0.318 -42.175 1.00 90.94 351 ASN A N 1
ATOM 2738 C CA . ASN A 1 351 ? 29.236 -0.670 -43.598 1.00 90.94 351 ASN A CA 1
ATOM 2739 C C . ASN A 1 351 ? 27.929 -1.422 -43.920 1.00 90.94 351 ASN A C 1
ATOM 2741 O O . ASN A 1 351 ? 27.788 -1.981 -45.004 1.00 90.94 351 ASN A O 1
ATOM 2745 N N . ASN A 1 352 ? 26.989 -1.476 -42.975 1.00 93.81 352 ASN A N 1
ATOM 2746 C CA . ASN A 1 352 ? 25.709 -2.155 -43.142 1.00 93.81 352 ASN A CA 1
ATOM 2747 C C . ASN A 1 352 ? 24.650 -1.178 -43.657 1.00 93.81 352 ASN A C 1
ATOM 2749 O O . ASN A 1 352 ? 24.300 -0.219 -42.969 1.00 93.81 352 ASN A O 1
ATOM 2753 N N . ILE A 1 353 ? 24.126 -1.465 -44.853 1.00 94.38 353 ILE A N 1
ATOM 2754 C CA . ILE A 1 353 ? 23.053 -0.692 -45.501 1.00 94.38 353 ILE A CA 1
ATOM 2755 C C . ILE A 1 353 ? 21.712 -0.936 -44.796 1.00 94.38 353 ILE A C 1
ATOM 2757 O O . ILE A 1 353 ? 20.898 -0.027 -44.678 1.00 94.38 353 ILE A O 1
ATOM 2761 N N . ASN A 1 354 ? 21.488 -2.156 -44.296 1.00 96.94 354 ASN A N 1
ATOM 2762 C CA . ASN A 1 354 ? 20.305 -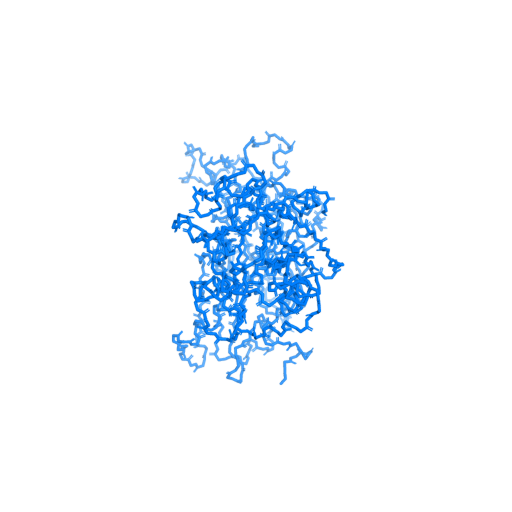2.461 -43.501 1.00 96.94 354 ASN A CA 1
ATOM 2763 C C . ASN A 1 354 ? 20.438 -1.817 -42.113 1.00 96.94 354 ASN A C 1
ATOM 2765 O O . ASN A 1 354 ? 21.266 -2.229 -41.297 1.00 96.94 354 ASN A O 1
ATOM 2769 N N . ARG A 1 355 ? 19.620 -0.792 -41.871 1.00 97.50 355 ARG A N 1
ATOM 2770 C CA . ARG A 1 355 ? 19.542 -0.049 -40.610 1.00 97.50 355 ARG A CA 1
ATOM 2771 C C . ARG A 1 355 ? 18.322 -0.414 -39.773 1.00 97.50 355 ARG A C 1
ATOM 2773 O O . ARG A 1 355 ? 18.168 0.159 -38.697 1.00 97.50 355 ARG A O 1
ATOM 2780 N N . ASN A 1 356 ? 17.487 -1.346 -40.228 1.00 98.25 356 ASN A N 1
ATOM 2781 C CA . ASN A 1 356 ? 16.247 -1.700 -39.553 1.00 98.25 356 ASN A CA 1
ATOM 2782 C C . ASN A 1 356 ? 16.513 -2.138 -38.115 1.00 98.25 356 ASN A C 1
ATOM 2784 O O . ASN A 1 356 ? 17.354 -3.000 -37.829 1.00 98.25 356 ASN A O 1
ATOM 2788 N N . ALA A 1 357 ? 15.753 -1.551 -37.203 1.00 98.19 357 ALA A N 1
ATOM 2789 C CA . ALA A 1 357 ? 15.785 -1.898 -35.803 1.00 98.19 357 ALA A CA 1
ATOM 2790 C C . ALA A 1 357 ? 14.402 -1.757 -35.183 1.00 98.19 357 ALA A C 1
ATOM 2792 O O . ALA A 1 357 ? 13.506 -1.082 -35.688 1.00 98.19 357 ALA A O 1
ATOM 2793 N N . LYS A 1 358 ? 14.228 -2.393 -34.034 1.00 98.06 358 LYS A N 1
ATOM 2794 C CA . LYS A 1 358 ? 13.029 -2.234 -33.227 1.00 98.06 358 LYS A CA 1
ATOM 2795 C C . LYS A 1 358 ? 13.378 -2.194 -31.759 1.00 98.06 358 LYS A C 1
ATOM 2797 O O . LYS A 1 358 ? 14.203 -2.973 -31.286 1.00 98.06 358 LYS A O 1
ATOM 2802 N N . PHE A 1 359 ? 12.702 -1.325 -31.027 1.00 97.75 359 PHE A N 1
ATOM 2803 C CA . PHE A 1 359 ? 12.614 -1.479 -29.589 1.00 97.75 359 PHE A CA 1
ATOM 2804 C C . PHE A 1 359 ? 11.492 -2.447 -29.234 1.00 97.75 359 PHE A C 1
ATOM 2806 O O . PHE A 1 359 ? 10.396 -2.376 -29.795 1.00 97.75 359 PHE A O 1
ATOM 2813 N N . ILE A 1 360 ? 11.760 -3.318 -28.269 1.00 97.94 360 ILE A N 1
ATOM 2814 C CA . ILE A 1 360 ? 10.810 -4.279 -27.713 1.00 97.94 360 ILE A CA 1
ATOM 2815 C C . ILE A 1 360 ? 10.740 -4.031 -26.210 1.00 97.94 360 ILE A C 1
ATOM 2817 O O . ILE A 1 360 ? 11.773 -3.872 -25.564 1.00 97.94 360 ILE A O 1
ATOM 2821 N N . CYS A 1 361 ? 9.532 -3.960 -25.658 1.00 97.00 361 CYS A N 1
ATOM 2822 C CA . CYS A 1 361 ? 9.278 -3.984 -24.219 1.00 97.00 361 CYS A CA 1
ATOM 2823 C C . CYS A 1 361 ? 8.280 -5.095 -23.936 1.00 97.00 361 CYS A C 1
ATOM 2825 O O . CYS A 1 361 ? 7.279 -5.192 -24.639 1.00 97.00 361 CYS A O 1
ATOM 2827 N N . VAL A 1 362 ? 8.524 -5.878 -22.893 1.00 98.19 362 VAL A N 1
ATOM 2828 C CA . VAL A 1 362 ? 7.485 -6.667 -22.238 1.00 98.19 362 VAL A CA 1
ATOM 2829 C C . VAL A 1 362 ? 7.302 -6.105 -20.838 1.00 98.19 362 VAL A C 1
ATOM 2831 O O . VAL A 1 362 ? 8.274 -5.951 -20.099 1.00 98.19 362 VAL A O 1
ATOM 2834 N N . ILE A 1 363 ? 6.065 -5.750 -20.497 1.00 98.19 363 ILE A N 1
ATOM 2835 C CA . ILE A 1 363 ? 5.678 -5.366 -19.144 1.00 98.19 363 ILE A CA 1
ATOM 2836 C C . ILE A 1 363 ? 4.827 -6.478 -18.543 1.00 98.19 363 ILE A C 1
ATOM 2838 O O . ILE A 1 363 ? 3.831 -6.898 -19.127 1.00 98.19 363 ILE A O 1
ATOM 2842 N N . THR A 1 364 ? 5.230 -6.949 -17.373 1.00 98.56 364 THR A N 1
ATOM 2843 C CA . THR A 1 364 ? 4.553 -8.006 -16.630 1.00 98.56 364 THR A CA 1
ATOM 2844 C C . THR A 1 364 ? 3.906 -7.421 -15.385 1.00 98.56 364 THR A C 1
ATOM 2846 O O . THR A 1 364 ? 4.506 -6.577 -14.719 1.00 98.56 364 THR A O 1
ATOM 2849 N N . VAL A 1 365 ? 2.696 -7.873 -15.058 1.00 98.38 365 VAL A N 1
ATOM 2850 C CA . VAL A 1 365 ? 1.999 -7.584 -13.802 1.00 98.38 365 VAL A CA 1
ATOM 2851 C C . VAL A 1 365 ? 1.781 -8.872 -13.016 1.00 98.38 365 VAL A C 1
ATOM 2853 O O . VAL A 1 365 ? 1.327 -9.876 -13.563 1.00 98.38 365 VAL A O 1
ATOM 2856 N N . ALA A 1 366 ? 2.081 -8.830 -11.721 1.00 98.19 366 ALA A N 1
ATOM 2857 C CA . ALA A 1 366 ? 1.935 -9.950 -10.805 1.00 98.19 366 ALA A CA 1
ATOM 2858 C C . ALA A 1 366 ? 1.164 -9.499 -9.555 1.00 98.19 366 ALA A C 1
ATOM 2860 O O . ALA A 1 366 ? 1.605 -8.621 -8.810 1.00 98.19 366 ALA A O 1
ATOM 2861 N N . PHE A 1 367 ? 0.002 -10.107 -9.314 1.00 96.94 367 PHE A N 1
ATOM 2862 C CA . PHE A 1 367 ? -0.802 -9.871 -8.111 1.00 96.94 367 PHE A CA 1
ATOM 2863 C C . PHE A 1 367 ? -0.613 -11.011 -7.101 1.00 96.94 367 PHE A C 1
ATOM 2865 O O . PHE A 1 367 ? -0.446 -12.161 -7.517 1.00 96.94 367 PHE A O 1
ATOM 2872 N N . PRO A 1 368 ? -0.660 -10.738 -5.783 1.00 95.00 368 PRO A N 1
ATOM 2873 C CA . PRO A 1 368 ? -0.591 -11.783 -4.763 1.00 95.00 368 PRO A CA 1
ATOM 2874 C C . PRO A 1 368 ? -1.667 -12.854 -4.976 1.00 95.00 368 PRO A C 1
ATOM 2876 O O . PRO A 1 368 ? -2.841 -12.523 -5.127 1.00 95.00 368 PRO A O 1
ATOM 2879 N N . ASN A 1 369 ? -1.269 -14.130 -4.950 1.00 90.19 369 ASN A N 1
ATOM 2880 C CA . ASN A 1 369 ? -2.154 -15.296 -5.106 1.00 90.19 369 ASN A CA 1
ATOM 2881 C C . ASN A 1 369 ? -2.953 -15.336 -6.423 1.00 90.19 369 ASN A C 1
ATOM 2883 O O . ASN A 1 369 ? -4.048 -15.897 -6.461 1.00 90.19 369 ASN A O 1
ATOM 2887 N N . ARG A 1 370 ? -2.441 -14.724 -7.495 1.00 93.25 370 ARG A N 1
ATOM 2888 C CA . ARG A 1 370 ? -3.055 -14.758 -8.828 1.00 93.25 370 ARG A CA 1
ATOM 2889 C C . ARG A 1 370 ? -2.013 -15.066 -9.896 1.00 93.25 370 ARG A C 1
ATOM 2891 O O . ARG A 1 370 ? -0.813 -14.944 -9.647 1.00 93.25 370 ARG A O 1
ATOM 2898 N N . GLU A 1 371 ? -2.495 -15.433 -11.078 1.00 94.56 371 GLU A N 1
ATOM 2899 C CA . GLU A 1 371 ? -1.653 -15.603 -12.261 1.00 94.56 371 GLU A CA 1
ATOM 2900 C C . GLU A 1 371 ? -0.955 -14.293 -12.653 1.00 94.56 371 GLU A C 1
ATOM 2902 O O . GLU A 1 371 ? -1.433 -13.187 -12.369 1.00 94.56 371 GLU A O 1
ATOM 2907 N N . THR A 1 372 ? 0.205 -14.451 -13.282 1.00 97.38 372 THR A N 1
ATOM 2908 C CA . THR A 1 372 ? 1.060 -13.367 -13.764 1.00 97.38 372 THR A CA 1
ATOM 2909 C C . THR A 1 372 ? 0.789 -13.150 -15.256 1.00 97.38 372 THR A C 1
ATOM 2911 O O . THR A 1 372 ? 0.694 -14.116 -16.008 1.00 97.38 372 THR A O 1
ATOM 2914 N N . TYR A 1 373 ? 0.656 -11.891 -15.686 1.00 98.19 373 TYR A N 1
ATOM 2915 C CA . TYR A 1 373 ? 0.274 -11.531 -17.059 1.00 98.19 373 TYR A CA 1
ATOM 2916 C C . TYR A 1 373 ? 1.307 -10.604 -17.694 1.00 98.19 373 TYR A C 1
ATOM 2918 O O . TYR A 1 373 ? 1.758 -9.656 -17.051 1.00 98.19 373 TYR A O 1
ATOM 2926 N N . SER A 1 374 ? 1.625 -10.833 -18.967 1.00 98.19 374 SER A N 1
ATOM 2927 C CA . SER A 1 374 ? 2.636 -10.086 -19.719 1.00 98.19 374 SER A CA 1
ATOM 2928 C C . SER A 1 374 ? 2.039 -9.414 -20.953 1.00 98.19 374 SER A C 1
ATOM 2930 O O . SER A 1 374 ? 1.167 -9.965 -21.621 1.00 98.19 374 SER A O 1
ATOM 2932 N N . PHE A 1 375 ? 2.525 -8.213 -21.264 1.00 98.31 375 PHE A N 1
ATOM 2933 C CA . PHE A 1 375 ? 2.072 -7.407 -22.394 1.00 98.31 375 PHE A CA 1
ATOM 2934 C C . PHE A 1 375 ? 3.274 -6.859 -23.149 1.00 98.31 375 PHE A C 1
ATOM 2936 O O . PHE A 1 375 ? 4.132 -6.189 -22.574 1.00 98.31 375 PHE A O 1
ATOM 2943 N N . ASP A 1 376 ? 3.331 -7.116 -24.449 1.00 97.62 376 ASP A N 1
ATOM 2944 C CA . ASP A 1 376 ? 4.410 -6.652 -25.307 1.00 97.62 376 ASP A CA 1
ATOM 2945 C C . ASP A 1 376 ? 4.101 -5.279 -25.924 1.00 97.62 376 ASP A C 1
ATOM 2947 O O . ASP A 1 376 ? 2.953 -4.887 -26.154 1.00 97.62 376 ASP A O 1
ATOM 2951 N N . GLY A 1 377 ? 5.145 -4.550 -26.276 1.00 97.56 377 GLY A N 1
ATOM 2952 C CA . GLY A 1 377 ? 5.065 -3.374 -27.118 1.00 97.56 377 GLY A CA 1
ATOM 2953 C C . GLY A 1 377 ? 6.288 -3.303 -28.010 1.00 97.56 377 GLY A C 1
ATOM 2954 O O . GLY A 1 377 ? 7.413 -3.520 -27.563 1.00 97.56 377 GLY A O 1
ATOM 2955 N N . VAL A 1 378 ? 6.058 -2.984 -29.281 1.00 97.31 378 VAL A N 1
ATOM 2956 C CA . VAL A 1 378 ? 7.105 -2.910 -30.300 1.00 97.31 378 VAL A CA 1
ATOM 2957 C C . VAL A 1 378 ? 7.083 -1.541 -30.967 1.00 97.31 378 VAL A C 1
ATOM 2959 O O . VAL A 1 378 ? 6.026 -0.973 -31.263 1.00 97.31 378 VAL A O 1
ATOM 2962 N N . CYS A 1 379 ? 8.268 -0.994 -31.192 1.00 97.00 379 CYS A N 1
ATOM 2963 C CA . CYS A 1 379 ? 8.471 0.260 -31.895 1.00 97.00 379 CYS A CA 1
ATOM 2964 C C . CYS A 1 379 ? 9.516 0.052 -32.986 1.00 97.00 379 CYS A C 1
ATOM 2966 O O . CYS A 1 379 ? 10.694 -0.097 -32.670 1.00 97.00 379 CYS A O 1
ATOM 2968 N N . ASN A 1 380 ? 9.073 0.014 -34.242 1.00 98.00 380 ASN A N 1
ATOM 2969 C CA . ASN A 1 380 ? 9.938 -0.164 -35.405 1.00 98.00 380 ASN A CA 1
ATOM 2970 C C . ASN A 1 380 ? 10.593 1.160 -35.806 1.00 98.00 380 ASN A C 1
ATOM 2972 O O . ASN A 1 380 ? 10.063 2.236 -35.521 1.00 98.00 380 ASN A O 1
ATOM 2976 N N . GLY A 1 381 ? 11.751 1.071 -36.446 1.00 97.69 381 GLY A N 1
ATOM 2977 C CA . GLY A 1 381 ? 12.511 2.222 -36.898 1.00 97.69 381 GLY A CA 1
ATOM 2978 C C . GLY A 1 381 ? 13.852 1.819 -37.495 1.00 97.69 381 GLY A C 1
ATOM 2979 O O . GLY A 1 381 ? 14.057 0.680 -37.916 1.00 97.69 381 GLY A O 1
ATOM 2980 N N . GLU A 1 382 ? 14.780 2.765 -37.509 1.00 98.06 382 GLU A N 1
ATOM 2981 C CA . GLU A 1 382 ? 16.109 2.602 -38.089 1.00 98.06 382 GLU A CA 1
ATOM 2982 C C . GLU A 1 382 ? 17.189 3.163 -37.162 1.00 98.06 382 GLU A C 1
ATOM 2984 O O . GLU A 1 382 ? 16.959 4.124 -36.424 1.00 98.06 382 GLU A O 1
ATOM 2989 N N . ILE A 1 383 ? 18.391 2.591 -37.230 1.00 98.31 383 ILE A N 1
ATOM 2990 C CA . ILE A 1 383 ? 19.579 3.148 -36.582 1.00 98.31 383 ILE A CA 1
ATOM 2991 C C . ILE A 1 383 ? 20.177 4.257 -37.451 1.00 98.31 383 ILE A C 1
ATOM 2993 O O . ILE A 1 383 ? 20.462 4.059 -38.632 1.00 98.31 383 ILE A O 1
ATOM 2997 N N . LEU A 1 384 ? 20.380 5.422 -36.845 1.00 97.12 384 LEU A N 1
ATOM 2998 C CA . LEU A 1 384 ? 21.026 6.587 -37.443 1.00 97.12 384 LEU A CA 1
ATOM 2999 C C . LEU A 1 384 ? 22.533 6.360 -37.625 1.00 97.12 384 LEU A C 1
ATOM 3001 O O . LEU A 1 384 ? 23.128 5.504 -36.979 1.00 97.12 384 LEU A O 1
ATOM 3005 N N . ASP A 1 385 ? 23.177 7.152 -38.483 1.00 95.25 385 ASP A N 1
ATOM 3006 C CA . ASP A 1 385 ? 24.637 7.096 -38.675 1.00 95.25 385 ASP A CA 1
ATOM 3007 C C . ASP A 1 385 ? 25.427 7.723 -37.516 1.00 95.25 385 ASP A C 1
ATOM 3009 O O . ASP A 1 385 ? 26.604 7.418 -37.313 1.00 95.25 385 ASP A O 1
ATOM 3013 N N . SER A 1 386 ? 24.774 8.592 -36.747 1.00 95.00 386 SER A N 1
ATOM 3014 C CA . SER A 1 386 ? 25.321 9.286 -35.585 1.00 95.00 386 SER A CA 1
ATOM 3015 C C . SER A 1 386 ? 24.214 9.595 -34.579 1.00 95.00 386 SER A C 1
ATOM 3017 O O . SER A 1 386 ? 23.031 9.533 -34.909 1.00 95.00 386 SER A O 1
ATOM 3019 N N . GLU A 1 387 ? 24.596 9.965 -33.357 1.00 96.25 387 GLU A N 1
ATOM 3020 C CA . GLU A 1 387 ? 23.651 10.483 -32.363 1.00 96.25 387 GLU A CA 1
ATOM 3021 C C . GLU A 1 387 ? 22.990 11.779 -32.866 1.00 96.25 387 GLU A C 1
ATOM 3023 O O . GLU A 1 387 ? 23.657 12.645 -33.440 1.00 96.25 387 GLU A O 1
ATOM 3028 N N . VAL A 1 388 ? 21.678 11.905 -32.662 1.00 96.44 388 VAL A N 1
ATOM 3029 C CA . VAL A 1 388 ? 20.870 13.080 -32.995 1.00 96.44 388 VAL A CA 1
ATOM 3030 C C . VAL A 1 388 ? 19.993 13.443 -31.801 1.00 96.44 388 VAL A C 1
ATOM 3032 O O . VAL A 1 388 ? 19.141 12.661 -31.379 1.00 96.44 388 VAL A O 1
ATOM 3035 N N . GLY A 1 389 ? 20.176 14.668 -31.308 1.00 92.38 389 GLY A N 1
ATOM 3036 C CA . GLY A 1 389 ? 19.511 15.173 -30.110 1.00 92.38 389 GLY A CA 1
ATOM 3037 C C . GLY A 1 389 ? 20.162 14.694 -28.809 1.00 92.38 389 GLY A C 1
ATOM 3038 O O . GLY A 1 389 ? 21.049 13.842 -28.807 1.00 92.38 389 GLY A O 1
ATOM 3039 N N . ASP A 1 390 ? 19.743 15.297 -27.704 1.00 89.38 390 ASP A N 1
ATOM 3040 C CA . ASP A 1 390 ? 20.271 15.094 -26.351 1.00 89.38 390 ASP A CA 1
ATOM 3041 C C . ASP A 1 390 ? 19.187 14.658 -25.349 1.00 89.38 390 ASP A C 1
ATOM 3043 O O . ASP A 1 390 ? 19.457 14.505 -24.156 1.00 89.38 390 ASP A O 1
ATOM 3047 N N . MET A 1 391 ? 17.960 14.433 -25.825 1.00 89.62 391 MET A N 1
ATOM 3048 C CA . MET A 1 391 ? 16.861 13.919 -25.016 1.00 89.62 391 MET A CA 1
ATOM 3049 C C . MET A 1 391 ? 16.831 12.385 -25.014 1.00 89.62 391 MET A C 1
ATOM 3051 O O . MET A 1 391 ? 17.423 11.714 -25.857 1.00 89.62 391 MET A O 1
ATOM 3055 N N . GLY A 1 392 ? 16.103 11.810 -24.056 1.00 86.81 392 GLY A N 1
ATOM 3056 C CA . GLY A 1 392 ? 15.973 10.359 -23.919 1.00 86.81 392 GLY A CA 1
ATOM 3057 C C . GLY A 1 392 ? 17.133 9.705 -23.163 1.00 86.81 392 GLY A C 1
ATOM 3058 O O . GLY A 1 392 ? 17.853 10.358 -22.411 1.00 86.81 392 GLY A O 1
ATOM 3059 N N . PHE A 1 393 ? 17.252 8.384 -23.287 1.00 90.81 393 PHE A N 1
ATOM 3060 C CA . PHE A 1 393 ? 18.286 7.571 -22.640 1.00 90.81 393 PHE A CA 1
ATOM 3061 C C . PHE A 1 393 ? 18.574 6.287 -23.435 1.00 90.81 393 PHE A C 1
ATOM 3063 O O . PHE A 1 393 ? 17.801 5.884 -24.308 1.00 90.81 393 PHE A O 1
ATOM 3070 N N . GLY A 1 394 ? 19.676 5.599 -23.125 1.00 93.50 394 GLY A N 1
ATOM 3071 C CA . GLY A 1 394 ? 20.066 4.384 -23.834 1.00 93.50 394 GLY A CA 1
ATOM 3072 C C . GLY A 1 394 ? 20.341 4.649 -25.315 1.00 93.50 394 GLY A C 1
ATOM 3073 O O . GLY A 1 394 ? 21.164 5.490 -25.670 1.00 93.50 394 GLY A O 1
ATOM 3074 N N . TYR A 1 395 ? 19.622 3.929 -26.176 1.00 96.31 395 TYR A N 1
ATOM 3075 C CA . TYR A 1 395 ? 19.787 3.993 -27.630 1.00 96.31 395 TYR A CA 1
ATOM 3076 C C . TYR A 1 395 ? 18.876 5.031 -28.310 1.00 96.31 395 TYR A C 1
ATOM 3078 O O . TYR A 1 395 ? 18.870 5.114 -29.536 1.00 96.31 395 TYR A O 1
ATOM 3086 N N . ASP A 1 396 ? 18.104 5.818 -27.546 1.00 95.31 396 ASP A N 1
ATOM 3087 C CA . ASP A 1 396 ? 17.239 6.869 -28.103 1.00 95.31 396 ASP A CA 1
ATOM 3088 C C . ASP A 1 396 ? 17.986 7.842 -29.047 1.00 95.31 396 ASP A C 1
ATOM 3090 O O . ASP A 1 396 ? 17.444 8.134 -30.117 1.00 95.31 396 ASP A O 1
ATOM 3094 N N . PRO A 1 397 ? 19.221 8.311 -28.744 1.00 96.62 397 PRO A N 1
ATOM 3095 C CA . PRO A 1 397 ? 19.919 9.267 -29.608 1.00 96.62 397 PRO A CA 1
ATOM 3096 C C . PRO A 1 397 ? 20.283 8.719 -30.990 1.00 96.62 397 PRO A C 1
ATOM 3098 O O . PRO A 1 397 ? 20.492 9.495 -31.914 1.00 96.62 397 PRO A O 1
ATOM 3101 N N . ILE A 1 398 ? 20.362 7.397 -31.160 1.00 97.44 398 ILE A N 1
ATOM 3102 C CA . ILE A 1 398 ? 20.720 6.765 -32.438 1.00 97.44 398 ILE A CA 1
ATOM 3103 C C . ILE A 1 398 ? 19.534 6.078 -33.116 1.00 97.44 398 ILE A C 1
ATOM 3105 O O . ILE A 1 398 ? 19.732 5.378 -34.104 1.00 97.44 398 ILE A O 1
ATOM 3109 N N . PHE A 1 399 ? 18.314 6.234 -32.604 1.00 98.00 399 PHE A N 1
ATOM 3110 C CA . PHE A 1 399 ? 17.129 5.573 -33.144 1.00 98.00 399 PHE A CA 1
ATOM 3111 C C . PHE A 1 399 ? 16.187 6.577 -33.809 1.00 98.00 399 PHE A C 1
ATOM 3113 O O . PHE A 1 399 ? 15.815 7.593 -33.223 1.00 98.00 399 PHE A O 1
ATOM 3120 N N . LYS A 1 400 ? 15.757 6.263 -35.029 1.00 97.00 400 LYS A N 1
ATOM 3121 C CA . LYS A 1 400 ? 14.781 7.026 -35.808 1.00 97.00 400 LYS A CA 1
ATOM 3122 C C . LYS A 1 400 ? 13.494 6.222 -35.928 1.00 97.00 400 LYS A C 1
ATOM 3124 O O . LYS A 1 400 ? 13.531 5.089 -36.399 1.00 97.00 400 LYS A O 1
ATOM 3129 N N . TYR A 1 401 ? 12.370 6.797 -35.511 1.00 96.19 401 TYR A N 1
ATOM 3130 C CA . TYR A 1 401 ? 11.065 6.150 -35.638 1.00 96.19 401 TYR A CA 1
ATOM 3131 C C . TYR A 1 401 ? 10.630 6.031 -37.102 1.00 96.19 401 TYR A C 1
ATOM 3133 O O . TYR A 1 401 ? 11.131 6.751 -37.964 1.00 96.19 401 TYR A O 1
ATOM 3141 N N . GLU A 1 402 ? 9.677 5.142 -37.384 1.00 93.88 402 GLU A N 1
ATOM 3142 C CA . GLU A 1 402 ? 9.158 4.888 -38.736 1.00 93.88 402 GLU A CA 1
ATOM 3143 C C . GLU A 1 402 ? 8.569 6.135 -39.425 1.00 93.88 402 GLU A C 1
ATOM 3145 O O . GLU A 1 402 ? 8.546 6.204 -40.649 1.00 93.88 402 GLU A O 1
ATOM 3150 N N . ASP A 1 403 ? 8.161 7.154 -38.660 1.00 91.31 403 ASP A N 1
ATOM 3151 C CA . ASP A 1 403 ? 7.713 8.449 -39.194 1.00 91.31 403 ASP A CA 1
ATOM 3152 C C . ASP A 1 403 ? 8.850 9.449 -39.485 1.00 91.31 403 ASP A C 1
ATOM 3154 O O . ASP A 1 403 ? 8.602 10.596 -39.856 1.00 91.31 403 ASP A O 1
ATOM 3158 N N . GLY A 1 404 ? 10.102 9.022 -39.308 1.00 92.44 404 GLY A N 1
ATOM 3159 C CA . GLY A 1 404 ? 11.306 9.797 -39.581 1.00 92.44 404 GLY A CA 1
ATOM 3160 C C . GLY A 1 404 ? 11.844 10.610 -38.402 1.00 92.44 404 GLY A C 1
ATOM 3161 O O . GLY A 1 404 ? 12.940 11.158 -38.523 1.00 92.44 404 GLY A O 1
ATOM 3162 N N . ARG A 1 405 ? 11.144 10.688 -37.261 1.00 94.25 405 ARG A N 1
ATOM 3163 C CA . ARG A 1 405 ? 11.593 11.486 -36.107 1.00 94.25 405 ARG A CA 1
ATOM 3164 C C . ARG A 1 405 ? 12.668 10.753 -35.281 1.00 94.25 405 ARG A C 1
ATOM 3166 O O . ARG A 1 405 ? 12.427 9.627 -34.834 1.00 94.25 405 ARG A O 1
ATOM 3173 N N . PRO A 1 406 ? 13.841 11.364 -35.024 1.00 95.88 406 PRO A N 1
ATOM 3174 C CA . PRO A 1 406 ? 14.836 10.828 -34.094 1.00 95.88 406 PRO A CA 1
ATOM 3175 C C . PRO A 1 406 ? 14.317 10.836 -32.654 1.00 95.88 406 PRO A C 1
ATOM 3177 O O . PRO A 1 406 ? 13.883 11.876 -32.157 1.00 95.88 406 PRO A O 1
ATOM 3180 N N . PHE A 1 407 ? 14.410 9.711 -31.949 1.00 95.62 407 PHE A N 1
ATOM 3181 C CA . PHE A 1 407 ? 13.973 9.612 -30.553 1.00 95.62 407 PHE A CA 1
ATOM 3182 C C . PHE A 1 407 ? 14.720 10.571 -29.624 1.00 95.62 407 PHE A C 1
ATOM 3184 O O . PHE A 1 407 ? 14.091 11.142 -28.735 1.00 95.62 407 PHE A O 1
ATOM 3191 N N . GLY A 1 408 ? 16.005 10.834 -29.880 1.00 94.25 408 GLY A N 1
ATOM 3192 C CA . GLY A 1 408 ? 16.789 11.826 -29.137 1.00 94.25 408 GLY A CA 1
ATOM 3193 C C . GLY A 1 408 ? 16.291 13.275 -29.256 1.00 94.25 408 GLY A C 1
ATOM 3194 O O . GLY A 1 408 ? 16.783 14.152 -28.553 1.00 94.25 408 GLY A O 1
ATOM 3195 N N . THR A 1 409 ? 15.298 13.539 -30.115 1.00 94.94 409 THR A N 1
ATOM 3196 C CA . THR A 1 409 ? 14.671 14.863 -30.306 1.00 94.94 409 THR A CA 1
ATOM 3197 C C . THR A 1 409 ? 13.227 14.935 -29.815 1.00 94.94 409 THR A C 1
ATOM 3199 O O . THR A 1 409 ? 12.617 16.000 -29.878 1.00 94.94 409 THR A O 1
ATOM 3202 N N . LEU A 1 410 ? 12.677 13.837 -29.287 1.00 92.81 410 LEU A N 1
ATOM 3203 C CA . LEU A 1 410 ? 11.309 13.794 -28.781 1.00 92.81 410 LEU A CA 1
ATOM 3204 C C . LEU A 1 410 ? 11.265 14.082 -27.287 1.00 92.81 410 LEU A C 1
ATOM 3206 O O . LEU A 1 410 ? 12.035 13.525 -26.500 1.00 92.81 410 LEU A O 1
ATOM 3210 N N . ASN A 1 411 ? 10.297 14.895 -26.872 1.00 90.00 411 ASN A N 1
ATOM 3211 C CA . ASN A 1 411 ? 10.024 15.031 -25.451 1.00 90.00 411 ASN A CA 1
ATOM 3212 C C . ASN A 1 411 ? 9.327 13.763 -24.909 1.00 90.00 411 ASN A C 1
ATOM 3214 O O . ASN A 1 411 ? 8.825 12.916 -25.649 1.00 90.00 411 ASN A O 1
ATOM 3218 N N . ASN A 1 412 ? 9.263 13.630 -23.583 1.00 84.31 412 ASN A N 1
ATOM 3219 C CA . ASN A 1 412 ? 8.703 12.434 -22.941 1.00 84.31 412 ASN A CA 1
ATOM 3220 C C . ASN A 1 412 ? 7.229 12.158 -23.290 1.00 84.31 412 ASN A C 1
ATOM 3222 O O . ASN A 1 412 ? 6.814 11.004 -23.258 1.00 84.31 412 ASN A O 1
ATOM 3226 N N . ILE A 1 413 ? 6.425 13.190 -23.565 1.00 85.94 413 ILE A N 1
ATOM 3227 C CA . ILE A 1 413 ? 5.002 13.024 -23.890 1.00 85.94 413 ILE A CA 1
ATOM 3228 C C . ILE A 1 413 ? 4.886 12.405 -25.281 1.00 85.94 413 ILE A C 1
ATOM 3230 O O . ILE A 1 413 ? 4.299 11.335 -25.418 1.00 85.94 413 ILE A O 1
ATOM 3234 N N . GLU A 1 414 ? 5.531 13.023 -26.270 1.00 89.81 414 GLU A N 1
ATOM 3235 C CA . GLU A 1 414 ? 5.557 12.543 -27.656 1.00 89.81 414 GLU A CA 1
ATOM 3236 C C . GLU A 1 414 ? 6.135 11.130 -27.738 1.00 89.81 414 GLU A C 1
ATOM 3238 O O . GLU A 1 414 ? 5.559 10.246 -28.370 1.00 89.81 414 GLU A O 1
ATOM 3243 N N . LYS A 1 415 ? 7.248 10.883 -27.033 1.00 90.38 415 LYS A N 1
ATOM 3244 C CA . LYS A 1 415 ? 7.881 9.565 -26.992 1.00 90.38 415 LYS A CA 1
ATOM 3245 C C . LYS A 1 415 ? 6.933 8.510 -26.422 1.00 90.38 415 LYS A C 1
ATOM 3247 O O . LYS A 1 415 ? 6.811 7.436 -27.002 1.00 90.38 415 LYS A O 1
ATOM 3252 N N . ASN A 1 416 ? 6.241 8.789 -25.317 1.00 89.38 416 ASN A N 1
ATOM 3253 C CA . ASN A 1 416 ? 5.347 7.818 -24.677 1.00 89.38 416 ASN A CA 1
ATOM 3254 C C . ASN A 1 416 ? 4.145 7.422 -25.550 1.00 89.38 416 ASN A C 1
ATOM 3256 O O . ASN A 1 416 ? 3.589 6.337 -25.368 1.00 89.38 416 ASN A O 1
ATOM 3260 N N . GLU A 1 417 ? 3.746 8.256 -26.512 1.00 90.25 417 GLU A N 1
ATOM 3261 C CA . GLU A 1 417 ? 2.667 7.930 -27.449 1.00 90.25 417 GLU A CA 1
ATOM 3262 C C . GLU A 1 417 ? 3.062 6.860 -28.470 1.00 90.25 417 GLU A C 1
ATOM 3264 O O . GLU A 1 417 ? 2.204 6.089 -28.909 1.00 90.25 417 GLU A O 1
ATOM 3269 N N . ILE A 1 418 ? 4.346 6.770 -28.814 1.00 92.75 418 ILE A N 1
ATOM 3270 C CA . ILE A 1 418 ? 4.849 5.897 -29.886 1.00 92.75 418 ILE A CA 1
ATOM 3271 C C . ILE A 1 418 ? 5.807 4.808 -29.387 1.00 92.75 418 ILE A C 1
ATOM 3273 O O . ILE A 1 418 ? 5.991 3.793 -30.062 1.00 92.75 418 ILE A O 1
ATOM 3277 N N . SER A 1 419 ? 6.389 4.9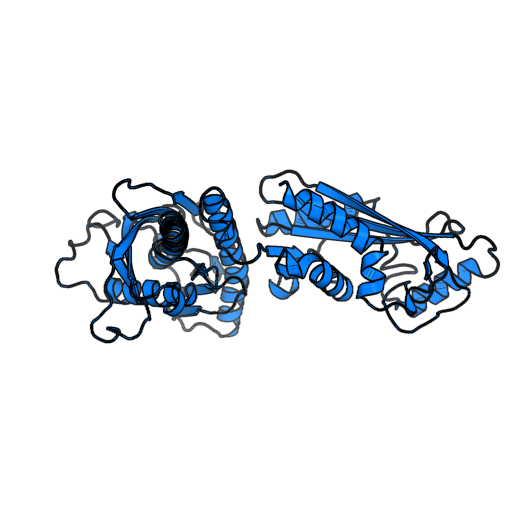69 -28.195 1.00 93.44 419 SER A N 1
ATOM 3278 C CA . SER A 1 419 ? 7.405 4.059 -27.675 1.00 93.44 419 SER A CA 1
ATOM 3279 C C . SER A 1 419 ? 6.852 2.662 -27.410 1.00 93.44 419 SER A C 1
ATOM 3281 O O . SER A 1 419 ? 5.696 2.456 -27.035 1.00 93.44 419 SER A O 1
ATOM 3283 N N . HIS A 1 420 ? 7.731 1.678 -27.560 1.00 94.81 420 HIS A N 1
ATOM 3284 C CA . HIS A 1 420 ? 7.518 0.285 -27.180 1.00 94.81 420 HIS A CA 1
ATOM 3285 C C . HIS A 1 420 ? 6.987 0.148 -25.740 1.00 94.81 420 HIS A C 1
ATOM 3287 O O . HIS A 1 420 ? 5.972 -0.513 -25.529 1.00 94.81 420 HIS A O 1
ATOM 3293 N N . ARG A 1 421 ? 7.595 0.836 -24.760 1.00 94.62 421 ARG A N 1
ATOM 3294 C CA . ARG A 1 421 ? 7.132 0.834 -23.361 1.00 94.62 421 ARG A CA 1
ATOM 3295 C C . ARG A 1 421 ? 5.761 1.493 -23.206 1.00 94.62 421 ARG A C 1
ATOM 3297 O O . ARG A 1 421 ? 4.910 0.948 -22.507 1.00 94.62 421 ARG A O 1
ATOM 3304 N N . GLY A 1 422 ? 5.504 2.606 -23.893 1.00 94.50 422 GLY A N 1
ATOM 3305 C CA . GLY A 1 422 ? 4.195 3.263 -23.909 1.00 94.50 422 GLY A CA 1
ATOM 3306 C C . GLY A 1 422 ? 3.090 2.384 -24.502 1.00 94.50 422 GLY A C 1
ATOM 3307 O O . GLY A 1 422 ? 1.979 2.325 -23.975 1.00 94.50 422 GLY A O 1
ATOM 3308 N N . LYS A 1 423 ? 3.389 1.638 -25.573 1.00 96.12 423 LYS A N 1
ATOM 3309 C CA . LYS A 1 423 ? 2.485 0.638 -26.172 1.00 96.12 423 LYS A CA 1
ATOM 3310 C C . LYS A 1 423 ? 2.205 -0.525 -25.210 1.00 96.12 423 LYS A C 1
ATOM 3312 O O . LYS A 1 423 ? 1.037 -0.794 -24.940 1.00 96.12 423 LYS A O 1
ATOM 3317 N N . ALA A 1 424 ? 3.243 -1.143 -24.642 1.00 97.38 424 ALA A N 1
ATOM 3318 C CA . ALA A 1 424 ? 3.113 -2.239 -23.675 1.00 97.38 424 ALA A CA 1
ATOM 3319 C C . ALA A 1 424 ? 2.297 -1.815 -22.439 1.00 97.38 424 ALA A C 1
ATOM 3321 O O . ALA A 1 424 ? 1.351 -2.483 -22.029 1.00 97.38 424 ALA A O 1
ATOM 3322 N N . THR A 1 425 ? 2.606 -0.635 -21.895 1.00 95.81 425 THR A N 1
ATOM 3323 C CA . THR A 1 425 ? 1.931 -0.089 -20.712 1.00 95.81 425 THR A CA 1
ATOM 3324 C C . THR A 1 425 ? 0.459 0.223 -20.975 1.00 95.81 425 THR A C 1
ATOM 3326 O O . THR A 1 425 ? -0.374 -0.002 -20.102 1.00 95.81 425 THR A O 1
ATOM 3329 N N . ARG A 1 426 ? 0.099 0.715 -22.170 1.00 94.81 426 ARG A N 1
ATOM 3330 C CA . ARG A 1 426 ? -1.311 0.946 -22.529 1.00 94.81 426 ARG A CA 1
ATOM 3331 C C . ARG A 1 426 ? -2.111 -0.354 -22.585 1.00 94.81 426 ARG A C 1
ATOM 3333 O O . ARG A 1 426 ? -3.207 -0.370 -22.035 1.00 94.81 426 ARG A O 1
ATOM 3340 N N . LYS A 1 427 ? -1.551 -1.429 -23.157 1.00 96.94 427 LYS A N 1
ATOM 3341 C CA . LYS A 1 427 ? -2.179 -2.763 -23.134 1.00 96.94 427 LYS A CA 1
ATOM 3342 C C . LYS A 1 427 ? -2.402 -3.247 -21.695 1.00 96.94 427 LYS A C 1
ATOM 3344 O O . LYS A 1 427 ? -3.499 -3.676 -21.353 1.00 96.94 427 LYS A O 1
ATOM 3349 N N . LEU A 1 428 ? -1.398 -3.096 -20.826 1.00 97.44 428 LEU A N 1
ATOM 3350 C CA . LEU A 1 428 ? -1.534 -3.429 -19.405 1.00 97.44 428 LEU A CA 1
ATOM 3351 C C . LEU A 1 428 ? -2.612 -2.575 -18.709 1.00 97.44 428 LEU A C 1
ATOM 3353 O O . LEU A 1 428 ? -3.432 -3.102 -17.966 1.00 97.44 428 LEU A O 1
ATOM 3357 N N . LEU A 1 429 ? -2.653 -1.263 -18.950 1.00 95.75 429 LEU A N 1
ATOM 3358 C CA . LEU A 1 429 ? -3.682 -0.385 -18.380 1.00 95.75 429 LEU A CA 1
ATOM 3359 C C . LEU A 1 429 ? -5.095 -0.735 -18.861 1.00 95.75 429 LEU A C 1
ATOM 3361 O O . LEU A 1 429 ? -6.044 -0.569 -18.099 1.00 95.75 429 LEU A O 1
ATOM 3365 N N . GLU A 1 430 ? -5.247 -1.186 -20.104 1.00 95.50 430 GLU A N 1
ATOM 3366 C CA . GLU A 1 430 ? -6.518 -1.678 -20.633 1.00 95.50 430 GLU A CA 1
ATOM 3367 C C . GLU A 1 430 ? -6.960 -2.952 -19.907 1.00 95.50 430 GLU A C 1
ATOM 3369 O O . GLU A 1 430 ? -8.074 -2.992 -19.388 1.00 95.50 430 GLU A O 1
ATOM 3374 N N . PHE A 1 431 ? -6.057 -3.925 -19.755 1.00 96.12 431 PHE A N 1
ATOM 3375 C CA . PHE A 1 431 ? -6.299 -5.133 -18.963 1.00 96.12 431 PHE A CA 1
ATOM 3376 C C . PHE A 1 431 ? -6.728 -4.803 -17.525 1.00 96.12 431 PHE A C 1
ATOM 3378 O O . PHE A 1 431 ? -7.760 -5.281 -17.055 1.00 96.12 431 PHE A O 1
ATOM 3385 N N . LEU A 1 432 ? -5.992 -3.912 -16.855 1.00 94.06 432 LEU A N 1
ATOM 3386 C CA . LEU A 1 432 ? -6.243 -3.510 -15.469 1.00 94.06 432 LEU A CA 1
ATOM 3387 C C . LEU A 1 432 ? -7.588 -2.802 -15.244 1.00 94.06 432 LEU A C 1
ATOM 3389 O O . LEU A 1 432 ? -8.058 -2.751 -14.113 1.00 94.06 432 LEU A O 1
ATOM 3393 N N . ARG A 1 433 ? -8.222 -2.245 -16.283 1.00 89.56 433 ARG A N 1
ATOM 3394 C CA . ARG A 1 433 ? -9.579 -1.674 -16.165 1.00 89.56 433 ARG A CA 1
ATOM 3395 C C . ARG A 1 433 ? -10.664 -2.744 -16.075 1.00 89.56 433 ARG A C 1
ATOM 3397 O O . ARG A 1 433 ? -11.757 -2.444 -15.606 1.00 89.56 433 ARG A O 1
ATOM 3404 N N . SER A 1 434 ? -10.374 -3.947 -16.562 1.00 82.69 434 SER A N 1
ATOM 3405 C CA . SER A 1 434 ? -11.305 -5.079 -16.619 1.00 82.69 434 SER A CA 1
ATOM 3406 C C . SER A 1 434 ? -11.046 -6.160 -15.562 1.00 82.69 434 SER A C 1
ATOM 3408 O O . SER A 1 434 ? -11.824 -7.107 -15.473 1.00 82.69 434 SER A O 1
ATOM 3410 N N . TYR A 1 435 ? -9.967 -6.020 -14.786 1.00 81.19 435 TYR A N 1
ATOM 3411 C CA . TYR A 1 435 ? -9.440 -7.002 -13.833 1.00 81.19 435 TYR A CA 1
ATOM 3412 C C . TYR A 1 435 ? -9.676 -6.586 -12.379 1.00 81.19 435 TYR A C 1
ATOM 3414 O O . TYR A 1 435 ? -9.979 -7.469 -11.536 1.00 81.19 435 TYR A O 1
#

Secondary structure (DSSP, 8-state):
--GGG--TT-PPPEEEEET--SSSSEEEEEEETTEEEEEEEEEES---GGGTTSS--EEEEEEEE-TTSSSSPPPPP-SS--HHHHHHHHHHHHHHHHHB-HHHH-SPEEEEEEEEEE-SS-HHHHHHHHHHHHHHHHHHHHHHTTS-SS--B---EEEEEEEEETTEEEES--HHHHHH-SEEEEEEEETT--EEEEEEE-SSSPPPHHHHHHHHHHHHHHHHHHHHHHHHHHTTTTGGGSPPPEEEE----HHHHHHHHHHHTTT-EEEETTTTT---------SSHHHHHHHHHHHHHHHH-S-EEEEEEEEEEGGGTT-BGGGGGGTTSTT--HHHHHHHHHHHHTT-S--EEEEEEEEEEE-TTS-EEEEEEEEEEEE-SS---S-SSTTGGGEEETTS-BGGG--HHHHHHHSHHHHHHHHHHHHHHH-